Protein AF-A0ABD3NXQ8-F1 (afdb_monomer)

Nearest PDB structures (foldseek):
  5vzt-assembly2_D  TM=6.947E-01  e=1.970E-09  Homo sapiens
  8adg-assembly1_D  TM=2.222E-01  e=1.833E+00  Escherichia coli K-12
  8otz-assembly1_Bz  TM=1.903E-01  e=3.037E+00  Bos taurus

pLDDT: mean 71.95, std 24.68, range [28.05, 98.62]

Radius of gyration: 28.41 Å; Cα contacts (8 Å, |Δi|>4): 434; chains: 1; bounding box: 78×60×85 Å

Organism: NCBI:txid382360

Sequence (429 aa):
MAPNIFLLLLLSSLLLSPSSSFVPTTPTKLVKPLSATSSEENNSRLNQEEIVHPINHADYIKEPSNNDLPPPLVDNTVISPNQQSSSLINEYDDARSIEFNIDPLQAHQPSKRHMARLQLEARLKAIYTPVNSNEYWDLRDEILQLEEDLQVAKSHLGSTRYGNSNGKSSAGVKAIETMLRRCQAKDAEHVYRVTSRAAEVAERMGRWEEADRFAEESARARRMLPQFNLEGLWVGKYGKHGFEMINVTYSGDQLIAYKVTGDQNIPRGHISFVVDLSPPGSYSDMMEDEQDGSFGSYCVDLPRYPGRGQAAEPNYENPQYLEGQLVVIGPGDYFSFAWIPLEHQIFFGRPSPELTLKMLREGGSPSLTAGMGGPVPLLEDGNVRAMTDYLFRCMEITLDRIEDERCEGKAEGCGIWYGGDDEGICHFQ

Secondary structure (DSSP, 8-state):
-----TTSSS-------PPPPP-PPPP-----------------------------GGGT--PPPTTSSPPP---------------SS-SSSHHHHGGG-PPPP--PPPPHHHHHHHHHHHHHHHHSPPTTSHHHHHHHHHHHHHHHHHHHHHHHHHHTTTS---THHHHHHHHHHHHHHHHHTT-HHHHHHHHHHHHHHHHHTT-HHHHHHHHHHHHHHHTTSGGGS--EEEEEE-GGG-EEEEEEEEETTEEEEEESS--SSS-TTSEEEEEE-SPP-S-TTS--------S-TTS----EEEEEEEEEETTTEEEEEEEEEEEEETTTTEEEEEEGGGTEEEEEEPPPHHHHHHHHHHT--S----TTSSPP--GGG--HHHHHHHHHHHHHHHHHHHHHHHHTT-TT--S-----S-TT-----

Solvent-accessible surface area (backbone atoms only — not comparable to full-atom values): 26724 Å² total; per-residue (Å²): 142,77,84,85,80,87,80,78,87,85,87,88,87,86,80,90,77,86,88,81,83,87,76,90,82,82,89,82,89,80,92,85,90,84,83,89,81,90,78,91,77,89,82,86,79,72,79,79,72,79,78,75,71,80,71,76,58,78,79,74,64,68,72,78,55,92,83,74,62,79,75,82,82,77,82,78,82,77,84,76,92,81,88,85,89,84,88,89,84,79,84,79,61,65,81,71,50,69,89,64,77,65,74,79,72,78,80,70,79,73,51,76,62,57,50,50,50,55,54,49,52,54,52,48,61,72,58,26,52,56,62,89,37,72,68,31,52,55,48,51,52,51,42,53,51,38,51,51,53,44,50,55,52,51,51,58,59,64,72,45,77,86,55,97,69,72,75,63,71,58,55,57,49,53,51,43,54,52,51,38,51,57,51,43,67,23,33,32,67,56,42,20,51,54,23,45,54,47,12,57,54,26,45,77,69,70,36,52,78,55,13,53,53,23,44,52,51,17,54,58,23,42,74,60,38,43,87,70,57,56,66,42,67,32,34,28,54,58,71,94,78,36,76,38,33,30,37,30,44,69,60,90,50,31,41,41,28,29,18,68,33,50,49,60,31,56,43,55,77,37,66,45,33,40,30,50,62,57,67,81,62,93,64,89,77,78,72,87,68,78,83,80,82,79,81,65,103,72,69,74,84,58,55,70,32,56,26,36,28,52,47,38,43,76,77,48,37,82,68,42,74,42,56,23,36,39,37,50,41,74,82,40,67,31,36,33,44,30,34,58,93,71,77,43,72,35,54,30,36,66,61,52,72,69,56,47,52,49,50,59,61,68,56,71,50,97,70,70,65,42,46,89,37,76,79,61,82,63,71,87,74,70,52,63,64,61,55,51,56,49,47,55,48,15,53,53,44,36,59,55,49,55,57,49,42,57,73,70,64,59,79,81,60,90,57,88,78,83,70,69,91,73,84,82,71,48,33,81,107

InterPro domains:
  IPR045048 F-box only protein 31/39 [PTHR10706] (151-358)

Foldseek 3Di:
DDDDPPPDPPPDPDDDDDDDDDDDDDDDDDDDDDDDDDDDDDDPPPDPPPPPPPDPCPVVDPPPPPVPDDPPPPDPPDDDDDDDDDPDPDPPPVVVCPVPPDPPPPPDDDDPLVVVVVVLVVVLCVFAPQPPDPVLVVLVVLLVVLVVVLVVLVVVVVVCVPDPDDPPSVVVNVVSVVVNVSSLRRHLLSLLQVLCVQLVVCVVVVVNVSNVVSVVSNVSSLVSDLVSVQAAKKWKQPPPQGIWIWGWDDDPQKIWIFTCFDDQWGHHRDTQKIWRRRNPDVCPPDPPPDCPDDDDPPPDPFDKTKMWGWTGDGNNHPIDTATKIKTADPSNQKIWIARVVVRDIMIIGDDDLVVVVVCNVVSPDPDPPQAPAPGQPDCPVVCPVVNSVVVVQQRVLQVSVVVVCVVVPVRPPPDDDRDDDPHDHGYGD

Mean predicted aligned error: 13.98 Å

Structure (mmCIF, N/CA/C/O backbone):
data_AF-A0ABD3NXQ8-F1
#
_entry.id   AF-A0ABD3NXQ8-F1
#
loop_
_atom_site.group_PDB
_atom_site.id
_atom_site.type_symbol
_atom_site.label_atom_id
_atom_site.label_alt_id
_atom_site.label_comp_id
_atom_site.label_asym_id
_atom_site.label_entity_id
_atom_site.label_seq_id
_atom_site.pdbx_PDB_ins_code
_atom_site.Cartn_x
_atom_site.Cartn_y
_atom_site.Cartn_z
_atom_site.occupancy
_atom_site.B_iso_or_equiv
_atom_site.auth_seq_id
_atom_site.auth_comp_id
_atom_site.auth_asym_id
_atom_site.auth_atom_id
_atom_site.pdbx_PDB_model_num
ATOM 1 N N . MET A 1 1 ? 15.083 23.982 22.614 1.00 35.00 1 MET A N 1
ATOM 2 C CA . MET A 1 1 ? 14.439 24.746 21.524 1.00 35.00 1 MET A CA 1
ATOM 3 C C . MET A 1 1 ? 14.554 23.918 20.254 1.00 35.00 1 MET A C 1
ATOM 5 O O . MET A 1 1 ? 15.544 24.030 19.549 1.00 35.00 1 MET A O 1
ATOM 9 N N . ALA A 1 2 ? 13.597 23.021 20.031 1.00 30.25 2 ALA A N 1
ATOM 10 C CA . ALA A 1 2 ? 13.413 22.305 18.770 1.00 30.25 2 ALA A CA 1
ATOM 11 C C . ALA A 1 2 ? 12.153 22.893 18.107 1.00 30.25 2 ALA A C 1
ATOM 13 O O . ALA A 1 2 ? 11.223 23.246 18.841 1.00 30.25 2 ALA A O 1
ATOM 14 N N . PRO A 1 3 ? 12.121 23.097 16.782 1.00 44.78 3 PRO A N 1
ATOM 15 C CA . PRO A 1 3 ? 11.024 23.813 16.155 1.00 44.78 3 PRO A CA 1
ATOM 16 C C . PRO A 1 3 ? 9.786 22.916 16.045 1.00 44.78 3 PRO A C 1
ATOM 18 O O . PRO A 1 3 ? 9.860 21.756 15.648 1.00 44.78 3 PRO A O 1
ATOM 21 N N . ASN A 1 4 ? 8.640 23.492 16.404 1.00 35.56 4 ASN A N 1
ATOM 22 C CA . ASN A 1 4 ? 7.308 22.950 16.167 1.00 35.56 4 ASN A CA 1
ATOM 23 C C . ASN A 1 4 ? 7.088 22.721 14.663 1.00 35.56 4 ASN A C 1
ATOM 25 O O . ASN A 1 4 ? 6.867 23.678 13.926 1.00 35.56 4 ASN A O 1
ATOM 29 N N . ILE A 1 5 ? 7.091 21.460 14.226 1.00 38.84 5 ILE A N 1
ATOM 30 C CA . ILE A 1 5 ? 6.686 21.047 12.866 1.00 38.84 5 ILE A CA 1
ATOM 31 C C . ILE A 1 5 ? 5.168 20.757 12.786 1.00 38.84 5 ILE A C 1
ATOM 33 O O . ILE A 1 5 ? 4.617 20.523 11.719 1.00 38.84 5 ILE A O 1
ATOM 37 N N . PHE A 1 6 ? 4.428 20.873 13.892 1.00 39.25 6 PHE A N 1
ATOM 38 C CA . PHE A 1 6 ? 3.016 20.470 13.960 1.00 39.25 6 PHE A CA 1
ATOM 39 C C . PHE A 1 6 ? 1.972 21.513 13.502 1.00 39.25 6 PHE A C 1
ATOM 41 O O . PHE A 1 6 ? 0.780 21.281 13.682 1.00 39.25 6 PHE A O 1
ATOM 48 N N . LEU A 1 7 ? 2.364 22.653 12.912 1.00 35.03 7 LEU A N 1
ATOM 49 C CA . LEU A 1 7 ? 1.436 23.778 12.670 1.00 35.03 7 LEU A CA 1
ATOM 50 C C . LEU A 1 7 ? 1.344 24.287 11.217 1.00 35.03 7 LEU A C 1
ATOM 52 O O . LEU A 1 7 ? 1.059 25.464 11.011 1.00 35.03 7 LEU A O 1
ATOM 56 N N . LEU A 1 8 ? 1.565 23.440 10.206 1.00 35.47 8 LEU A N 1
ATOM 57 C CA . LEU A 1 8 ? 1.529 23.868 8.792 1.00 35.47 8 LEU A CA 1
ATOM 58 C C . LEU A 1 8 ? 0.503 23.157 7.889 1.00 35.47 8 LEU A C 1
ATOM 60 O O . LEU A 1 8 ? 0.489 23.415 6.694 1.00 35.47 8 LEU A O 1
ATOM 64 N N . LEU A 1 9 ? -0.410 22.343 8.435 1.00 38.03 9 LEU A N 1
ATOM 65 C CA . LEU A 1 9 ? -1.415 21.606 7.640 1.00 38.03 9 LEU A CA 1
ATOM 66 C C . LEU A 1 9 ? -2.874 22.092 7.791 1.00 38.03 9 LEU A C 1
ATOM 68 O O . LEU A 1 9 ? -3.792 21.374 7.419 1.00 38.03 9 LEU A O 1
ATOM 72 N N . LEU A 1 10 ? -3.125 23.302 8.312 1.00 37.00 10 LEU A N 1
ATOM 73 C CA . LEU A 1 10 ? -4.495 23.780 8.603 1.00 37.00 10 LEU A CA 1
ATOM 74 C C . LEU A 1 10 ? -4.910 25.110 7.935 1.00 37.00 10 LEU A C 1
ATOM 76 O O . LEU A 1 10 ? -5.847 25.752 8.399 1.00 37.00 10 LEU A O 1
ATOM 80 N N . LEU A 1 11 ? -4.263 25.548 6.847 1.00 33.25 11 LEU A N 1
ATOM 81 C CA . LEU A 1 11 ? -4.571 26.847 6.210 1.00 33.25 11 LEU A CA 1
ATOM 82 C C . LEU A 1 11 ? -4.750 26.801 4.680 1.00 33.25 11 LEU A C 1
ATOM 84 O O . LEU A 1 11 ? -4.204 27.638 3.968 1.00 33.25 11 LEU A O 1
ATOM 88 N N . SER A 1 12 ? -5.564 25.880 4.157 1.00 35.81 12 SER A N 1
ATOM 89 C CA . SER A 1 12 ? -5.925 25.880 2.725 1.00 35.81 12 SER A CA 1
ATOM 90 C C . SER A 1 12 ? -7.382 25.495 2.439 1.00 35.81 12 SER A C 1
ATOM 92 O O . SER A 1 12 ? -7.655 24.683 1.559 1.00 35.81 12 SER A O 1
ATOM 94 N N . SER A 1 13 ? -8.336 26.093 3.155 1.00 36.62 13 SER A N 1
ATOM 95 C CA . SER A 1 13 ? -9.767 25.972 2.829 1.00 36.62 13 SER A CA 1
ATOM 96 C C . SER A 1 13 ? -10.478 27.295 3.094 1.00 36.62 13 SER A C 1
ATOM 98 O O . SER A 1 13 ? -11.128 27.459 4.119 1.00 36.62 13 SER A O 1
ATOM 100 N N . LEU A 1 14 ? -10.287 28.282 2.212 1.00 39.16 14 LEU A N 1
ATOM 101 C CA . LEU A 1 14 ? -11.071 29.524 2.198 1.00 39.16 14 LEU A CA 1
ATOM 102 C C . LEU A 1 14 ? -10.906 30.252 0.854 1.00 39.16 14 LEU A C 1
ATOM 104 O O . LEU A 1 14 ? -10.189 31.241 0.755 1.00 39.16 14 LEU A O 1
ATOM 108 N N . LEU A 1 15 ? -11.617 29.791 -0.176 1.00 35.53 15 LEU A N 1
ATOM 109 C CA . LEU A 1 15 ? -12.082 30.655 -1.264 1.00 35.53 15 LEU A CA 1
ATOM 110 C C . LEU A 1 15 ? -13.525 30.270 -1.606 1.00 35.53 15 LEU A C 1
ATOM 112 O O . LEU A 1 15 ? -13.799 29.25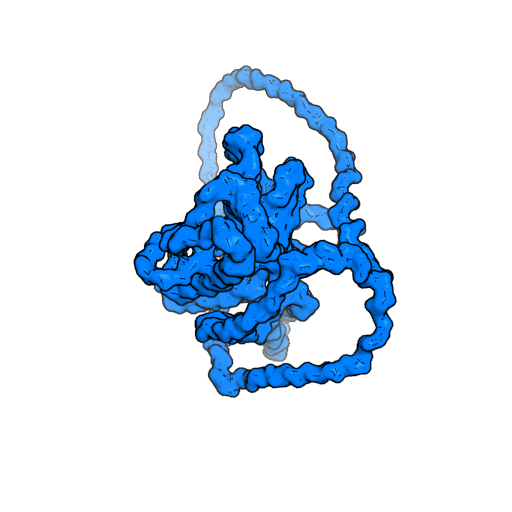2 -2.234 1.00 35.53 15 LEU A O 1
ATOM 116 N N . LEU A 1 16 ? -14.453 31.100 -1.125 1.00 35.44 16 LEU A N 1
ATOM 117 C CA . LEU A 1 16 ? -15.864 31.057 -1.482 1.00 35.44 16 LEU A CA 1
ATOM 118 C C . LEU A 1 16 ? -16.035 31.376 -2.972 1.00 35.44 16 LEU A C 1
ATOM 120 O O . LEU A 1 16 ? -15.606 32.437 -3.422 1.00 35.44 16 LEU A O 1
ATOM 124 N N . SER A 1 17 ? -16.768 30.526 -3.690 1.00 33.66 17 SER A N 1
ATOM 125 C CA . SER A 1 17 ? -17.453 30.908 -4.928 1.00 33.66 17 SER A CA 1
ATOM 126 C C . SER A 1 17 ? -18.955 31.046 -4.656 1.00 33.66 17 SER A C 1
ATOM 128 O O . SER A 1 17 ? -19.522 30.211 -3.945 1.00 33.66 17 SER A O 1
ATOM 130 N N . PRO A 1 18 ? -19.624 32.097 -5.163 1.00 37.66 18 PRO A N 1
ATOM 131 C CA . PRO A 1 18 ? -21.034 32.328 -4.895 1.00 37.66 18 PRO A CA 1
ATOM 132 C C . PRO A 1 18 ? -21.933 31.371 -5.687 1.00 37.66 18 PRO A C 1
ATOM 134 O O . PRO A 1 18 ? -21.723 31.083 -6.863 1.00 37.66 18 PRO A O 1
ATOM 137 N N . SER A 1 19 ? -22.977 30.923 -5.002 1.00 31.69 19 SER A N 1
ATOM 138 C CA . SER A 1 19 ? -24.058 30.064 -5.465 1.00 31.69 19 SER A CA 1
ATOM 139 C C . SER A 1 19 ? -24.801 30.640 -6.676 1.00 31.69 19 SER A C 1
ATOM 141 O O . SER A 1 19 ? -25.452 31.683 -6.592 1.00 31.69 19 SER A O 1
ATOM 143 N N . SER A 1 20 ? -24.777 29.914 -7.799 1.00 32.38 20 SER A N 1
ATOM 144 C CA . SER A 1 20 ? -25.728 30.129 -8.895 1.00 32.38 20 SER A CA 1
ATOM 145 C C . SER A 1 20 ? -27.004 29.332 -8.614 1.00 32.38 20 SER A C 1
ATOM 147 O O . SER A 1 20 ? -26.970 28.134 -8.328 1.00 32.38 20 SER A O 1
ATOM 149 N N . SER A 1 21 ? -28.130 30.034 -8.625 1.00 36.06 21 SER A N 1
ATOM 150 C CA . SER A 1 21 ? -29.457 29.522 -8.313 1.00 36.06 21 SER A CA 1
ATOM 151 C C . SER A 1 21 ? -30.029 28.743 -9.497 1.00 36.06 21 SER A C 1
ATOM 153 O O . SER A 1 21 ? -30.202 29.268 -10.594 1.00 36.06 21 SER A O 1
ATOM 155 N N . PHE A 1 22 ? -30.359 27.479 -9.246 1.00 33.81 22 PHE A N 1
ATOM 156 C CA . PHE A 1 22 ? -31.127 26.622 -10.142 1.00 33.81 22 PHE A CA 1
ATOM 157 C C . PHE A 1 22 ? -32.591 27.093 -10.193 1.00 33.81 22 PHE A C 1
ATOM 159 O O . PHE A 1 22 ? -33.254 27.188 -9.159 1.00 33.81 22 PHE A O 1
ATOM 166 N N . VAL A 1 23 ? -33.116 27.347 -11.395 1.00 46.66 23 VAL A N 1
ATOM 167 C CA . VAL A 1 23 ? -34.552 27.551 -11.656 1.00 46.66 23 VAL A CA 1
ATOM 168 C C . VAL A 1 23 ? -35.074 26.336 -12.430 1.00 46.66 23 VAL A C 1
ATOM 170 O O . VAL A 1 23 ? -34.533 26.035 -13.495 1.00 46.66 23 VAL A O 1
ATOM 173 N N . PRO A 1 24 ? -36.125 25.636 -11.965 1.00 40.12 24 PRO A N 1
ATOM 174 C CA . PRO A 1 24 ? -36.698 24.521 -12.704 1.00 40.12 24 PRO A CA 1
ATOM 175 C C . PRO A 1 24 ? -37.717 25.038 -13.728 1.00 40.12 24 PRO A C 1
ATOM 177 O O . PRO A 1 24 ? -38.696 25.696 -13.371 1.00 40.12 24 PRO A O 1
ATOM 180 N N . THR A 1 25 ? -37.520 24.716 -15.007 1.00 39.97 25 THR A N 1
ATOM 181 C CA . THR A 1 25 ? -38.552 24.882 -16.041 1.00 39.97 25 THR A CA 1
ATOM 182 C C . THR A 1 25 ? -39.294 23.567 -16.266 1.00 39.97 25 THR A C 1
ATOM 184 O O . THR A 1 25 ? -38.717 22.484 -16.332 1.00 39.97 25 THR A O 1
ATOM 187 N N . THR A 1 26 ? -40.617 23.681 -16.306 1.00 45.75 26 THR A N 1
ATOM 188 C CA . THR A 1 26 ? -41.605 22.608 -16.453 1.00 45.75 26 THR A CA 1
ATOM 189 C C . THR A 1 26 ? -41.734 22.133 -17.909 1.00 45.75 26 THR A C 1
ATOM 191 O O . THR A 1 26 ? -41.386 22.868 -18.833 1.00 45.75 26 THR A O 1
ATOM 194 N N . PRO A 1 27 ? -42.266 20.917 -18.148 1.00 49.25 27 PRO A N 1
ATOM 195 C CA . PRO A 1 27 ? -42.254 20.286 -19.462 1.00 49.25 27 PRO A CA 1
ATOM 196 C C . PRO A 1 27 ? -43.493 20.655 -20.287 1.00 49.25 27 PRO A C 1
ATOM 198 O O . PRO A 1 27 ? -44.614 20.682 -19.776 1.00 49.25 27 PRO A O 1
ATOM 201 N N . THR A 1 28 ? -43.319 20.854 -21.595 1.00 41.34 28 THR A N 1
ATOM 202 C CA . THR A 1 28 ? -44.434 20.937 -22.552 1.00 41.34 28 THR A CA 1
ATOM 203 C C . THR A 1 28 ? -44.404 19.747 -23.513 1.00 41.34 28 THR A C 1
ATOM 205 O O . THR A 1 28 ? -43.408 19.481 -24.177 1.00 41.34 28 THR A O 1
ATOM 208 N N . LYS A 1 29 ? -45.525 19.018 -23.562 1.00 44.47 29 LYS A N 1
ATOM 209 C CA . LYS A 1 29 ? -45.866 17.985 -24.555 1.00 44.47 29 LYS A CA 1
ATOM 210 C C . LYS A 1 29 ? -46.228 18.636 -25.899 1.00 44.47 29 LYS A C 1
ATOM 212 O O . LYS A 1 29 ? -46.941 19.631 -25.848 1.00 44.47 29 LYS A O 1
ATOM 217 N N . LEU A 1 30 ? -45.902 18.006 -27.042 1.00 36.72 30 LEU A N 1
ATOM 218 C CA . LEU A 1 30 ? -46.849 17.504 -28.078 1.00 36.72 30 LEU A CA 1
ATOM 219 C C . LEU A 1 30 ? -46.134 17.070 -29.395 1.00 36.72 30 LEU A C 1
ATOM 221 O O . LEU A 1 30 ? -45.458 17.895 -29.987 1.00 36.72 30 LEU A O 1
ATOM 225 N N . VAL A 1 31 ? -46.406 15.827 -29.863 1.00 34.75 31 VAL A N 1
ATOM 226 C CA . VAL A 1 31 ? -46.885 15.416 -31.231 1.00 34.75 31 VAL A CA 1
ATOM 227 C C . VAL A 1 31 ? -46.022 15.811 -32.464 1.00 34.75 31 VAL A C 1
ATOM 229 O O . VAL A 1 31 ? -45.709 16.974 -32.622 1.00 34.75 31 VAL A O 1
ATOM 232 N N . LYS A 1 32 ? -45.673 14.993 -33.482 1.00 39.06 32 LYS A N 1
ATOM 233 C CA . LYS A 1 32 ? -46.053 13.662 -34.040 1.00 39.06 32 LYS A CA 1
ATOM 234 C C . LYS A 1 32 ? -44.998 13.249 -35.132 1.00 39.06 32 LYS A C 1
ATOM 236 O O . LYS A 1 32 ? -44.099 14.041 -35.391 1.00 39.06 32 LYS A O 1
ATOM 241 N N . PRO A 1 33 ? -45.100 12.060 -35.779 1.00 57.00 33 PRO A N 1
ATOM 242 C CA . PRO A 1 33 ? -44.016 11.367 -36.497 1.00 57.00 33 PRO A CA 1
ATOM 243 C C . PRO A 1 33 ? -43.969 11.607 -38.017 1.00 57.00 33 PRO A C 1
ATOM 245 O O . PRO A 1 33 ? -44.991 11.942 -38.607 1.00 57.00 33 PRO A O 1
ATOM 248 N N . LEU A 1 34 ? -42.818 11.306 -38.635 1.00 32.53 34 LEU A N 1
ATOM 249 C CA . LEU A 1 34 ? -42.601 10.917 -40.047 1.00 32.53 34 LEU A CA 1
ATOM 250 C C . LEU A 1 34 ? -41.138 10.427 -40.151 1.00 32.53 34 LEU A C 1
ATOM 252 O O . LEU A 1 34 ? -40.231 11.115 -39.708 1.00 32.53 34 LEU A O 1
ATOM 256 N N . SER A 1 35 ? -40.907 9.135 -40.384 1.00 32.53 35 SER A N 1
ATOM 257 C CA . SER A 1 35 ? -40.709 8.458 -41.681 1.00 32.53 35 SER A CA 1
ATOM 258 C C . SER A 1 35 ? -39.236 8.182 -41.983 1.00 32.53 35 SER A C 1
ATOM 260 O O . SER A 1 35 ? -38.399 9.075 -41.970 1.00 32.53 35 SER A O 1
ATOM 262 N N . ALA A 1 36 ? -38.991 6.905 -42.264 1.00 40.16 36 ALA A N 1
ATOM 263 C CA . ALA A 1 36 ? -37.761 6.266 -42.696 1.00 40.16 36 ALA A CA 1
ATOM 264 C C . ALA A 1 36 ? -36.953 7.027 -43.755 1.00 40.16 36 ALA A C 1
ATOM 266 O O . ALA A 1 36 ? -37.519 7.438 -44.762 1.00 40.16 36 ALA A O 1
ATOM 267 N N . THR A 1 37 ? -35.627 7.009 -43.599 1.00 34.09 37 THR A N 1
ATOM 268 C CA . THR A 1 37 ? -34.687 6.748 -44.698 1.00 34.09 37 THR A CA 1
ATOM 269 C C . THR A 1 37 ? -33.404 6.119 -44.158 1.00 34.09 37 THR A C 1
ATOM 271 O O . THR A 1 37 ? -32.843 6.549 -43.156 1.00 34.09 37 THR A O 1
ATOM 274 N N . SER A 1 38 ? -32.999 5.073 -44.864 1.00 39.88 38 SER A N 1
ATOM 275 C CA . SER A 1 38 ? -31.741 4.335 -44.841 1.00 39.88 38 SER A CA 1
ATOM 276 C C . SER A 1 38 ? -30.489 5.204 -44.968 1.00 39.88 38 SER A C 1
ATOM 278 O O . SER A 1 38 ? -30.436 6.049 -45.859 1.00 39.88 38 SER A O 1
ATOM 280 N N . SER A 1 39 ? -29.450 4.867 -44.207 1.00 37.28 39 SER A N 1
ATOM 281 C CA . SER A 1 39 ? -28.061 4.840 -44.687 1.00 37.28 39 SER A CA 1
ATOM 282 C C . SER A 1 39 ? -27.192 4.156 -43.632 1.00 37.28 39 SER A C 1
ATOM 284 O O . SER A 1 39 ? -26.829 4.752 -42.619 1.00 37.28 39 SER A O 1
ATOM 286 N N . GLU A 1 40 ? -26.913 2.877 -43.870 1.00 47.16 40 GLU A N 1
ATOM 287 C CA . GLU A 1 40 ? -25.689 2.229 -43.411 1.00 47.16 40 GLU A CA 1
ATOM 288 C C . GLU A 1 40 ? -24.505 3.005 -43.995 1.00 47.16 40 GLU A C 1
ATOM 290 O O . GLU A 1 40 ? -24.523 3.284 -45.188 1.00 47.16 40 GLU A O 1
ATOM 295 N N . GLU A 1 41 ? -23.511 3.358 -43.178 1.00 37.44 41 GLU A N 1
ATOM 296 C CA . GLU A 1 41 ? -22.090 3.284 -43.544 1.00 37.44 41 GLU A CA 1
ATOM 297 C C . GLU A 1 41 ? -21.193 3.734 -42.376 1.00 37.44 41 GLU A C 1
ATOM 299 O O . GLU A 1 41 ? -21.242 4.866 -41.905 1.00 37.44 41 GLU A O 1
ATOM 304 N N . ASN A 1 42 ? -20.358 2.787 -41.943 1.00 40.19 42 ASN A N 1
ATOM 305 C CA . ASN A 1 42 ? -18.952 2.943 -41.573 1.00 40.19 42 ASN A CA 1
ATOM 306 C C . ASN A 1 42 ? -18.540 4.069 -40.611 1.00 40.19 42 ASN A C 1
ATOM 308 O O . ASN A 1 42 ? -18.270 5.190 -41.029 1.00 40.19 42 ASN A O 1
ATOM 312 N N . ASN A 1 43 ? -18.268 3.692 -39.354 1.00 34.53 43 ASN A N 1
ATOM 313 C CA . ASN A 1 43 ? -17.031 4.091 -38.665 1.00 34.53 43 ASN A CA 1
ATOM 314 C C . ASN A 1 43 ? -16.801 3.263 -37.388 1.00 34.53 43 ASN A C 1
ATOM 316 O O . ASN A 1 43 ? -16.966 3.736 -36.266 1.00 34.53 43 ASN A O 1
ATOM 320 N N . SER A 1 44 ? -16.366 2.013 -37.552 1.00 33.72 44 SER A N 1
ATOM 321 C CA . SER A 1 44 ? -15.678 1.275 -36.490 1.00 33.72 44 SER A CA 1
ATOM 322 C C . SER A 1 44 ? -14.204 1.695 -36.479 1.00 33.72 44 SER A C 1
ATOM 324 O O . SER A 1 44 ? -13.354 1.057 -37.103 1.00 33.72 44 SER A O 1
ATOM 326 N N . ARG A 1 45 ? -13.893 2.796 -35.787 1.00 33.88 45 ARG A N 1
ATOM 327 C CA . ARG A 1 45 ? -12.528 3.057 -35.316 1.00 33.88 45 ARG A CA 1
ATOM 328 C C . ARG A 1 45 ? -12.258 2.091 -34.165 1.00 33.88 45 ARG A C 1
ATOM 330 O O . ARG A 1 45 ? -12.621 2.349 -33.026 1.00 33.88 45 ARG A O 1
ATOM 337 N N . LEU A 1 46 ? -11.680 0.945 -34.511 1.00 36.06 46 LEU A N 1
ATOM 338 C CA . LEU A 1 46 ? -11.008 0.063 -33.566 1.00 36.06 46 LEU A CA 1
ATOM 339 C C . LEU A 1 46 ? -9.910 0.867 -32.866 1.00 36.06 46 LEU A C 1
ATOM 341 O O . LEU A 1 46 ? -8.989 1.359 -33.521 1.00 36.06 46 LEU A O 1
ATOM 345 N N . ASN A 1 47 ? -10.035 0.991 -31.546 1.00 33.34 47 ASN A N 1
ATOM 346 C CA . ASN A 1 47 ? -8.929 1.332 -30.667 1.00 33.34 47 ASN A CA 1
ATOM 347 C C . ASN A 1 47 ? -7.795 0.347 -30.965 1.00 33.34 47 ASN A C 1
ATOM 349 O O . ASN A 1 47 ? -7.955 -0.861 -30.794 1.00 33.34 47 ASN A O 1
ATOM 353 N N . GLN A 1 48 ? -6.677 0.859 -31.476 1.00 35.50 48 GLN A N 1
ATOM 354 C CA . GLN A 1 48 ? -5.432 0.110 -31.496 1.00 35.50 48 GLN A CA 1
ATOM 355 C C . GLN A 1 48 ? -5.024 -0.067 -30.038 1.00 35.50 48 GLN A C 1
ATOM 357 O O . GLN A 1 48 ? -4.472 0.845 -29.430 1.00 35.50 48 GLN A O 1
ATOM 362 N N . GLU A 1 49 ? -5.356 -1.226 -29.471 1.00 36.25 49 GLU A N 1
ATOM 363 C CA . GLU A 1 49 ? -4.661 -1.730 -28.298 1.00 36.25 49 GLU A CA 1
ATOM 364 C C . GLU A 1 49 ? -3.171 -1.697 -28.629 1.00 36.25 49 GLU A C 1
ATOM 366 O O . GLU A 1 49 ? -2.710 -2.295 -29.607 1.00 36.25 49 GLU A O 1
ATOM 371 N N . GLU A 1 50 ? -2.438 -0.915 -27.850 1.00 36.22 50 GLU A N 1
ATOM 372 C CA . GLU A 1 50 ? -0.992 -0.886 -27.863 1.00 36.22 50 GLU A CA 1
ATOM 373 C C . GLU A 1 50 ? -0.511 -2.327 -27.662 1.00 36.22 50 GLU A C 1
ATOM 375 O O . GLU A 1 50 ? -0.642 -2.907 -26.582 1.00 36.22 50 GLU A O 1
ATOM 380 N N . ILE A 1 51 ? -0.027 -2.949 -28.743 1.00 35.75 51 ILE A N 1
ATOM 381 C CA . ILE A 1 51 ? 0.613 -4.259 -28.690 1.00 35.75 51 ILE A CA 1
ATOM 382 C C . ILE A 1 51 ? 1.896 -4.042 -27.897 1.00 35.75 51 ILE A C 1
ATOM 384 O O . ILE A 1 51 ? 2.946 -3.715 -28.452 1.00 35.75 51 ILE A O 1
ATOM 388 N N . VAL A 1 52 ? 1.799 -4.206 -26.580 1.00 39.56 52 VAL A N 1
ATOM 389 C CA . VAL A 1 52 ? 2.949 -4.398 -25.710 1.00 39.56 52 VAL A CA 1
ATOM 390 C C . VAL A 1 52 ? 3.617 -5.661 -26.232 1.00 39.56 52 VAL A C 1
ATOM 392 O O . VAL A 1 52 ? 3.145 -6.776 -26.004 1.00 39.56 52 VAL A O 1
ATOM 395 N N . HIS A 1 53 ? 4.670 -5.488 -27.034 1.00 34.53 53 HIS A N 1
ATOM 396 C CA . HIS A 1 53 ? 5.493 -6.606 -27.460 1.00 34.53 53 HIS A CA 1
ATOM 397 C C . HIS A 1 53 ? 5.900 -7.367 -26.198 1.00 34.53 53 HIS A C 1
ATOM 399 O O . HIS A 1 53 ? 6.407 -6.724 -25.275 1.00 34.53 53 HIS A O 1
ATOM 405 N N . PRO A 1 54 ? 5.669 -8.692 -26.125 1.00 36.44 54 PRO A N 1
ATOM 406 C CA . PRO A 1 54 ? 6.072 -9.472 -24.971 1.00 36.44 54 PRO A CA 1
ATOM 407 C C . PRO A 1 54 ? 7.572 -9.267 -24.792 1.00 36.44 54 PRO A C 1
ATOM 409 O O . PRO A 1 54 ? 8.384 -9.713 -25.608 1.00 36.44 54 PRO A O 1
ATOM 412 N N . ILE A 1 55 ? 7.928 -8.509 -23.757 1.00 46.12 55 ILE A N 1
ATOM 413 C CA . ILE A 1 55 ? 9.308 -8.360 -23.333 1.00 46.12 55 ILE A CA 1
ATOM 414 C C . ILE A 1 55 ? 9.763 -9.781 -23.021 1.00 46.12 55 ILE A C 1
ATOM 416 O O . ILE A 1 55 ? 9.084 -10.517 -22.304 1.00 46.12 55 ILE A O 1
ATOM 420 N N . ASN A 1 56 ? 10.869 -10.202 -23.627 1.00 41.84 56 ASN A N 1
ATOM 421 C CA . ASN A 1 56 ? 11.421 -11.528 -23.407 1.00 41.84 56 ASN A CA 1
ATOM 422 C C . ASN A 1 56 ? 11.970 -11.574 -21.968 1.00 41.84 56 ASN A C 1
ATOM 424 O O . ASN A 1 56 ? 13.138 -11.285 -21.725 1.00 41.84 56 ASN A O 1
ATOM 428 N N . HIS A 1 57 ? 11.094 -11.862 -21.000 1.00 47.19 57 HIS A N 1
ATOM 429 C CA . HIS A 1 57 ? 11.379 -11.853 -19.561 1.00 47.19 57 HIS A CA 1
ATOM 430 C C . HIS A 1 57 ? 12.361 -12.957 -19.130 1.00 47.19 57 HIS A C 1
ATOM 432 O O . HIS A 1 57 ? 12.741 -13.016 -17.964 1.00 47.19 57 HIS A O 1
ATOM 438 N N . ALA A 1 58 ? 12.838 -13.798 -20.054 1.00 43.38 58 ALA A N 1
ATOM 439 C CA . ALA A 1 58 ? 13.899 -14.766 -19.787 1.00 43.38 58 ALA A CA 1
ATOM 440 C C . ALA A 1 58 ? 15.218 -14.107 -19.324 1.00 43.38 58 ALA A C 1
ATOM 442 O O . ALA A 1 58 ? 15.968 -14.727 -18.575 1.00 43.38 58 ALA A O 1
ATOM 443 N N . ASP A 1 59 ? 15.474 -12.845 -19.691 1.00 46.97 59 ASP A N 1
ATOM 444 C CA . ASP A 1 59 ? 16.633 -12.084 -19.192 1.00 46.97 59 ASP A CA 1
ATOM 445 C C . ASP A 1 59 ? 16.398 -11.460 -17.797 1.00 46.97 59 ASP A C 1
ATOM 447 O O . ASP A 1 59 ? 17.337 -10.960 -17.181 1.00 46.97 59 ASP A O 1
ATOM 451 N N . TYR A 1 60 ? 15.158 -11.490 -17.291 1.00 47.53 60 TYR A N 1
ATOM 452 C CA . TYR A 1 60 ? 14.739 -10.877 -16.022 1.00 47.53 60 TYR A CA 1
ATOM 453 C C . TYR A 1 60 ? 15.036 -11.768 -14.804 1.00 47.53 60 TYR A C 1
ATOM 455 O O . TYR A 1 60 ? 15.148 -11.273 -13.689 1.00 47.53 60 TYR A O 1
ATOM 463 N N . ILE A 1 61 ? 15.187 -13.082 -15.011 1.00 43.50 61 ILE A N 1
ATOM 464 C CA . ILE A 1 61 ? 15.330 -14.072 -13.935 1.00 43.50 61 ILE A CA 1
ATOM 465 C C . ILE A 1 61 ? 16.562 -14.943 -14.195 1.00 43.50 61 ILE A C 1
ATOM 467 O O . ILE A 1 61 ? 16.486 -16.155 -14.386 1.00 43.50 61 ILE A O 1
ATOM 471 N N . LYS A 1 62 ? 17.745 -14.331 -14.194 1.00 40.94 62 LYS A N 1
ATOM 472 C CA . LYS A 1 62 ? 18.872 -15.035 -13.584 1.00 40.94 62 LYS A CA 1
ATOM 473 C C . LYS A 1 62 ? 18.803 -14.699 -12.112 1.00 40.94 62 LYS A C 1
ATOM 475 O O . LYS A 1 62 ? 19.197 -13.601 -11.730 1.00 40.94 62 LYS A O 1
ATOM 480 N N . GLU A 1 63 ? 18.279 -15.627 -11.311 1.00 38.62 63 GLU A N 1
ATOM 481 C CA . GLU A 1 63 ? 18.501 -15.548 -9.873 1.00 38.62 63 GLU A CA 1
ATOM 482 C C . GLU A 1 63 ? 20.003 -15.327 -9.653 1.00 38.62 63 GLU A C 1
ATOM 484 O O . GLU A 1 63 ? 20.810 -16.047 -10.265 1.00 38.62 63 GLU A O 1
ATOM 489 N N . PRO A 1 64 ? 20.410 -14.316 -8.864 1.00 37.78 64 PRO A N 1
ATOM 490 C CA . PRO A 1 64 ? 21.798 -14.230 -8.449 1.00 37.78 64 PRO A CA 1
ATOM 491 C C . PRO A 1 64 ? 22.148 -15.584 -7.841 1.00 37.78 64 PRO A C 1
ATOM 493 O O . PRO A 1 64 ? 21.401 -16.111 -7.012 1.00 37.78 64 PRO A O 1
ATOM 496 N N . SER A 1 65 ? 23.234 -16.201 -8.311 1.00 37.03 65 SER A N 1
ATOM 497 C CA . SER A 1 65 ? 23.629 -17.489 -7.759 1.00 37.03 65 SER A CA 1
ATOM 498 C C . SER A 1 65 ? 23.800 -17.311 -6.249 1.00 37.03 65 SER A C 1
ATOM 500 O O . SER A 1 65 ? 24.271 -16.262 -5.807 1.00 37.03 65 SER A O 1
ATOM 502 N N . ASN A 1 66 ? 23.450 -18.317 -5.442 1.00 41.34 66 ASN A N 1
ATOM 503 C CA . ASN A 1 66 ? 23.611 -18.266 -3.977 1.00 41.34 66 ASN A CA 1
ATOM 504 C C . ASN A 1 66 ? 25.043 -17.890 -3.514 1.00 41.34 66 ASN A C 1
ATOM 506 O O . ASN A 1 66 ? 25.252 -17.641 -2.330 1.00 41.34 66 ASN A O 1
ATOM 510 N N . ASN A 1 67 ? 26.021 -17.839 -4.427 1.00 38.34 67 ASN A N 1
ATOM 511 C CA . ASN A 1 67 ? 27.410 -17.471 -4.177 1.00 38.34 67 ASN A CA 1
ATOM 512 C C . ASN A 1 67 ? 27.738 -15.983 -4.422 1.00 38.34 67 ASN A C 1
ATOM 514 O O . ASN A 1 67 ? 28.837 -15.567 -4.070 1.00 38.34 67 ASN A O 1
ATOM 518 N N . ASP A 1 68 ? 26.828 -15.185 -4.992 1.00 35.12 68 ASP A N 1
ATOM 519 C CA . ASP A 1 68 ? 27.057 -13.759 -5.303 1.00 35.12 68 ASP A CA 1
ATOM 520 C C . ASP A 1 68 ? 26.513 -12.806 -4.223 1.00 35.12 68 ASP A C 1
ATOM 522 O O . ASP A 1 68 ? 26.502 -11.585 -4.391 1.00 35.12 68 ASP A O 1
ATOM 526 N N . LEU A 1 69 ? 26.056 -13.353 -3.093 1.00 38.56 69 LEU A N 1
ATOM 527 C CA . LEU A 1 69 ? 25.565 -12.557 -1.976 1.00 38.56 69 LEU A CA 1
ATOM 528 C C . LEU A 1 69 ? 26.741 -11.943 -1.197 1.00 38.56 69 LEU A C 1
ATOM 530 O O . LEU A 1 69 ? 27.666 -12.667 -0.812 1.00 38.56 69 LEU A O 1
ATOM 534 N N . PRO A 1 70 ? 26.714 -10.629 -0.907 1.00 34.09 70 PRO A N 1
ATOM 535 C CA . PRO A 1 70 ? 27.662 -10.044 0.026 1.00 34.09 70 PRO A CA 1
ATOM 536 C C . PRO A 1 70 ? 27.501 -10.714 1.405 1.00 34.09 70 PRO A C 1
ATOM 538 O O . PRO A 1 70 ? 26.375 -11.021 1.812 1.00 34.09 70 PRO A O 1
ATOM 541 N N . PRO A 1 71 ? 28.603 -10.965 2.139 1.00 36.25 71 PRO A N 1
ATOM 542 C CA . PRO A 1 71 ? 28.521 -11.497 3.493 1.00 36.25 71 PRO A CA 1
ATOM 543 C C . PRO A 1 71 ? 27.689 -10.557 4.382 1.00 36.25 71 PRO A C 1
ATOM 545 O O . PRO A 1 71 ? 27.658 -9.350 4.123 1.00 36.25 71 PRO A O 1
ATOM 548 N N . PRO A 1 72 ? 27.024 -11.079 5.430 1.00 34.72 72 PRO A N 1
ATOM 549 C CA . PRO A 1 72 ? 26.236 -10.257 6.340 1.00 34.72 72 PRO A CA 1
ATOM 550 C C . PRO A 1 72 ? 27.095 -9.107 6.873 1.00 34.72 72 PRO A C 1
ATOM 552 O O . PRO A 1 72 ? 28.190 -9.332 7.396 1.00 34.72 72 PRO A O 1
ATOM 555 N N . LEU A 1 73 ? 26.600 -7.878 6.705 1.00 30.23 73 LEU A N 1
ATOM 556 C CA . LEU A 1 73 ? 27.221 -6.685 7.265 1.00 30.23 73 LEU A CA 1
ATOM 557 C C . LEU A 1 73 ? 27.251 -6.845 8.788 1.00 30.23 73 LEU A C 1
ATOM 559 O O . LEU A 1 73 ? 26.214 -6.850 9.447 1.00 30.23 73 LEU A O 1
ATOM 563 N N . VAL A 1 74 ? 28.451 -7.029 9.337 1.00 33.84 74 VAL A N 1
ATOM 564 C CA . VAL A 1 74 ? 28.687 -6.959 10.778 1.00 33.84 74 VAL A CA 1
ATOM 565 C C . VAL A 1 74 ? 28.631 -5.483 11.146 1.00 33.84 74 VAL A C 1
ATOM 567 O O . VAL A 1 74 ? 29.523 -4.716 10.783 1.00 33.84 74 VAL A O 1
ATOM 570 N N . ASP A 1 75 ? 27.548 -5.086 11.807 1.00 28.05 75 ASP A N 1
ATOM 571 C CA . ASP A 1 75 ? 27.315 -3.712 12.237 1.00 28.05 75 ASP A CA 1
ATOM 572 C C . ASP A 1 75 ? 28.299 -3.347 13.363 1.00 28.05 75 ASP A C 1
ATOM 574 O O . ASP A 1 75 ? 28.106 -3.674 14.534 1.00 28.05 75 ASP A O 1
ATOM 578 N N . ASN A 1 76 ? 29.420 -2.724 12.994 1.00 31.34 76 ASN A N 1
ATOM 579 C CA . ASN A 1 76 ? 30.371 -2.156 13.942 1.00 31.34 76 ASN A CA 1
ATOM 580 C C . ASN A 1 76 ? 29.887 -0.760 14.333 1.00 31.34 76 ASN A C 1
ATOM 582 O O . ASN A 1 76 ? 30.344 0.252 13.795 1.00 31.34 76 ASN A O 1
ATOM 586 N N . THR A 1 77 ? 28.969 -0.706 15.294 1.00 34.34 77 THR A N 1
ATOM 587 C CA . THR A 1 77 ? 28.525 0.548 15.898 1.00 34.34 77 THR A CA 1
ATOM 588 C C . THR A 1 77 ? 29.687 1.170 16.678 1.00 34.34 77 THR A C 1
ATOM 590 O O . THR A 1 77 ? 30.039 0.758 17.784 1.00 34.34 77 THR A O 1
ATOM 593 N N . VAL A 1 78 ? 30.320 2.178 16.077 1.00 32.69 78 VAL A N 1
ATOM 594 C CA . VAL A 1 78 ? 31.287 3.054 16.742 1.00 32.69 78 VAL A CA 1
ATOM 595 C C . VAL A 1 78 ? 30.517 3.942 17.716 1.00 32.69 78 VAL A C 1
ATOM 597 O O . VAL A 1 78 ? 29.800 4.858 17.316 1.00 32.69 78 VAL A O 1
ATOM 600 N N . ILE A 1 79 ? 30.663 3.665 19.011 1.00 34.00 79 ILE A N 1
ATOM 601 C CA . ILE A 1 79 ? 30.166 4.519 20.092 1.00 34.00 79 ILE A CA 1
ATOM 602 C C . ILE A 1 79 ? 30.954 5.836 20.054 1.00 34.00 79 ILE A C 1
ATOM 604 O O . ILE A 1 79 ? 32.125 5.887 20.431 1.00 34.00 79 ILE A O 1
ATOM 608 N N . SER A 1 80 ? 30.305 6.906 19.592 1.00 31.27 80 SER A N 1
ATOM 609 C CA . SER A 1 80 ? 30.810 8.276 19.712 1.00 31.27 80 SER A CA 1
ATOM 610 C C . SER A 1 80 ? 30.573 8.801 21.135 1.00 31.27 80 SER A C 1
ATOM 612 O O . SER A 1 80 ? 29.424 8.827 21.584 1.00 31.27 80 SER A O 1
ATOM 614 N N . PRO A 1 81 ? 31.610 9.265 21.857 1.00 35.03 81 PRO A N 1
ATOM 615 C CA . PRO A 1 81 ? 31.455 9.835 23.184 1.00 35.03 81 PRO A CA 1
ATOM 616 C C . PRO A 1 81 ? 31.244 11.346 23.066 1.00 35.03 81 PRO A C 1
ATOM 618 O O . PRO A 1 81 ? 32.210 12.101 22.990 1.00 35.03 81 PRO A O 1
ATOM 621 N N . ASN A 1 82 ? 29.993 11.812 23.041 1.00 38.06 82 ASN A N 1
ATOM 622 C CA . ASN A 1 82 ? 29.713 13.206 23.399 1.00 38.06 82 ASN A CA 1
ATOM 623 C C . ASN A 1 82 ? 28.235 13.443 23.737 1.00 38.06 82 ASN A C 1
ATOM 625 O O . ASN A 1 82 ? 27.434 13.800 22.878 1.00 38.06 82 ASN A O 1
ATOM 629 N N . GLN A 1 83 ? 27.881 13.280 25.013 1.00 35.44 83 GLN A N 1
ATOM 630 C CA . GLN A 1 83 ? 26.668 13.863 25.583 1.00 35.44 83 GLN A CA 1
ATOM 631 C C . GLN A 1 83 ? 26.974 14.404 26.982 1.00 35.44 83 GLN A C 1
ATOM 633 O O . GLN A 1 83 ? 27.013 13.678 27.971 1.00 35.44 83 GLN A O 1
ATOM 638 N N . GLN A 1 84 ? 27.196 15.713 27.055 1.00 40.22 84 GLN A N 1
ATOM 639 C CA . GLN A 1 84 ? 26.972 16.505 28.258 1.00 40.22 84 GLN A CA 1
ATOM 640 C C . GLN A 1 84 ? 26.047 17.662 27.874 1.00 40.22 84 GLN A C 1
ATOM 642 O O . GLN A 1 84 ? 26.228 18.272 26.823 1.00 40.22 84 GLN A O 1
ATOM 647 N N . SER A 1 85 ? 25.100 17.966 28.764 1.00 45.69 85 SER A N 1
ATOM 648 C CA . SER A 1 85 ? 24.112 19.060 28.740 1.00 45.69 85 SER A CA 1
ATOM 649 C C . SER A 1 85 ? 22.725 18.758 28.141 1.00 45.69 85 SER A C 1
ATOM 651 O O . SER A 1 85 ? 22.428 19.040 26.988 1.00 45.69 85 SER A O 1
ATOM 653 N N . SER A 1 86 ? 21.825 18.241 28.985 1.00 38.59 86 SER A N 1
ATOM 654 C CA . SER A 1 86 ? 20.386 18.570 28.951 1.00 38.59 86 SER A CA 1
ATOM 655 C C . SER A 1 86 ? 19.682 18.096 30.231 1.00 38.59 86 SER A C 1
ATOM 657 O O . SER A 1 86 ? 18.800 17.248 30.219 1.00 38.59 86 SER A O 1
ATOM 659 N N . SER A 1 87 ? 20.066 18.651 31.379 1.00 45.22 87 SER A N 1
ATOM 660 C CA . SER A 1 87 ? 19.187 18.681 32.551 1.00 45.22 87 SER A CA 1
ATOM 661 C C . SER A 1 87 ? 18.405 19.993 32.495 1.00 45.22 87 SER A C 1
ATOM 663 O O . SER A 1 87 ? 19.035 21.025 32.290 1.00 45.22 87 SER A O 1
ATOM 665 N N . LEU A 1 88 ? 17.068 19.942 32.600 1.00 44.72 88 LEU A N 1
ATOM 666 C CA . LEU A 1 88 ? 16.118 21.018 32.991 1.00 44.72 88 LEU A CA 1
ATOM 667 C C . LEU A 1 88 ? 14.732 20.944 32.304 1.00 44.72 88 LEU A C 1
ATOM 669 O O . LEU A 1 88 ? 13.957 21.893 32.384 1.00 44.72 88 LEU A O 1
ATOM 673 N N . ILE A 1 89 ? 14.356 19.823 31.683 1.00 45.34 89 ILE A N 1
ATOM 674 C CA . ILE A 1 89 ? 12.960 19.569 31.285 1.00 45.34 89 ILE A CA 1
ATOM 675 C C . ILE A 1 89 ? 12.660 18.109 31.624 1.00 45.34 89 ILE A C 1
ATOM 677 O O . ILE A 1 89 ? 13.011 17.265 30.820 1.00 45.34 89 ILE A O 1
ATOM 681 N N . ASN A 1 90 ? 12.161 17.807 32.831 1.00 41.81 90 ASN A N 1
ATOM 682 C CA . ASN A 1 90 ? 11.526 16.522 33.205 1.00 41.81 90 ASN A CA 1
ATOM 683 C C . ASN A 1 90 ? 11.102 16.540 34.687 1.00 41.81 90 ASN A C 1
ATOM 685 O O . ASN A 1 90 ? 11.615 15.780 35.495 1.00 41.81 90 ASN A O 1
ATOM 689 N N . GLU A 1 91 ? 10.194 17.437 35.079 1.00 46.19 91 GLU A N 1
ATOM 690 C CA . GLU A 1 91 ? 9.611 17.390 36.439 1.00 46.19 91 GLU A CA 1
ATOM 691 C C . GLU A 1 91 ? 8.091 17.138 36.426 1.00 46.19 91 GLU A C 1
ATOM 693 O O . GLU A 1 91 ? 7.485 16.952 37.473 1.00 46.19 91 GLU A O 1
ATOM 698 N N . TYR A 1 92 ? 7.468 17.054 35.239 1.00 44.94 92 TYR A N 1
ATOM 699 C CA . TYR A 1 92 ? 6.030 16.773 35.091 1.00 44.94 92 TYR A CA 1
ATOM 700 C C . TYR A 1 92 ? 5.693 15.403 34.475 1.00 44.94 92 TYR A C 1
ATOM 702 O O . TYR A 1 92 ? 4.528 15.014 34.524 1.00 44.94 92 TYR A O 1
ATOM 710 N N . ASP A 1 93 ? 6.676 14.650 33.966 1.00 46.56 93 ASP A N 1
ATOM 711 C CA . ASP A 1 93 ? 6.452 13.296 33.420 1.00 46.56 93 ASP A CA 1
ATOM 712 C C . ASP A 1 93 ? 6.631 12.167 34.454 1.00 46.56 93 ASP A C 1
ATOM 714 O O . ASP A 1 93 ? 6.142 11.056 34.250 1.00 46.56 93 ASP A O 1
ATOM 718 N N . ASP A 1 94 ? 7.242 12.441 35.610 1.00 50.34 94 ASP A N 1
ATOM 719 C CA . ASP A 1 94 ? 7.572 11.392 36.590 1.00 50.34 94 ASP A CA 1
ATOM 720 C C . ASP A 1 94 ? 6.376 10.918 37.434 1.00 50.34 94 ASP A C 1
ATOM 722 O O . ASP A 1 94 ? 6.403 9.838 38.014 1.00 50.34 94 ASP A O 1
ATOM 726 N N . ALA A 1 95 ? 5.277 11.676 37.488 1.00 48.34 95 ALA A N 1
ATOM 727 C CA . ALA A 1 95 ? 4.108 11.278 38.279 1.00 48.34 95 ALA A CA 1
ATOM 728 C C . ALA A 1 95 ? 3.169 10.293 37.550 1.00 48.34 95 ALA A C 1
ATOM 730 O O . ALA A 1 95 ? 2.330 9.672 38.199 1.00 48.34 95 ALA A O 1
ATOM 731 N N . ARG A 1 96 ? 3.292 10.131 36.221 1.00 49.00 96 ARG A N 1
ATOM 732 C CA . ARG A 1 96 ? 2.526 9.131 35.443 1.00 49.00 96 ARG A CA 1
ATOM 733 C C . ARG A 1 96 ? 3.301 7.841 35.166 1.00 49.00 96 ARG A C 1
ATOM 735 O O . ARG A 1 96 ? 2.674 6.843 34.825 1.00 49.00 96 ARG A O 1
ATOM 742 N N . SER A 1 97 ? 4.624 7.841 35.318 1.00 48.81 97 SER A N 1
ATOM 743 C CA . SER A 1 97 ? 5.479 6.682 35.024 1.00 48.81 97 SER A CA 1
ATOM 744 C C . SER A 1 97 ? 5.538 5.655 36.165 1.00 48.81 97 SER A C 1
ATOM 746 O O . SER A 1 97 ? 5.817 4.483 35.921 1.00 48.81 97 SER A O 1
ATOM 748 N N . ILE A 1 98 ? 5.229 6.051 37.407 1.00 53.25 98 ILE A N 1
ATOM 749 C CA . ILE A 1 98 ? 5.412 5.189 38.591 1.00 53.25 98 ILE A CA 1
ATOM 750 C C . ILE A 1 98 ? 4.419 4.011 38.633 1.00 53.25 98 ILE A C 1
ATOM 752 O O . ILE A 1 98 ? 4.766 2.950 39.151 1.00 53.25 98 ILE A O 1
ATOM 756 N N . GLU A 1 99 ? 3.220 4.134 38.052 1.00 50.28 99 GLU A N 1
ATOM 757 C CA . GLU A 1 99 ? 2.240 3.029 38.020 1.00 50.28 99 GLU A CA 1
ATOM 758 C C . GLU A 1 99 ? 2.586 1.913 37.018 1.00 50.28 99 GLU A C 1
ATOM 760 O O . GLU A 1 99 ? 1.997 0.835 37.086 1.00 50.28 99 GLU A O 1
ATOM 765 N N . PHE A 1 100 ? 3.565 2.120 36.131 1.00 50.19 100 PHE A N 1
ATOM 766 C CA . PHE A 1 100 ? 3.911 1.170 35.067 1.00 50.19 100 PHE A CA 1
ATOM 767 C C . PHE A 1 100 ? 5.411 0.887 34.994 1.00 50.19 100 PHE A C 1
ATOM 769 O O . PHE A 1 100 ? 5.969 0.736 33.908 1.00 50.19 100 PHE A O 1
ATOM 776 N N . ASN A 1 101 ? 6.078 0.777 36.146 1.00 48.97 101 ASN A N 1
ATOM 777 C CA . ASN A 1 101 ? 7.455 0.291 36.199 1.00 48.97 101 ASN A CA 1
ATOM 778 C C . ASN A 1 101 ? 7.476 -1.232 35.950 1.00 48.97 101 ASN A C 1
ATOM 780 O O . ASN A 1 101 ? 7.618 -2.043 36.864 1.00 48.97 101 ASN A O 1
ATOM 784 N N . ILE A 1 102 ? 7.204 -1.615 34.703 1.00 53.66 102 ILE A N 1
ATOM 785 C CA . ILE A 1 102 ? 7.241 -2.990 34.219 1.00 53.66 102 ILE A CA 1
ATOM 786 C C . ILE A 1 102 ? 8.709 -3.285 33.929 1.00 53.66 102 ILE A C 1
ATOM 788 O O . ILE A 1 102 ? 9.307 -2.629 33.075 1.00 53.66 102 ILE A O 1
ATOM 792 N N . ASP A 1 103 ? 9.305 -4.249 34.641 1.00 61.94 103 ASP A N 1
ATOM 793 C CA . ASP A 1 103 ? 10.657 -4.697 34.292 1.00 61.94 103 ASP A CA 1
ATOM 794 C C . ASP A 1 103 ? 10.668 -5.063 32.803 1.00 61.94 103 ASP A C 1
ATOM 796 O O . ASP A 1 103 ? 9.744 -5.773 32.379 1.00 61.94 103 ASP A O 1
ATOM 800 N N . PRO A 1 104 ? 11.668 -4.611 32.021 1.00 59.66 104 PRO A N 1
ATOM 801 C CA . PRO A 1 104 ? 11.748 -4.924 30.603 1.00 59.66 104 PRO A CA 1
ATOM 802 C C . PRO A 1 104 ? 11.562 -6.428 30.433 1.00 59.66 104 PRO A C 1
ATOM 804 O O . PRO A 1 104 ? 12.287 -7.218 31.049 1.00 59.66 104 PRO A O 1
ATOM 807 N N . LEU A 1 105 ? 10.528 -6.805 29.672 1.00 56.16 105 LEU A N 1
ATOM 808 C CA . LEU A 1 105 ? 10.186 -8.201 29.438 1.00 56.16 105 LEU A CA 1
ATOM 809 C C . LEU A 1 105 ? 11.458 -8.935 29.032 1.00 56.16 105 LEU A C 1
ATOM 811 O O . LEU A 1 105 ? 12.212 -8.451 28.183 1.00 56.16 105 LEU A O 1
ATOM 815 N N . GLN A 1 106 ? 11.728 -10.071 29.684 1.00 64.81 106 GLN A N 1
ATOM 816 C CA . GLN A 1 106 ? 12.856 -10.914 29.304 1.00 64.81 106 GLN A CA 1
ATOM 817 C C . GLN A 1 106 ? 12.728 -11.166 27.808 1.00 64.81 106 GLN A C 1
ATOM 819 O O . GLN A 1 106 ? 11.730 -11.747 27.390 1.00 64.81 106 GLN A O 1
ATOM 824 N N . ALA A 1 107 ? 13.692 -10.667 27.028 1.00 66.25 107 ALA A N 1
ATOM 825 C CA . ALA A 1 107 ? 13.640 -10.710 25.577 1.00 66.25 107 ALA A CA 1
ATOM 826 C C . ALA A 1 107 ? 13.407 -12.158 25.139 1.00 66.25 107 ALA A C 1
ATOM 828 O O . ALA A 1 107 ? 14.310 -12.998 25.210 1.00 66.25 107 ALA A O 1
ATOM 829 N N . HIS A 1 108 ? 12.167 -12.471 24.763 1.00 71.38 108 HIS A N 1
ATOM 830 C CA . HIS A 1 108 ? 11.832 -13.787 24.264 1.00 71.38 108 HIS A CA 1
ATOM 831 C C . HIS A 1 108 ? 12.616 -13.977 22.972 1.00 71.38 108 HIS A C 1
ATOM 833 O O . HIS A 1 108 ? 12.648 -13.091 22.118 1.00 71.38 108 HIS A O 1
ATOM 839 N N . GLN A 1 109 ? 13.307 -15.113 22.847 1.00 78.00 109 GLN A N 1
ATOM 840 C CA . GLN A 1 109 ? 13.961 -15.411 21.584 1.00 78.00 109 GLN A CA 1
ATOM 841 C C . GLN A 1 109 ? 12.882 -15.490 20.501 1.00 78.00 109 GLN A C 1
ATOM 843 O O . GLN A 1 109 ? 11.913 -16.235 20.686 1.00 78.00 109 GLN A O 1
ATOM 848 N N . PRO A 1 110 ? 13.029 -14.740 19.398 1.00 79.38 110 PRO A N 1
ATOM 849 C CA . PRO A 1 110 ? 12.064 -14.775 18.315 1.00 79.38 110 PRO A CA 1
ATOM 850 C C . PRO A 1 110 ? 11.916 -16.204 17.799 1.00 79.38 110 PRO A C 1
ATOM 852 O O . PRO A 1 110 ? 12.879 -16.980 17.752 1.00 79.38 110 PRO A O 1
ATOM 855 N N . SER A 1 111 ? 10.697 -16.563 17.401 1.00 81.31 111 SER A N 1
ATOM 856 C CA . SER A 1 111 ? 10.435 -17.873 16.812 1.00 81.31 111 SER A CA 1
ATOM 857 C C . SER A 1 111 ? 11.303 -18.077 15.557 1.00 81.31 111 SER A C 1
ATOM 859 O O . SER A 1 111 ? 11.692 -17.123 14.876 1.00 81.31 111 SER A O 1
ATOM 861 N N . LYS A 1 112 ? 11.610 -19.333 15.195 1.00 83.62 112 LYS A N 1
ATOM 862 C CA . LYS A 1 112 ? 12.354 -19.630 13.950 1.00 83.62 112 LYS A CA 1
ATOM 863 C C . LYS A 1 112 ? 11.686 -19.014 12.716 1.00 83.62 112 LYS A C 1
ATOM 865 O O . LYS A 1 112 ? 12.370 -18.644 11.768 1.00 83.62 112 LYS A O 1
ATOM 870 N N . ARG A 1 113 ? 10.357 -18.920 12.746 1.00 74.62 113 ARG A N 1
ATOM 871 C CA . ARG A 1 113 ? 9.531 -18.381 11.670 1.00 74.62 113 ARG A CA 1
ATOM 872 C C . ARG A 1 113 ? 9.628 -16.863 11.587 1.00 74.62 113 ARG A C 1
ATOM 874 O O . ARG A 1 113 ? 9.933 -16.344 10.520 1.00 74.62 113 ARG A O 1
ATOM 881 N N . HIS A 1 114 ? 9.537 -16.187 12.729 1.00 77.94 114 HIS A N 1
ATOM 882 C CA . HIS A 1 114 ? 9.801 -14.756 12.843 1.00 77.94 114 HIS A CA 1
ATOM 883 C C . HIS A 1 114 ? 11.203 -14.396 12.327 1.00 77.94 114 HIS A C 1
ATOM 885 O O . HIS A 1 114 ? 11.372 -13.474 11.534 1.00 77.94 114 HIS A O 1
ATOM 891 N N . MET A 1 115 ? 12.219 -15.184 12.693 1.00 86.38 115 MET A N 1
ATOM 892 C CA . MET A 1 115 ? 13.578 -15.002 12.172 1.00 86.38 115 MET A CA 1
ATOM 893 C C . MET A 1 115 ? 13.657 -15.176 10.649 1.00 86.38 115 MET A C 1
ATOM 895 O O . MET A 1 115 ? 14.344 -14.401 9.985 1.00 86.38 115 MET A O 1
ATOM 899 N N . ALA A 1 116 ? 12.961 -16.166 10.082 1.00 86.19 116 ALA A N 1
ATOM 900 C CA . ALA A 1 116 ? 12.909 -16.369 8.635 1.00 86.19 116 ALA A CA 1
ATOM 901 C C . ALA A 1 116 ? 12.223 -15.196 7.912 1.00 86.19 116 ALA A C 1
ATOM 903 O O . ALA A 1 116 ? 12.712 -14.758 6.870 1.00 86.19 116 ALA A O 1
ATOM 904 N N . ARG A 1 117 ? 11.152 -14.640 8.493 1.00 84.44 117 ARG A N 1
ATOM 905 C CA . ARG A 1 117 ? 10.478 -13.432 8.000 1.00 84.44 117 ARG A CA 1
ATOM 906 C C . ARG A 1 117 ? 11.418 -12.230 7.986 1.00 84.44 117 ARG A C 1
ATOM 908 O O . ARG A 1 117 ? 11.612 -11.632 6.932 1.00 84.44 117 ARG A O 1
ATOM 915 N N . LEU A 1 118 ? 12.075 -11.930 9.109 1.00 86.94 118 LEU A N 1
ATOM 916 C CA . LEU A 1 118 ? 13.034 -10.821 9.194 1.00 86.94 118 LEU A CA 1
ATOM 917 C C . LEU A 1 118 ? 14.181 -10.967 8.182 1.00 86.94 118 LEU A C 1
ATOM 919 O O . LEU A 1 118 ? 14.613 -9.987 7.578 1.00 86.94 118 LEU A O 1
ATOM 923 N N . GLN A 1 119 ? 14.665 -12.193 7.960 1.00 92.62 119 GLN A N 1
ATOM 924 C CA . GLN A 1 119 ? 15.679 -12.466 6.938 1.00 92.62 119 GLN A CA 1
ATOM 925 C C . GLN A 1 119 ? 15.155 -12.229 5.520 1.00 92.62 119 GLN A C 1
ATOM 927 O O . GLN A 1 119 ? 15.880 -11.681 4.690 1.00 92.62 119 GLN A O 1
ATOM 932 N N . LEU A 1 120 ? 13.918 -12.635 5.228 1.00 90.31 120 LEU A N 1
ATOM 933 C CA . LEU A 1 120 ? 13.282 -12.373 3.941 1.00 90.31 120 LEU A CA 1
ATOM 934 C C . LEU A 1 120 ? 13.103 -10.868 3.717 1.00 90.31 120 LEU A C 1
ATOM 936 O O . LEU A 1 120 ? 13.507 -10.367 2.673 1.00 90.31 120 LEU A O 1
ATOM 940 N N . GLU A 1 121 ? 12.584 -10.134 4.699 1.00 89.56 121 GLU A N 1
ATOM 941 C CA . GLU A 1 121 ? 12.444 -8.677 4.627 1.00 89.56 121 GLU A CA 1
ATOM 942 C C . GLU A 1 121 ? 13.786 -7.979 4.414 1.00 89.56 121 GLU A C 1
ATOM 944 O O . GLU A 1 121 ? 13.888 -7.087 3.576 1.00 89.56 121 GLU A O 1
ATOM 949 N N . ALA A 1 122 ? 14.836 -8.401 5.122 1.00 93.12 122 ALA A N 1
ATOM 950 C CA . ALA A 1 122 ? 16.179 -7.864 4.929 1.00 93.12 122 ALA A CA 1
ATOM 951 C C . ALA A 1 122 ? 16.694 -8.109 3.500 1.00 93.12 122 ALA A C 1
ATOM 953 O O . ALA A 1 122 ? 17.319 -7.227 2.913 1.00 93.12 122 ALA A O 1
ATOM 954 N N . ARG A 1 123 ? 16.398 -9.276 2.909 1.00 95.19 123 ARG A N 1
ATOM 955 C CA . ARG A 1 123 ? 16.731 -9.566 1.504 1.00 95.19 123 ARG A CA 1
ATOM 956 C C . ARG A 1 123 ? 15.939 -8.691 0.541 1.00 95.19 123 ARG A C 1
ATOM 958 O O . ARG A 1 123 ? 16.527 -8.143 -0.383 1.00 95.19 123 ARG A O 1
ATOM 965 N N . LEU A 1 124 ? 14.636 -8.526 0.759 1.00 94.94 124 LEU A N 1
ATOM 966 C CA . LEU A 1 124 ? 13.803 -7.676 -0.092 1.00 94.94 124 LEU A CA 1
ATOM 967 C C . LEU A 1 124 ? 14.240 -6.206 -0.007 1.00 94.94 124 LEU A C 1
ATOM 969 O O . LEU A 1 124 ? 14.362 -5.561 -1.042 1.00 94.94 124 LEU A O 1
ATOM 973 N N . LYS A 1 125 ? 14.597 -5.709 1.185 1.00 93.94 125 LYS A N 1
ATOM 974 C CA . LYS A 1 125 ? 15.191 -4.371 1.391 1.00 93.94 125 LYS A CA 1
ATOM 975 C C . LYS A 1 125 ? 16.544 -4.179 0.698 1.00 93.94 125 LYS A C 1
ATOM 977 O O . LYS A 1 125 ? 16.945 -3.046 0.470 1.00 93.94 125 LYS A O 1
ATOM 982 N N . ALA A 1 126 ? 17.262 -5.259 0.385 1.00 95.56 126 ALA A N 1
ATOM 983 C CA . ALA A 1 126 ? 18.504 -5.193 -0.384 1.00 95.56 126 ALA A CA 1
ATOM 984 C C . ALA A 1 126 ? 18.265 -5.172 -1.906 1.00 95.56 126 ALA A C 1
ATOM 986 O O . ALA A 1 126 ? 19.135 -4.728 -2.655 1.00 95.56 126 ALA A O 1
ATOM 987 N N . ILE A 1 127 ? 17.110 -5.668 -2.360 1.00 96.75 127 ILE A N 1
ATOM 988 C CA . ILE A 1 127 ? 16.708 -5.689 -3.774 1.00 96.75 127 ILE A CA 1
ATOM 989 C C . ILE A 1 127 ? 16.012 -4.375 -4.143 1.00 96.75 127 ILE A C 1
ATOM 991 O O . ILE A 1 127 ? 16.362 -3.749 -5.144 1.00 96.75 127 ILE A O 1
ATOM 995 N N . TYR A 1 128 ? 15.046 -3.965 -3.322 1.00 97.62 128 TYR A N 1
ATOM 996 C CA . TYR A 1 128 ? 14.174 -2.827 -3.573 1.00 97.62 128 TYR A CA 1
ATOM 997 C C . TYR A 1 128 ? 14.608 -1.595 -2.793 1.00 97.62 128 TYR A C 1
ATOM 999 O O . TYR A 1 128 ? 14.961 -1.683 -1.615 1.00 97.62 128 TYR A O 1
ATOM 1007 N N . THR A 1 129 ? 14.505 -0.432 -3.427 1.00 96.38 129 THR A N 1
ATOM 1008 C CA . THR A 1 129 ? 14.716 0.839 -2.738 1.00 96.38 129 THR A CA 1
ATOM 1009 C C . THR A 1 129 ? 13.507 1.146 -1.840 1.00 96.38 129 THR A C 1
ATOM 1011 O O . THR A 1 129 ? 12.376 1.109 -2.331 1.00 96.38 129 THR A O 1
ATOM 1014 N N . PRO A 1 130 ? 13.696 1.434 -0.536 1.00 93.38 130 PRO A N 1
ATOM 1015 C CA . PRO A 1 130 ? 12.590 1.699 0.384 1.00 93.38 130 PRO A CA 1
ATOM 1016 C C . PRO A 1 130 ? 11.742 2.902 -0.042 1.00 93.38 130 PRO A C 1
ATOM 1018 O O . PRO A 1 130 ? 12.249 4.013 -0.158 1.00 93.38 130 PRO A O 1
ATOM 1021 N N . VAL A 1 131 ? 10.438 2.700 -0.229 1.00 90.69 131 VAL A N 1
ATOM 1022 C CA . VAL A 1 131 ? 9.505 3.777 -0.597 1.00 90.69 131 VAL A CA 1
ATOM 1023 C C . VAL A 1 131 ? 9.514 4.885 0.463 1.00 90.69 131 VAL A C 1
ATOM 1025 O O . VAL A 1 131 ? 9.629 4.609 1.658 1.00 90.69 131 VAL A O 1
ATOM 1028 N N . ASN A 1 132 ? 9.361 6.138 0.025 1.00 85.50 132 ASN A N 1
ATOM 1029 C CA . ASN A 1 132 ? 9.417 7.350 0.854 1.00 85.50 132 ASN A CA 1
ATOM 1030 C C . ASN A 1 132 ? 10.799 7.664 1.464 1.00 85.50 132 ASN A C 1
ATOM 1032 O O . ASN A 1 132 ? 10.888 8.535 2.331 1.00 85.50 132 ASN A O 1
ATOM 1036 N N . SER A 1 133 ? 11.875 7.000 1.025 1.00 90.56 133 SER A N 1
ATOM 1037 C CA . SER A 1 133 ? 13.249 7.404 1.344 1.00 90.56 133 SER A CA 1
ATOM 1038 C C . SER A 1 133 ? 13.796 8.402 0.315 1.00 90.56 133 SER A C 1
ATOM 1040 O O . SER A 1 133 ? 13.269 8.515 -0.791 1.00 90.56 133 SER A O 1
ATOM 1042 N N . ASN A 1 134 ? 14.868 9.124 0.653 1.00 90.50 134 ASN A N 1
ATOM 1043 C CA . ASN A 1 134 ? 15.532 10.014 -0.310 1.00 90.50 134 ASN A CA 1
ATOM 1044 C C . ASN A 1 134 ? 16.063 9.221 -1.512 1.00 90.50 134 ASN A C 1
ATOM 1046 O O . ASN A 1 134 ? 15.896 9.642 -2.649 1.00 90.50 134 ASN A O 1
ATOM 1050 N N . GLU A 1 135 ? 16.608 8.027 -1.265 1.00 94.25 135 GLU A N 1
ATOM 1051 C CA . GLU A 1 135 ? 17.114 7.140 -2.313 1.00 94.25 135 GLU A CA 1
ATOM 1052 C C . GLU A 1 135 ? 16.012 6.693 -3.283 1.00 94.25 135 GLU A C 1
ATOM 1054 O O . GLU A 1 135 ? 16.289 6.436 -4.453 1.00 94.25 135 GLU A O 1
ATOM 1059 N N . TYR A 1 136 ? 14.767 6.573 -2.813 1.00 93.00 136 TYR A N 1
ATOM 1060 C CA . TYR A 1 136 ? 13.632 6.251 -3.675 1.00 93.00 136 TYR A CA 1
ATOM 1061 C C . TYR A 1 136 ? 13.295 7.400 -4.623 1.00 93.00 136 TYR A C 1
ATOM 1063 O O . TYR A 1 136 ? 13.057 7.158 -5.804 1.00 93.00 136 TYR A O 1
ATOM 1071 N N . TRP A 1 137 ? 13.322 8.640 -4.137 1.00 90.06 137 TRP A N 1
ATOM 1072 C CA . TRP A 1 137 ? 13.111 9.813 -4.985 1.00 90.06 137 TRP A CA 1
ATOM 1073 C C . TRP A 1 137 ? 14.248 9.990 -5.994 1.00 90.06 137 TRP A C 1
ATOM 1075 O O . TRP A 1 137 ? 13.972 10.147 -7.178 1.00 90.06 137 TRP A O 1
ATOM 1085 N N . ASP A 1 138 ? 15.502 9.811 -5.568 1.00 94.19 138 ASP A N 1
ATOM 1086 C CA . ASP A 1 138 ? 16.657 9.813 -6.475 1.00 94.19 138 ASP A CA 1
ATOM 1087 C C . ASP A 1 138 ? 16.519 8.734 -7.567 1.00 94.19 138 ASP A C 1
ATOM 1089 O O . ASP A 1 138 ? 16.817 8.973 -8.738 1.00 94.19 138 ASP A O 1
ATOM 1093 N N . LEU A 1 139 ? 16.031 7.539 -7.203 1.00 95.62 139 LEU A N 1
ATOM 1094 C CA . LEU A 1 139 ? 15.758 6.462 -8.157 1.00 95.62 139 LEU A CA 1
ATOM 1095 C C . LEU A 1 139 ? 14.660 6.854 -9.158 1.00 95.62 139 LEU A C 1
ATOM 1097 O O . LEU A 1 139 ? 14.780 6.543 -10.343 1.00 95.62 139 LEU A O 1
ATOM 1101 N N . ARG A 1 140 ? 13.585 7.504 -8.698 1.00 93.75 140 ARG A N 1
ATOM 1102 C CA . ARG A 1 140 ? 12.488 7.968 -9.561 1.00 93.75 140 ARG A CA 1
ATOM 1103 C C . ARG A 1 140 ? 12.962 9.041 -10.537 1.00 93.75 140 ARG A C 1
ATOM 1105 O O . ARG A 1 140 ? 12.660 8.928 -11.723 1.00 93.75 140 ARG A O 1
ATOM 1112 N N . ASP A 1 141 ? 13.753 10.000 -10.072 1.00 92.81 141 ASP A N 1
ATOM 1113 C CA . ASP A 1 141 ? 14.358 11.031 -10.918 1.00 92.81 141 ASP A CA 1
ATOM 1114 C C . ASP A 1 141 ? 15.306 10.412 -11.958 1.00 92.81 141 ASP A C 1
ATOM 1116 O O . ASP A 1 141 ? 15.257 10.770 -13.136 1.00 92.81 141 ASP A O 1
ATOM 1120 N N . GLU A 1 142 ? 16.117 9.418 -11.566 1.00 96.81 142 GLU A N 1
ATOM 1121 C CA . GLU A 1 142 ? 16.978 8.675 -12.499 1.00 96.81 142 GLU A CA 1
ATOM 1122 C C . GLU A 1 142 ? 16.153 7.933 -13.565 1.00 96.81 142 GLU A C 1
ATOM 1124 O O . GLU A 1 142 ? 16.508 7.956 -14.744 1.00 96.81 142 GLU A O 1
ATOM 1129 N N . ILE A 1 143 ? 15.040 7.295 -13.181 1.00 95.69 143 ILE A N 1
ATOM 1130 C CA . ILE A 1 143 ? 14.130 6.623 -14.122 1.00 95.69 143 ILE A CA 1
ATOM 1131 C C . ILE A 1 143 ? 13.552 7.630 -15.125 1.00 95.69 143 ILE A C 1
ATOM 1133 O O . ILE A 1 143 ? 13.622 7.373 -16.327 1.00 95.69 143 ILE A O 1
ATOM 1137 N N . LEU A 1 144 ? 13.043 8.774 -14.657 1.00 92.88 144 LEU A N 1
ATOM 1138 C CA . LEU A 1 144 ? 12.468 9.814 -15.518 1.00 92.88 144 LEU A CA 1
ATOM 1139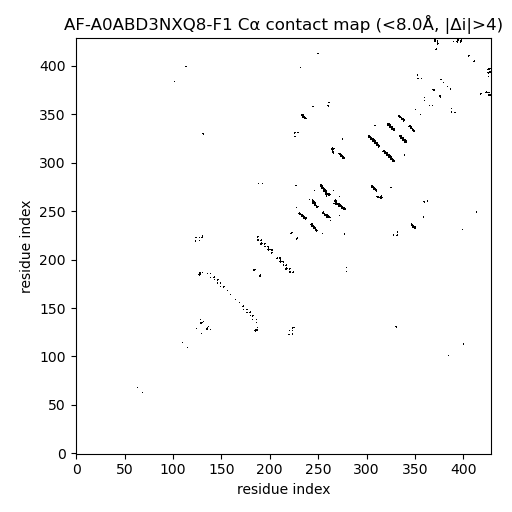 C C . LEU A 1 144 ? 13.501 10.373 -16.505 1.00 92.88 144 LEU A C 1
ATOM 1141 O O . LEU A 1 144 ? 13.222 10.470 -17.701 1.00 92.88 144 LEU A O 1
ATOM 1145 N N . GLN A 1 145 ? 14.718 10.666 -16.036 1.00 95.75 145 GLN A N 1
ATOM 1146 C CA . GLN A 1 145 ? 15.794 11.146 -16.906 1.00 95.75 145 GLN A CA 1
ATOM 1147 C C . GLN A 1 145 ? 16.169 10.107 -17.972 1.00 95.75 145 GLN A C 1
ATOM 1149 O O . GLN A 1 145 ? 16.352 10.447 -19.141 1.00 95.75 145 GLN A O 1
ATOM 1154 N N . LEU A 1 146 ? 16.265 8.826 -17.598 1.00 96.31 146 LEU A N 1
ATOM 1155 C CA . LEU A 1 146 ? 16.575 7.745 -18.538 1.00 96.31 146 LEU A CA 1
ATOM 1156 C C . LEU A 1 146 ? 15.463 7.534 -19.576 1.00 96.31 146 LEU A C 1
ATOM 1158 O O . LEU A 1 146 ? 15.757 7.170 -20.717 1.00 96.31 146 LEU A O 1
ATOM 1162 N N . GLU A 1 147 ? 14.199 7.749 -19.207 1.00 94.94 147 GLU A N 1
ATOM 1163 C CA . GLU A 1 147 ? 13.062 7.711 -20.132 1.00 94.94 147 GLU A CA 1
ATOM 1164 C C . GLU A 1 147 ? 13.119 8.861 -21.149 1.00 94.94 147 GLU A C 1
ATOM 1166 O O . GLU A 1 147 ? 12.971 8.616 -22.353 1.00 94.94 147 GLU A O 1
ATOM 1171 N N . GLU A 1 148 ? 13.425 10.082 -20.699 1.00 95.56 148 GLU A N 1
ATOM 1172 C CA . GLU A 1 148 ? 13.629 11.243 -21.575 1.00 95.56 148 GLU A CA 1
ATOM 1173 C C . GLU A 1 148 ? 14.806 11.015 -22.540 1.00 95.56 148 GLU A C 1
ATOM 1175 O O . GLU A 1 148 ? 14.658 11.139 -23.762 1.00 95.56 148 GLU A O 1
ATOM 1180 N N . ASP A 1 149 ? 15.957 10.584 -22.019 1.00 96.19 149 ASP A N 1
ATOM 1181 C CA . ASP A 1 149 ? 17.151 10.286 -22.812 1.00 96.19 149 ASP A CA 1
ATOM 1182 C C . ASP A 1 149 ? 16.870 9.205 -23.865 1.00 96.19 149 ASP A C 1
ATOM 1184 O O . ASP A 1 149 ? 17.308 9.296 -25.021 1.00 96.19 149 ASP A O 1
ATOM 1188 N N . LEU A 1 150 ? 16.101 8.176 -23.491 1.00 95.69 150 LEU A N 1
ATOM 1189 C CA . LEU A 1 150 ? 15.690 7.112 -24.398 1.00 95.69 150 LEU A CA 1
ATOM 1190 C C . LEU A 1 150 ? 14.799 7.648 -25.524 1.00 95.69 150 LEU A C 1
ATOM 1192 O O . LEU A 1 150 ? 14.977 7.259 -26.685 1.00 95.69 150 LEU A O 1
ATOM 1196 N N . GLN A 1 151 ? 13.857 8.536 -25.205 1.00 94.69 151 GLN A N 1
ATOM 1197 C CA . GLN A 1 151 ? 12.977 9.170 -26.184 1.00 94.69 151 GLN A CA 1
ATOM 1198 C C . GLN A 1 151 ? 13.772 10.048 -27.162 1.00 94.69 151 GLN A C 1
ATOM 1200 O O . GLN A 1 151 ? 13.612 9.914 -28.383 1.00 94.69 151 GLN A O 1
ATOM 1205 N N . VAL A 1 152 ? 14.686 10.880 -26.655 1.00 95.00 152 VAL A N 1
ATOM 1206 C CA . VAL A 1 152 ? 15.577 11.720 -27.469 1.00 95.00 152 VAL A CA 1
ATOM 1207 C C . VAL A 1 152 ? 16.434 10.851 -28.391 1.00 95.00 152 VAL A C 1
ATOM 1209 O O . VAL A 1 152 ? 16.452 11.063 -29.609 1.00 95.00 152 VAL A O 1
ATOM 1212 N N . ALA A 1 153 ? 17.074 9.805 -27.866 1.00 92.94 153 ALA A N 1
ATOM 1213 C CA . ALA A 1 153 ? 17.917 8.911 -28.655 1.00 92.94 153 ALA A CA 1
ATOM 1214 C C . ALA A 1 153 ? 17.129 8.153 -29.746 1.00 92.94 153 ALA A C 1
ATOM 1216 O O . ALA A 1 153 ? 17.608 8.009 -30.879 1.00 92.94 153 ALA A O 1
ATOM 1217 N N . LYS A 1 154 ? 15.892 7.721 -29.452 1.00 92.81 154 LYS A N 1
ATOM 1218 C CA . LYS A 1 154 ? 14.984 7.101 -30.437 1.00 92.81 154 LYS A CA 1
ATOM 1219 C C . LYS A 1 154 ? 14.564 8.083 -31.535 1.00 92.81 154 LYS A C 1
ATOM 1221 O O . LYS A 1 154 ? 14.525 7.696 -32.706 1.00 92.81 154 LYS A O 1
ATOM 1226 N N . SER A 1 155 ? 14.316 9.350 -31.198 1.00 92.00 155 SER A N 1
ATOM 1227 C CA . SER A 1 155 ? 13.944 10.384 -32.175 1.00 92.00 155 SER A CA 1
ATOM 1228 C C . SER A 1 155 ? 15.058 10.645 -33.206 1.00 92.00 155 SER A C 1
ATOM 1230 O O . SER A 1 155 ? 14.802 10.703 -34.414 1.00 92.00 155 SER A O 1
ATOM 1232 N N . HIS A 1 156 ? 16.320 10.674 -32.763 1.00 91.12 156 HIS A N 1
ATOM 1233 C CA . HIS A 1 156 ? 17.482 10.832 -33.641 1.00 91.12 156 HIS A CA 1
ATOM 1234 C C . HIS A 1 156 ? 17.675 9.640 -34.592 1.00 91.12 156 HIS A C 1
ATOM 1236 O O . HIS A 1 156 ? 18.015 9.825 -35.767 1.00 91.12 156 HIS A O 1
ATOM 1242 N N . LEU A 1 157 ? 17.407 8.415 -34.124 1.00 89.50 157 LEU A N 1
ATOM 1243 C CA . LEU A 1 157 ? 17.422 7.223 -34.978 1.00 89.50 157 LEU A CA 1
ATOM 1244 C C . LEU A 1 157 ? 16.333 7.281 -36.058 1.00 89.50 157 LEU A C 1
ATOM 1246 O O . LEU A 1 157 ? 16.606 6.959 -37.215 1.00 89.50 157 LEU A O 1
ATOM 1250 N N . GLY A 1 158 ? 15.125 7.730 -35.703 1.00 85.81 158 GLY A N 1
ATOM 1251 C CA . GLY A 1 158 ? 13.997 7.849 -36.632 1.00 85.81 158 GLY A CA 1
ATOM 1252 C C . GLY A 1 158 ? 14.249 8.827 -37.785 1.00 85.81 158 GLY A C 1
ATOM 1253 O O . GLY A 1 158 ? 13.856 8.555 -38.921 1.00 85.81 158 GLY A O 1
ATOM 1254 N N . SER A 1 159 ? 14.968 9.922 -37.517 1.00 84.31 159 SER A N 1
ATOM 1255 C CA . SER A 1 159 ? 15.284 10.961 -38.510 1.00 84.31 159 SER A CA 1
ATOM 1256 C C . SER A 1 159 ? 16.348 10.529 -39.537 1.00 84.31 159 SER A C 1
ATOM 1258 O O . SER A 1 159 ? 16.364 10.995 -40.675 1.00 84.31 159 SER A O 1
ATOM 1260 N N . THR A 1 160 ? 17.201 9.552 -39.205 1.00 78.94 160 THR A N 1
ATOM 1261 C CA . THR A 1 160 ? 18.341 9.141 -40.055 1.00 78.94 160 THR A CA 1
ATOM 1262 C C . THR A 1 160 ? 17.958 8.126 -41.154 1.00 78.94 160 THR A C 1
ATOM 1264 O O . THR A 1 160 ? 18.827 7.546 -41.803 1.00 78.94 160 THR A O 1
ATOM 1267 N N . ARG A 1 161 ? 16.660 7.915 -41.427 1.00 69.75 161 ARG A N 1
ATOM 1268 C CA . ARG A 1 161 ? 16.129 6.875 -42.342 1.00 69.75 161 ARG A CA 1
ATOM 1269 C C . ARG A 1 161 ? 16.638 6.901 -43.797 1.00 69.75 161 ARG A C 1
ATOM 1271 O O . ARG A 1 161 ? 16.374 5.943 -44.515 1.00 69.75 161 ARG A O 1
ATOM 1278 N N . TYR A 1 162 ? 17.367 7.931 -44.234 1.00 76.81 162 TYR A N 1
ATOM 1279 C CA . TYR A 1 162 ? 17.879 8.055 -45.611 1.00 76.81 162 TYR A CA 1
ATOM 1280 C C . TYR A 1 162 ? 19.410 8.087 -45.755 1.00 76.81 162 TYR A C 1
ATOM 1282 O O . TYR A 1 162 ? 19.914 8.182 -46.873 1.00 76.81 162 TYR A O 1
ATOM 1290 N N . GLY A 1 163 ? 20.172 7.978 -44.664 1.00 63.78 163 GLY A N 1
ATOM 1291 C CA . GLY A 1 163 ? 21.635 8.015 -44.706 1.00 63.78 163 GLY A CA 1
ATOM 1292 C C . GLY A 1 163 ? 22.234 6.757 -44.102 1.00 63.78 163 GLY A C 1
ATOM 1293 O O . GLY A 1 163 ? 21.867 6.382 -42.996 1.00 63.78 163 GLY A O 1
ATOM 1294 N N . ASN A 1 164 ? 23.166 6.131 -44.820 1.00 67.94 164 ASN A N 1
ATOM 1295 C CA . ASN A 1 164 ? 23.928 4.932 -44.462 1.00 67.94 164 ASN A CA 1
ATOM 1296 C C . ASN A 1 164 ? 24.747 5.126 -43.159 1.00 67.94 164 ASN A C 1
ATOM 1298 O O . ASN A 1 164 ? 25.971 5.267 -43.191 1.00 67.94 164 ASN A O 1
ATOM 1302 N N . SER A 1 165 ? 24.076 5.223 -42.008 1.00 58.06 165 SER A N 1
ATOM 1303 C CA . SER A 1 165 ? 24.703 5.437 -40.708 1.00 58.06 165 SER A CA 1
ATOM 1304 C C . SER A 1 165 ? 25.120 4.093 -40.116 1.00 58.06 165 SER A C 1
ATOM 1306 O O . SER A 1 165 ? 24.317 3.254 -39.713 1.00 58.06 165 SER A O 1
ATOM 1308 N N . ASN A 1 166 ? 26.435 3.883 -40.107 1.00 61.25 166 ASN A N 1
ATOM 1309 C CA . ASN A 1 166 ? 27.106 2.769 -39.448 1.00 61.25 166 ASN A CA 1
ATOM 1310 C C . ASN A 1 166 ? 26.556 2.577 -38.020 1.00 61.25 166 ASN A C 1
ATOM 1312 O O . ASN A 1 166 ? 26.494 3.546 -37.267 1.00 61.25 166 ASN A O 1
ATOM 1316 N N . GLY A 1 167 ? 26.208 1.337 -37.647 1.00 70.81 167 GLY A N 1
ATOM 1317 C CA . GLY A 1 167 ? 25.425 0.914 -36.466 1.00 70.81 167 GLY A CA 1
ATOM 1318 C C . GLY A 1 167 ? 25.893 1.296 -35.048 1.00 70.81 167 GLY A C 1
ATOM 1319 O O . GLY A 1 167 ? 25.512 0.631 -34.088 1.00 70.81 167 GLY A O 1
ATOM 1320 N N . LYS A 1 168 ? 26.677 2.363 -34.870 1.00 72.06 168 LYS A N 1
ATOM 1321 C CA . LYS A 1 168 ? 27.085 2.906 -33.567 1.00 72.06 168 LYS A CA 1
ATOM 1322 C C . LYS A 1 168 ? 25.909 3.491 -32.771 1.00 72.06 168 LYS A C 1
ATOM 1324 O O . LYS A 1 168 ? 25.882 3.326 -31.556 1.00 72.06 168 LYS A O 1
ATOM 1329 N N . SER A 1 169 ? 24.906 4.085 -33.424 1.00 77.19 169 SER A N 1
ATOM 1330 C CA . SER A 1 169 ? 23.759 4.701 -32.725 1.00 77.19 169 SER A CA 1
ATOM 1331 C C . SER A 1 169 ? 22.832 3.687 -32.037 1.00 77.19 169 SER A C 1
ATOM 1333 O O . SER A 1 169 ? 22.145 4.032 -31.083 1.00 77.19 169 SER A O 1
ATOM 1335 N N . SER A 1 170 ? 22.843 2.416 -32.456 1.00 88.38 170 SER A N 1
ATOM 1336 C CA . SER A 1 170 ? 22.043 1.364 -31.808 1.00 88.38 170 SER A CA 1
ATOM 1337 C C . SER A 1 170 ? 22.617 0.930 -30.453 1.00 88.38 170 SER A C 1
ATOM 1339 O O . SER A 1 170 ? 21.859 0.550 -29.563 1.00 88.38 170 SER A O 1
ATOM 1341 N N . A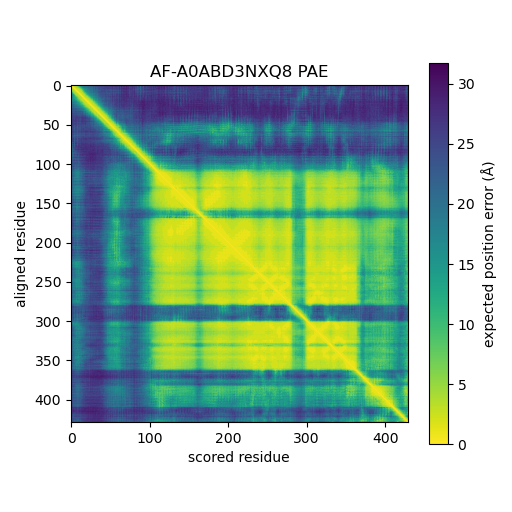LA A 1 171 ? 23.941 1.003 -30.274 1.00 91.44 171 ALA A N 1
ATOM 1342 C CA . ALA A 1 171 ? 24.588 0.594 -29.028 1.00 91.44 171 ALA A CA 1
ATOM 1343 C C . ALA A 1 171 ? 24.243 1.536 -27.862 1.00 91.44 171 ALA A C 1
ATOM 1345 O O . ALA A 1 171 ? 23.992 1.060 -26.759 1.00 91.44 171 ALA A O 1
ATOM 1346 N N . GLY A 1 172 ? 24.169 2.848 -28.122 1.00 92.38 172 GLY A N 1
ATOM 1347 C CA . GLY A 1 172 ? 23.795 3.847 -27.114 1.00 92.38 172 GLY A CA 1
ATOM 1348 C C . GLY A 1 172 ? 22.370 3.655 -26.595 1.00 92.38 172 GLY A C 1
ATOM 1349 O O . GLY A 1 172 ? 22.166 3.581 -25.390 1.00 92.38 172 GLY A O 1
ATOM 1350 N N . VAL A 1 173 ? 21.399 3.458 -27.495 1.00 93.81 173 VAL A N 1
ATOM 1351 C CA . VAL A 1 173 ? 20.002 3.194 -27.103 1.00 93.81 173 VAL A CA 1
ATOM 1352 C C . VAL A 1 173 ? 19.886 1.936 -26.249 1.00 93.81 173 VAL A C 1
ATOM 1354 O O . VAL A 1 173 ? 19.254 1.970 -25.201 1.00 93.81 173 VAL A O 1
ATOM 1357 N N . LYS A 1 174 ? 20.555 0.844 -26.637 1.00 93.94 174 LYS A N 1
ATOM 1358 C CA . LYS A 1 174 ? 20.556 -0.394 -25.840 1.00 93.94 174 LYS A CA 1
ATOM 1359 C C . LYS A 1 174 ? 21.168 -0.204 -24.452 1.00 93.94 174 LYS A C 1
ATOM 1361 O O . LYS A 1 174 ? 20.715 -0.844 -23.505 1.00 93.94 174 LYS A O 1
ATOM 1366 N N . ALA A 1 175 ? 22.189 0.645 -24.323 1.00 95.56 175 ALA A N 1
ATOM 1367 C CA . ALA A 1 175 ? 22.788 0.957 -23.029 1.00 95.56 175 ALA A CA 1
ATOM 1368 C C . ALA A 1 175 ? 21.794 1.700 -22.123 1.00 95.56 175 ALA A C 1
ATOM 1370 O O . ALA A 1 175 ? 21.601 1.273 -20.987 1.00 95.56 175 ALA A O 1
ATOM 1371 N N . ILE A 1 176 ? 21.103 2.721 -22.649 1.00 96.81 176 ILE A N 1
ATOM 1372 C CA . ILE A 1 176 ? 20.062 3.461 -21.914 1.00 96.81 176 ILE A CA 1
ATOM 1373 C C . ILE A 1 176 ? 18.925 2.517 -21.507 1.00 96.81 176 ILE A C 1
ATOM 1375 O O . ILE A 1 176 ? 18.563 2.468 -20.338 1.00 96.81 176 ILE A O 1
ATOM 1379 N N . GLU A 1 177 ? 18.426 1.683 -22.427 1.00 96.38 177 GLU A N 1
ATOM 1380 C CA . GLU A 1 177 ? 17.386 0.689 -22.115 1.00 96.38 177 GLU A CA 1
ATOM 1381 C C . GLU A 1 177 ? 17.824 -0.290 -21.017 1.00 96.38 177 GLU A C 1
ATOM 1383 O O . GLU A 1 177 ? 17.022 -0.674 -20.169 1.00 96.38 177 GLU A O 1
ATOM 1388 N N . THR A 1 178 ? 19.095 -0.700 -21.013 1.00 96.62 178 THR A N 1
ATOM 1389 C CA . THR A 1 178 ? 19.636 -1.600 -19.984 1.00 96.62 178 THR A CA 1
ATOM 1390 C C . THR A 1 178 ? 19.711 -0.909 -18.622 1.00 96.62 178 THR A C 1
ATOM 1392 O O . THR A 1 178 ? 19.371 -1.520 -17.610 1.00 96.62 178 THR A O 1
ATOM 1395 N N . MET A 1 179 ? 20.130 0.359 -18.587 1.00 97.62 179 MET A N 1
ATOM 1396 C CA . MET A 1 179 ? 20.159 1.154 -17.357 1.00 97.62 179 MET A CA 1
ATOM 1397 C C . MET A 1 179 ? 18.750 1.382 -16.812 1.00 97.62 179 MET A C 1
ATOM 1399 O O . MET A 1 179 ? 18.514 1.095 -15.642 1.00 97.62 179 MET A O 1
ATOM 1403 N N . LEU A 1 180 ? 17.812 1.782 -17.675 1.00 96.81 180 LEU A N 1
ATOM 1404 C CA . LEU A 1 180 ? 16.414 2.001 -17.313 1.00 96.81 180 LEU A CA 1
ATOM 1405 C C . LEU A 1 180 ? 15.800 0.745 -16.691 1.00 96.81 180 LEU A C 1
ATOM 1407 O O . LEU A 1 180 ? 15.248 0.810 -15.598 1.00 96.81 180 LEU A O 1
ATOM 1411 N N . ARG A 1 181 ? 15.991 -0.423 -17.323 1.00 96.00 181 ARG A N 1
ATOM 1412 C CA . ARG A 1 181 ? 15.529 -1.709 -16.771 1.00 96.00 181 ARG A CA 1
ATOM 1413 C C . ARG A 1 181 ? 16.124 -2.006 -15.398 1.00 96.00 181 ARG A C 1
ATOM 1415 O O . ARG A 1 181 ? 15.419 -2.508 -14.532 1.00 96.00 181 ARG A O 1
ATOM 1422 N N . ARG A 1 182 ? 17.412 -1.713 -15.188 1.00 96.88 182 ARG A N 1
ATOM 1423 C CA . ARG A 1 182 ? 18.079 -1.935 -13.896 1.00 96.88 182 ARG A CA 1
ATOM 1424 C C . ARG A 1 182 ? 17.507 -1.033 -12.802 1.00 96.88 182 ARG A C 1
ATOM 1426 O O . ARG A 1 182 ? 17.369 -1.495 -11.676 1.00 96.88 182 ARG A O 1
ATOM 1433 N N . CYS A 1 183 ? 17.207 0.227 -13.114 1.00 97.31 183 CYS A N 1
ATOM 1434 C CA . CYS A 1 183 ? 16.601 1.153 -12.158 1.00 97.31 183 CYS A CA 1
ATOM 1435 C C . CYS A 1 183 ? 15.150 0.751 -11.859 1.00 97.31 183 CYS A C 1
ATOM 1437 O O . CYS A 1 183 ? 14.791 0.588 -10.698 1.00 97.31 183 CYS A O 1
ATOM 1439 N N . GLN A 1 184 ? 14.362 0.445 -12.891 1.00 96.50 184 GLN A N 1
ATOM 1440 C CA . GLN A 1 184 ? 12.990 -0.051 -12.754 1.00 96.50 184 GLN A CA 1
ATOM 1441 C C . GLN A 1 184 ? 12.894 -1.359 -11.949 1.00 96.50 184 GLN A C 1
ATOM 1443 O O . GLN A 1 184 ? 11.944 -1.535 -11.198 1.00 96.50 184 GLN A O 1
ATOM 1448 N N . ALA A 1 185 ? 13.885 -2.254 -12.039 1.00 96.88 185 ALA A N 1
ATOM 1449 C CA . ALA A 1 185 ? 13.922 -3.487 -11.246 1.00 96.88 185 ALA A CA 1
ATOM 1450 C C . ALA A 1 185 ? 14.141 -3.257 -9.735 1.00 96.88 185 ALA A C 1
ATOM 1452 O O . ALA A 1 185 ? 13.860 -4.147 -8.939 1.00 96.88 185 ALA A O 1
ATOM 1453 N N . LYS A 1 186 ? 14.646 -2.083 -9.329 1.00 97.81 186 LYS A N 1
ATOM 1454 C CA . LYS A 1 186 ? 14.786 -1.695 -7.912 1.00 97.81 186 LYS A CA 1
ATOM 1455 C C . LYS A 1 186 ? 13.554 -0.977 -7.366 1.00 97.81 186 LYS A C 1
ATOM 1457 O O . LYS A 1 186 ? 13.428 -0.813 -6.154 1.00 97.81 186 LYS A O 1
ATOM 1462 N N . ASP A 1 187 ? 12.666 -0.531 -8.245 1.00 97.00 187 ASP A N 1
ATOM 1463 C CA . ASP A 1 187 ? 11.432 0.152 -7.889 1.00 97.00 187 ASP A CA 1
ATOM 1464 C C . ASP A 1 187 ? 10.321 -0.882 -7.659 1.00 97.00 187 ASP A C 1
ATOM 1466 O O . ASP A 1 187 ? 9.750 -1.435 -8.602 1.00 97.00 187 ASP A O 1
ATOM 1470 N N . ALA A 1 188 ? 10.010 -1.140 -6.386 1.00 96.25 188 ALA A N 1
ATOM 1471 C CA . ALA A 1 188 ? 8.980 -2.099 -5.997 1.00 96.25 188 ALA A CA 1
ATOM 1472 C C . ALA A 1 188 ? 7.603 -1.769 -6.597 1.00 96.25 188 ALA A C 1
ATOM 1474 O O . ALA A 1 188 ? 6.842 -2.681 -6.909 1.00 96.25 188 ALA A O 1
ATOM 1475 N N . GLU A 1 189 ? 7.271 -0.493 -6.800 1.00 94.69 189 GLU A N 1
ATOM 1476 C CA . GLU A 1 189 ? 5.972 -0.102 -7.348 1.00 94.69 189 GLU A CA 1
ATOM 1477 C C . GLU A 1 189 ? 5.891 -0.427 -8.842 1.00 94.69 189 GLU A C 1
ATOM 1479 O O . GLU A 1 189 ? 4.899 -0.989 -9.317 1.00 94.69 189 GLU A O 1
ATOM 1484 N N . HIS A 1 190 ? 6.967 -0.137 -9.581 1.00 95.00 190 HIS A N 1
ATOM 1485 C CA . HIS A 1 190 ? 7.078 -0.517 -10.985 1.00 95.00 190 HIS A CA 1
ATOM 1486 C C . HIS A 1 190 ? 7.035 -2.039 -11.155 1.00 95.00 190 HIS A C 1
ATOM 1488 O O . HIS A 1 190 ? 6.251 -2.533 -11.971 1.00 95.00 190 HIS A O 1
ATOM 1494 N N . VAL A 1 191 ? 7.840 -2.781 -10.383 1.00 96.69 191 VAL A N 1
ATOM 1495 C CA . VAL A 1 191 ? 7.870 -4.250 -10.447 1.00 96.69 191 VAL A CA 1
ATOM 1496 C C . VAL A 1 191 ? 6.495 -4.819 -10.129 1.00 96.69 191 VAL A C 1
ATOM 1498 O O . VAL A 1 191 ? 5.991 -5.623 -10.913 1.00 96.69 191 VAL A O 1
ATOM 1501 N N . TYR A 1 192 ? 5.850 -4.355 -9.055 1.00 96.19 192 TYR A N 1
ATOM 1502 C CA . TYR A 1 192 ? 4.506 -4.786 -8.678 1.00 96.19 192 TYR A CA 1
ATOM 1503 C C . TYR A 1 192 ? 3.507 -4.605 -9.827 1.00 96.19 192 TYR A C 1
ATOM 1505 O O . TYR A 1 192 ? 2.879 -5.564 -10.270 1.00 96.19 192 TYR A O 1
ATOM 1513 N N . ARG A 1 193 ? 3.425 -3.394 -10.388 1.00 94.19 193 ARG A N 1
ATOM 1514 C CA . ARG A 1 193 ? 2.505 -3.067 -11.485 1.00 94.19 193 ARG A CA 1
ATOM 1515 C C . ARG A 1 193 ? 2.736 -3.926 -12.731 1.00 94.19 193 ARG A C 1
ATOM 1517 O O . ARG A 1 193 ? 1.778 -4.430 -13.318 1.00 94.19 193 ARG A O 1
ATOM 1524 N N . VAL A 1 194 ? 3.990 -4.076 -13.162 1.00 94.94 194 VAL A N 1
ATOM 1525 C CA . VAL A 1 194 ? 4.326 -4.832 -14.382 1.00 94.94 194 VAL A CA 1
ATOM 1526 C C . VAL A 1 194 ? 4.047 -6.319 -14.196 1.00 94.94 194 VAL A C 1
ATOM 1528 O O . VAL A 1 194 ? 3.459 -6.947 -15.077 1.00 94.94 194 VAL A O 1
ATOM 1531 N N . THR A 1 195 ? 4.443 -6.880 -13.056 1.00 96.12 195 THR A N 1
ATOM 1532 C CA . THR A 1 195 ? 4.339 -8.322 -12.801 1.00 96.12 195 THR A CA 1
ATOM 1533 C C . THR A 1 195 ? 2.910 -8.754 -12.491 1.00 96.12 195 THR A C 1
ATOM 1535 O O . THR A 1 195 ? 2.490 -9.771 -13.031 1.00 96.12 195 THR A O 1
ATOM 1538 N N . SER A 1 196 ? 2.106 -7.958 -11.777 1.00 95.00 196 SER A N 1
ATOM 1539 C CA . SER A 1 196 ? 0.669 -8.239 -11.610 1.00 95.00 196 SER A CA 1
ATOM 1540 C C . SER A 1 196 ? -0.056 -8.298 -12.959 1.00 95.00 196 SER A C 1
ATOM 1542 O O . SER A 1 196 ? -0.738 -9.277 -13.256 1.00 95.00 196 SER A O 1
ATOM 1544 N N . ARG A 1 197 ? 0.180 -7.322 -13.850 1.00 93.69 197 ARG A N 1
ATOM 1545 C CA . ARG A 1 197 ? -0.404 -7.338 -15.203 1.00 93.69 197 ARG A CA 1
ATOM 1546 C C . ARG A 1 197 ? 0.106 -8.514 -16.041 1.00 93.69 197 ARG A C 1
ATOM 1548 O O . ARG A 1 197 ? -0.654 -9.104 -16.809 1.00 93.69 197 ARG A O 1
ATOM 1555 N N . ALA A 1 198 ? 1.389 -8.853 -15.927 1.00 95.06 198 ALA A N 1
ATOM 1556 C CA . ALA A 1 198 ? 1.964 -9.997 -16.629 1.00 95.06 198 ALA A CA 1
ATOM 1557 C C . ALA A 1 198 ? 1.362 -11.327 -16.149 1.00 95.06 198 ALA A C 1
ATOM 1559 O O . ALA A 1 198 ? 1.089 -12.190 -16.986 1.00 95.06 198 ALA A O 1
ATOM 1560 N N . ALA A 1 199 ? 1.097 -11.466 -14.844 1.00 95.50 199 ALA A N 1
ATOM 1561 C CA . ALA A 1 199 ? 0.426 -12.625 -14.265 1.00 95.50 199 ALA A CA 1
ATOM 1562 C C . ALA A 1 199 ? -0.980 -12.799 -14.855 1.00 95.50 199 ALA A C 1
ATOM 1564 O O . ALA A 1 199 ? -1.268 -13.846 -15.429 1.00 95.50 199 ALA A O 1
ATOM 1565 N N . GLU A 1 200 ? -1.803 -11.744 -14.841 1.00 94.50 200 GLU A N 1
ATOM 1566 C CA . GLU A 1 200 ? -3.159 -11.760 -15.415 1.00 94.50 200 GLU A CA 1
ATOM 1567 C C . GLU A 1 200 ? -3.170 -12.124 -16.910 1.00 94.50 200 GLU A C 1
ATOM 1569 O O . GLU A 1 200 ? -4.027 -12.869 -17.396 1.00 94.50 200 GLU A O 1
ATOM 1574 N N . VAL A 1 201 ? -2.218 -11.586 -17.681 1.00 95.69 201 VAL A N 1
ATOM 1575 C CA . VAL A 1 201 ? -2.101 -11.873 -19.118 1.00 95.69 201 VAL A CA 1
ATOM 1576 C C . VAL A 1 201 ? -1.661 -13.318 -19.356 1.00 95.69 201 VAL A C 1
ATOM 1578 O O . VAL A 1 201 ? -2.201 -13.976 -20.248 1.00 95.69 201 VAL A O 1
ATOM 1581 N N . ALA A 1 202 ? -0.693 -13.825 -18.590 1.00 96.94 202 ALA A N 1
ATOM 1582 C CA . ALA A 1 202 ? -0.242 -15.211 -18.683 1.00 96.94 202 ALA A CA 1
ATOM 1583 C C . ALA A 1 202 ? -1.371 -16.189 -18.322 1.00 96.94 202 ALA A C 1
ATOM 1585 O O . ALA A 1 202 ? -1.598 -17.150 -19.061 1.00 96.94 202 ALA A O 1
ATOM 1586 N N . GLU A 1 203 ? -2.129 -15.887 -17.267 1.00 97.12 203 GLU A N 1
ATOM 1587 C CA . GLU A 1 203 ? -3.298 -16.646 -16.822 1.00 97.12 203 GLU A CA 1
ATOM 1588 C C . GLU A 1 203 ? -4.362 -16.733 -17.924 1.00 97.12 203 GLU A C 1
ATOM 1590 O O . GLU A 1 203 ? -4.765 -17.823 -18.337 1.00 97.12 203 GLU A O 1
ATOM 1595 N N . ARG A 1 204 ? -4.732 -15.588 -18.516 1.00 97.00 204 ARG A N 1
ATOM 1596 C CA . ARG A 1 204 ? -5.695 -15.514 -19.629 1.00 97.00 204 ARG A CA 1
ATOM 1597 C C . ARG A 1 204 ? -5.250 -16.301 -20.863 1.00 97.00 204 ARG A C 1
ATOM 1599 O O . ARG A 1 204 ? -6.084 -16.762 -21.640 1.00 97.00 204 ARG A O 1
ATOM 1606 N N . MET A 1 205 ? -3.941 -16.445 -21.059 1.00 97.75 205 MET A N 1
ATOM 1607 C CA . MET A 1 205 ? -3.349 -17.230 -22.144 1.00 97.75 205 MET A CA 1
ATOM 1608 C C . MET A 1 205 ? -3.148 -18.714 -21.789 1.00 97.75 205 MET A C 1
ATOM 1610 O O . MET A 1 205 ? -2.619 -19.458 -22.613 1.00 97.75 205 MET A O 1
ATOM 1614 N N . GLY A 1 206 ? -3.543 -19.157 -20.590 1.00 97.31 206 GLY A N 1
ATOM 1615 C CA . GLY A 1 206 ? -3.364 -20.533 -20.119 1.00 97.31 206 GLY A CA 1
ATOM 1616 C C . GLY A 1 206 ? -1.909 -20.905 -19.813 1.00 97.31 206 GLY A C 1
ATOM 1617 O O . GLY A 1 206 ? -1.568 -22.088 -19.794 1.00 97.31 206 GLY A O 1
ATOM 1618 N N . ARG A 1 207 ? -1.035 -19.912 -19.603 1.00 97.81 207 ARG A N 1
ATOM 1619 C CA . ARG A 1 207 ? 0.385 -20.085 -19.253 1.00 97.81 207 ARG A CA 1
ATOM 1620 C C . ARG A 1 207 ? 0.568 -20.051 -17.733 1.00 97.81 207 ARG A C 1
ATOM 1622 O O . ARG A 1 207 ? 1.213 -19.152 -17.202 1.00 97.81 207 ARG A O 1
ATOM 1629 N N . TRP A 1 208 ? -0.003 -21.032 -17.038 1.00 96.81 208 TRP A N 1
ATOM 1630 C CA . TRP A 1 208 ? -0.092 -21.061 -15.569 1.00 96.81 208 TRP A CA 1
ATOM 1631 C C . TRP A 1 208 ? 1.271 -20.975 -14.861 1.00 96.81 208 TRP A C 1
ATOM 1633 O O . TRP A 1 208 ? 1.430 -20.165 -13.962 1.00 96.81 208 TRP A O 1
ATOM 1643 N N . GLU A 1 209 ? 2.298 -21.689 -15.336 1.00 96.62 209 GLU A N 1
ATOM 1644 C CA . GLU A 1 209 ? 3.652 -21.621 -14.745 1.00 96.62 209 GLU A CA 1
ATOM 1645 C C . GLU A 1 209 ? 4.313 -20.234 -14.875 1.00 96.62 209 GLU A C 1
ATOM 1647 O O . GLU A 1 209 ? 5.179 -19.856 -14.087 1.00 96.62 209 GLU A O 1
ATOM 1652 N N . GLU A 1 210 ? 3.970 -19.466 -15.911 1.00 97.44 210 GLU A N 1
ATOM 1653 C CA . GLU A 1 210 ? 4.412 -18.073 -16.030 1.00 97.44 210 GLU A CA 1
ATOM 1654 C C . GLU A 1 210 ? 3.593 -17.161 -15.123 1.00 97.44 210 GLU A C 1
ATOM 1656 O O . GLU A 1 210 ? 4.173 -16.297 -14.469 1.00 97.44 210 GLU A O 1
ATOM 1661 N N . ALA A 1 211 ? 2.278 -17.382 -15.052 1.00 96.81 211 ALA A N 1
ATOM 1662 C CA . ALA A 1 211 ? 1.388 -16.635 -14.173 1.00 96.81 211 ALA A CA 1
ATOM 1663 C C . ALA A 1 211 ? 1.818 -16.761 -12.705 1.00 96.81 211 ALA A C 1
ATOM 1665 O O . ALA A 1 211 ? 1.989 -15.740 -12.046 1.00 96.81 211 ALA A O 1
ATOM 1666 N N . ASP A 1 212 ? 2.108 -17.978 -12.237 1.00 96.12 212 ASP A N 1
ATOM 1667 C CA . ASP A 1 212 ? 2.565 -18.242 -10.868 1.00 96.12 212 ASP A CA 1
ATOM 1668 C C . ASP A 1 212 ? 3.886 -17.524 -10.560 1.00 96.12 212 ASP A C 1
ATOM 1670 O O . ASP A 1 212 ? 4.023 -16.883 -9.519 1.00 96.12 212 ASP A O 1
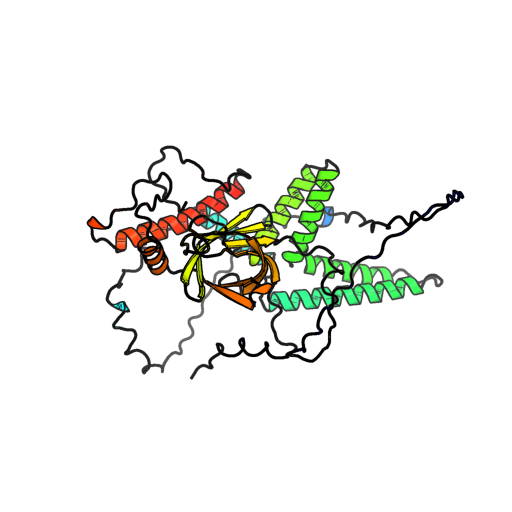ATOM 1674 N N . ARG A 1 213 ? 4.849 -17.554 -11.493 1.00 96.81 213 ARG A N 1
ATOM 1675 C CA . ARG A 1 213 ? 6.131 -16.845 -11.331 1.00 96.81 213 ARG A CA 1
ATOM 1676 C C . ARG A 1 213 ? 5.947 -15.333 -11.244 1.00 96.81 213 ARG A C 1
ATOM 1678 O O . ARG A 1 213 ? 6.597 -14.682 -10.428 1.00 96.81 213 ARG A O 1
ATOM 1685 N N . PHE A 1 214 ? 5.080 -14.767 -12.080 1.00 97.19 214 PHE A N 1
ATOM 1686 C CA . PHE A 1 214 ? 4.778 -13.339 -12.030 1.00 97.19 214 PHE A CA 1
ATOM 1687 C C . PHE A 1 214 ? 3.996 -12.958 -10.770 1.00 97.19 214 PHE A C 1
ATOM 1689 O O . PHE A 1 214 ? 4.270 -11.905 -10.202 1.00 97.19 214 PHE A O 1
ATOM 1696 N N . ALA A 1 215 ? 3.088 -13.814 -10.300 1.00 95.25 215 ALA A N 1
ATOM 1697 C CA . ALA A 1 215 ? 2.349 -13.613 -9.058 1.00 95.25 215 ALA A CA 1
ATOM 1698 C C . ALA A 1 215 ? 3.260 -13.680 -7.821 1.00 95.25 215 ALA A C 1
ATOM 1700 O O . ALA A 1 215 ? 3.097 -12.903 -6.882 1.00 95.25 215 ALA A O 1
ATOM 1701 N N . GLU A 1 216 ? 4.257 -14.566 -7.812 1.00 95.56 216 GLU A N 1
ATOM 1702 C CA . GLU A 1 216 ? 5.249 -14.619 -6.737 1.00 95.56 216 GLU A CA 1
ATOM 1703 C C . GLU A 1 216 ? 6.132 -13.361 -6.721 1.00 95.56 216 GLU A C 1
ATOM 1705 O O . GLU A 1 216 ? 6.382 -12.780 -5.661 1.00 95.56 216 GLU A O 1
ATOM 1710 N N . GLU A 1 217 ? 6.583 -12.897 -7.890 1.00 96.62 217 GLU A N 1
ATOM 1711 C CA . GLU A 1 217 ? 7.351 -11.653 -8.004 1.00 96.62 217 GLU A CA 1
ATOM 1712 C C . GLU A 1 217 ? 6.531 -10.430 -7.581 1.00 96.62 217 GLU A C 1
ATOM 1714 O O . GLU A 1 217 ? 7.008 -9.616 -6.784 1.00 96.62 217 GLU A O 1
ATOM 1719 N N . SER A 1 218 ? 5.277 -10.335 -8.030 1.00 96.00 218 SER A N 1
ATOM 1720 C CA . SER A 1 218 ? 4.389 -9.245 -7.637 1.00 96.00 218 SER A CA 1
ATOM 1721 C C . SER A 1 218 ? 4.127 -9.272 -6.133 1.00 96.00 218 SER A C 1
ATOM 1723 O O . SER A 1 218 ? 4.220 -8.237 -5.477 1.00 96.00 218 SER A O 1
ATOM 1725 N N . ALA A 1 219 ? 3.920 -10.449 -5.535 1.00 94.12 219 ALA A N 1
ATOM 1726 C CA . ALA A 1 219 ? 3.761 -10.592 -4.093 1.00 94.12 219 ALA A CA 1
ATOM 1727 C C . ALA A 1 219 ? 5.012 -10.158 -3.309 1.00 94.12 219 ALA A C 1
ATOM 1729 O O . ALA A 1 219 ? 4.874 -9.576 -2.231 1.00 94.12 219 ALA A O 1
ATOM 1730 N N . ARG A 1 220 ? 6.224 -10.408 -3.827 1.00 95.44 220 ARG A N 1
ATOM 1731 C CA . ARG A 1 220 ? 7.480 -9.936 -3.216 1.00 95.44 220 ARG A CA 1
ATOM 1732 C C . ARG A 1 220 ? 7.599 -8.417 -3.267 1.00 95.44 220 ARG A C 1
ATOM 1734 O O . ARG A 1 220 ? 7.873 -7.808 -2.236 1.00 95.44 220 ARG A O 1
ATOM 1741 N N . ALA A 1 221 ? 7.354 -7.817 -4.429 1.00 96.44 221 ALA A N 1
ATOM 1742 C CA . ALA A 1 221 ? 7.379 -6.367 -4.598 1.00 96.44 221 ALA A CA 1
ATOM 1743 C C . ALA A 1 221 ? 6.307 -5.679 -3.735 1.00 96.44 221 ALA A C 1
ATOM 1745 O O . ALA A 1 221 ? 6.593 -4.712 -3.032 1.00 96.44 221 ALA A O 1
ATOM 1746 N N . ARG A 1 222 ? 5.095 -6.249 -3.686 1.00 95.44 222 ARG A N 1
ATOM 1747 C CA . ARG A 1 222 ? 3.964 -5.753 -2.892 1.00 95.44 222 ARG A CA 1
ATOM 1748 C C . ARG A 1 222 ? 4.290 -5.596 -1.404 1.00 95.44 222 ARG A C 1
ATOM 1750 O O . ARG A 1 222 ? 3.865 -4.621 -0.799 1.00 95.44 222 ARG A O 1
ATOM 1757 N N . ARG A 1 223 ? 5.060 -6.517 -0.811 1.00 93.19 223 ARG A N 1
ATOM 1758 C CA . ARG A 1 223 ? 5.471 -6.451 0.612 1.00 93.19 223 ARG A CA 1
ATOM 1759 C C . ARG A 1 223 ? 6.362 -5.246 0.933 1.00 93.19 223 ARG A C 1
ATOM 1761 O O . ARG A 1 223 ? 6.479 -4.851 2.090 1.00 93.19 223 ARG A O 1
ATOM 1768 N N . MET A 1 224 ? 7.000 -4.660 -0.077 1.00 94.75 224 MET A N 1
ATOM 1769 C CA . MET A 1 224 ? 7.868 -3.493 0.092 1.00 94.75 224 MET A CA 1
ATOM 1770 C C . MET A 1 224 ? 7.127 -2.162 -0.010 1.00 94.75 224 MET A C 1
ATOM 1772 O O . MET A 1 224 ? 7.719 -1.112 0.234 1.00 94.75 224 MET A O 1
ATOM 1776 N N . LEU A 1 225 ? 5.841 -2.197 -0.354 1.00 94.69 225 LEU A N 1
ATOM 1777 C CA . LEU A 1 225 ? 5.022 -1.015 -0.557 1.00 94.69 225 LEU A CA 1
ATOM 1778 C C . LEU A 1 225 ? 4.284 -0.638 0.746 1.00 94.69 225 LEU A C 1
ATOM 1780 O O . LEU A 1 225 ? 3.505 -1.447 1.259 1.00 94.69 225 LEU A O 1
ATOM 1784 N N . PRO A 1 226 ? 4.474 0.583 1.286 1.00 94.62 226 PRO A N 1
ATOM 1785 C CA . PRO A 1 226 ? 3.923 0.985 2.582 1.00 94.62 226 PRO A CA 1
ATOM 1786 C C . PRO A 1 226 ? 2.402 0.842 2.704 1.00 94.62 226 PRO A C 1
ATOM 1788 O O . PRO A 1 226 ? 1.904 0.480 3.767 1.00 94.62 226 PRO A O 1
ATOM 1791 N N . GLN A 1 227 ? 1.655 1.074 1.621 1.00 95.25 227 GLN A N 1
ATOM 1792 C CA . GLN A 1 227 ? 0.194 0.958 1.606 1.00 95.25 227 GLN A CA 1
ATOM 1793 C C . GLN A 1 227 ? -0.317 -0.466 1.854 1.00 95.25 227 GLN A C 1
ATOM 1795 O O . GLN A 1 227 ? -1.467 -0.625 2.245 1.00 95.25 227 GLN A O 1
ATOM 1800 N N . PHE A 1 228 ? 0.524 -1.486 1.657 1.00 95.56 228 PHE A N 1
ATOM 1801 C CA . PHE A 1 228 ? 0.198 -2.882 1.948 1.00 95.56 228 PHE A CA 1
ATOM 1802 C C . PHE A 1 228 ? 0.713 -3.354 3.312 1.00 95.56 228 PHE A C 1
ATOM 1804 O O . PHE A 1 228 ? 0.440 -4.484 3.708 1.00 95.56 228 PHE A O 1
ATOM 1811 N N . ASN A 1 229 ? 1.385 -2.473 4.059 1.00 93.88 229 ASN A N 1
ATOM 1812 C CA . ASN A 1 229 ? 1.947 -2.749 5.383 1.00 93.88 229 ASN A CA 1
ATOM 1813 C C . ASN A 1 229 ? 1.130 -2.087 6.511 1.00 93.88 229 ASN A C 1
ATOM 1815 O O . ASN A 1 229 ? 1.594 -1.931 7.640 1.00 93.88 229 ASN A O 1
ATOM 1819 N N . LEU A 1 230 ? -0.119 -1.708 6.217 1.00 95.19 230 LEU A N 1
ATOM 1820 C CA . LEU A 1 230 ? -1.051 -1.104 7.174 1.00 95.19 230 LEU A CA 1
ATOM 1821 C C . LEU A 1 230 ? -1.911 -2.119 7.954 1.00 95.19 230 LEU A C 1
ATOM 1823 O O . LEU A 1 230 ? -2.830 -1.707 8.649 1.00 95.19 230 LEU A O 1
ATOM 1827 N N . GLU A 1 231 ? -1.661 -3.429 7.867 1.00 92.94 231 GLU A N 1
ATOM 1828 C CA . GLU A 1 231 ? -2.477 -4.452 8.554 1.00 92.94 231 GLU A CA 1
ATOM 1829 C C . GLU A 1 231 ? -2.469 -4.300 10.084 1.00 92.94 231 GLU A C 1
ATOM 1831 O O . GLU A 1 231 ? -1.450 -3.932 10.670 1.00 92.94 231 GLU A O 1
ATOM 1836 N N . GLY A 1 232 ? -3.582 -4.603 10.751 1.00 92.12 232 GLY A N 1
ATOM 1837 C CA . GLY A 1 232 ? -3.691 -4.682 12.209 1.00 92.12 232 GLY A CA 1
ATOM 1838 C C . GLY A 1 232 ? -4.424 -3.505 12.853 1.00 92.12 232 GLY A C 1
ATOM 1839 O O . GLY A 1 232 ? -5.228 -2.825 12.219 1.00 92.12 232 GLY A O 1
ATOM 1840 N N . LEU A 1 233 ? -4.165 -3.271 14.144 1.00 94.19 233 LEU A N 1
ATOM 1841 C CA . LEU A 1 233 ? -4.900 -2.289 14.946 1.00 94.19 233 LEU A CA 1
ATOM 1842 C C . LEU A 1 233 ? -4.372 -0.861 14.780 1.00 94.19 233 LEU A C 1
ATOM 1844 O O . LEU A 1 233 ? -3.160 -0.624 14.751 1.00 94.19 233 LEU A O 1
ATOM 1848 N N . TRP A 1 234 ? -5.309 0.086 14.743 1.00 96.88 234 TRP A N 1
ATOM 1849 C CA . TRP A 1 234 ? -5.063 1.519 14.590 1.00 96.88 234 TRP A CA 1
ATOM 1850 C C . TRP A 1 234 ? -6.050 2.337 15.408 1.00 96.88 234 TRP A C 1
ATOM 1852 O O . TRP A 1 234 ? -7.206 1.949 15.545 1.00 96.88 234 TRP A O 1
ATOM 1862 N N . VAL A 1 235 ? -5.623 3.497 15.904 1.00 97.12 235 VAL A N 1
ATOM 1863 C CA . VAL A 1 235 ? -6.485 4.433 16.636 1.00 97.12 235 VAL A CA 1
ATOM 1864 C C . VAL A 1 235 ? -6.506 5.786 15.943 1.00 97.12 235 VAL A C 1
ATOM 1866 O O . VAL A 1 235 ? -5.460 6.317 15.576 1.00 97.12 235 VAL A O 1
ATOM 1869 N N . GLY A 1 236 ? -7.706 6.347 15.789 1.00 97.44 236 GLY A N 1
ATOM 1870 C CA . GLY A 1 236 ? -7.933 7.671 15.214 1.00 97.44 236 GLY A CA 1
ATOM 1871 C C . GLY A 1 236 ? -9.036 8.434 15.943 1.00 97.44 236 GLY A C 1
ATOM 1872 O O . GLY A 1 236 ? -9.868 7.845 16.631 1.00 97.44 236 GLY A O 1
ATOM 1873 N N . LYS A 1 237 ? -9.042 9.765 15.824 1.00 96.75 237 LYS A N 1
ATOM 1874 C CA . LYS A 1 237 ? -10.018 10.637 16.500 1.00 96.75 237 LYS A CA 1
ATOM 1875 C C . LYS A 1 237 ? -11.219 10.949 15.597 1.00 96.75 237 LYS A C 1
ATOM 1877 O O . LYS A 1 237 ? -11.102 11.755 14.680 1.00 96.75 237 LYS A O 1
ATOM 1882 N N . TYR A 1 238 ? -12.387 10.392 15.910 1.00 96.31 238 TYR A N 1
ATOM 1883 C CA . TYR A 1 238 ? -13.651 10.554 15.177 1.00 96.31 238 TYR A CA 1
ATOM 1884 C C . TYR A 1 238 ? -14.454 11.764 15.688 1.00 96.31 238 TYR A C 1
ATOM 1886 O O . TYR A 1 238 ? -15.586 11.662 16.168 1.00 96.31 238 TYR A O 1
ATOM 1894 N N . GLY A 1 239 ? -13.842 12.949 15.629 1.00 94.44 239 GLY A N 1
ATOM 1895 C CA . GLY A 1 239 ? -14.490 14.208 16.002 1.00 94.44 239 GLY A CA 1
ATOM 1896 C C . GLY A 1 239 ? -15.037 14.212 17.437 1.00 94.44 239 GLY A C 1
ATOM 1897 O O . GLY A 1 239 ? -14.277 14.091 18.400 1.00 94.44 239 GLY A O 1
ATOM 1898 N N . LYS A 1 240 ? -16.361 14.378 17.576 1.00 93.31 240 LYS A N 1
ATOM 1899 C CA . LYS A 1 240 ? -17.070 14.428 18.871 1.00 93.31 240 LYS A CA 1
ATOM 1900 C C . LYS A 1 240 ? -17.184 13.071 19.574 1.00 93.31 240 LYS A C 1
ATOM 1902 O O . LYS A 1 240 ? -17.457 13.052 20.768 1.00 93.31 240 LYS A O 1
ATOM 1907 N N . HIS A 1 241 ? -16.992 11.971 18.846 1.00 91.88 241 HIS A N 1
ATOM 1908 C CA . HIS A 1 241 ? -17.070 10.614 19.395 1.00 91.88 241 HIS A CA 1
ATOM 1909 C C . HIS A 1 241 ? -15.799 10.227 20.162 1.00 91.88 241 HIS A C 1
ATOM 1911 O O . HIS A 1 241 ? -15.818 9.305 20.965 1.00 91.88 241 HIS A O 1
ATOM 1917 N N . GLY A 1 242 ? -14.719 11.000 20.011 1.00 94.56 242 GLY A N 1
ATOM 1918 C CA . GLY A 1 242 ? -13.458 10.746 20.696 1.00 94.56 242 GLY A CA 1
ATOM 1919 C C . GLY A 1 242 ? -12.544 9.846 19.874 1.00 94.56 242 GLY A C 1
ATOM 1920 O O . GLY A 1 242 ? -12.474 9.990 18.655 1.00 94.56 242 GLY A O 1
ATOM 1921 N N . PHE A 1 243 ? -11.779 8.990 20.547 1.00 95.88 243 PHE A N 1
ATOM 1922 C CA . PHE A 1 243 ? -10.874 8.050 19.893 1.00 95.88 243 PHE A CA 1
ATOM 1923 C C . PHE A 1 243 ? -11.596 6.742 19.613 1.00 95.88 243 PHE A C 1
ATOM 1925 O O . PHE A 1 243 ? -12.181 6.164 20.521 1.00 95.88 243 PHE A O 1
ATOM 1932 N N . GLU A 1 244 ? -11.481 6.259 18.382 1.00 96.06 244 GLU A N 1
ATOM 1933 C CA . GLU A 1 244 ? -11.967 4.943 17.990 1.00 96.06 244 GLU A CA 1
ATOM 1934 C C . GLU A 1 244 ? -10.818 4.104 17.439 1.00 96.06 244 GLU A C 1
ATOM 1936 O O . GLU A 1 244 ? -9.882 4.621 16.820 1.00 96.06 244 GLU A O 1
ATOM 1941 N N . MET A 1 245 ? -10.916 2.799 17.657 1.00 95.88 245 MET A N 1
ATOM 1942 C CA . MET A 1 245 ? -9.988 1.800 17.168 1.00 95.88 245 MET A CA 1
ATOM 1943 C C . MET A 1 245 ? -10.574 1.089 15.956 1.00 95.88 245 MET A C 1
ATOM 1945 O O . MET A 1 245 ? -11.752 0.726 15.940 1.00 95.88 245 MET A O 1
ATOM 1949 N N . ILE A 1 246 ? -9.734 0.851 14.958 1.00 96.06 246 ILE A N 1
ATOM 1950 C CA . ILE A 1 246 ? -10.055 0.059 13.776 1.00 96.06 246 ILE A CA 1
ATOM 1951 C C . ILE A 1 246 ? -9.057 -1.089 13.612 1.00 96.06 246 ILE A C 1
ATOM 1953 O O . ILE A 1 246 ? -7.913 -0.983 14.052 1.00 96.06 246 ILE A O 1
ATOM 1957 N N . ASN A 1 247 ? -9.494 -2.164 12.964 1.00 94.75 247 ASN A N 1
ATOM 1958 C CA . ASN A 1 247 ? -8.648 -3.247 12.484 1.00 94.75 247 ASN A CA 1
ATOM 1959 C C . ASN A 1 247 ? -8.593 -3.174 10.959 1.00 94.75 247 ASN A C 1
ATOM 1961 O O . ASN A 1 247 ? -9.633 -3.223 10.301 1.00 94.75 247 ASN A O 1
ATOM 1965 N N . VAL A 1 248 ? -7.398 -3.023 10.410 1.00 96.38 248 VAL A N 1
ATOM 1966 C CA . VAL A 1 248 ? -7.150 -2.964 8.973 1.00 96.38 248 VAL A CA 1
ATOM 1967 C C . VAL A 1 248 ? -6.747 -4.349 8.484 1.00 96.38 248 VAL A C 1
ATOM 1969 O O . VAL A 1 248 ? -5.869 -4.977 9.063 1.00 96.38 248 VAL A O 1
ATOM 1972 N N . THR A 1 249 ? -7.371 -4.801 7.402 1.00 94.19 249 THR A N 1
ATOM 1973 C CA . THR A 1 249 ? -7.113 -6.089 6.738 1.00 94.19 249 THR A CA 1
ATOM 1974 C C . THR A 1 249 ? -7.102 -5.894 5.221 1.00 94.19 249 THR A C 1
ATOM 1976 O O . THR A 1 249 ? -7.454 -4.813 4.738 1.00 94.19 249 THR A O 1
ATOM 1979 N N . TYR A 1 250 ? -6.728 -6.928 4.462 1.00 93.88 250 TYR A N 1
ATOM 1980 C CA . TYR A 1 250 ? -6.708 -6.876 2.999 1.00 93.88 250 TYR A CA 1
ATOM 1981 C C . TYR A 1 250 ? -7.534 -7.986 2.351 1.00 93.88 250 TYR A C 1
ATOM 1983 O O . TYR A 1 250 ? -7.540 -9.124 2.813 1.00 93.88 250 TYR A O 1
ATOM 1991 N N . SER A 1 251 ? -8.158 -7.661 1.219 1.00 92.81 251 SER A N 1
ATOM 1992 C CA . SER A 1 251 ? -8.724 -8.623 0.272 1.00 92.81 251 SER A CA 1
ATOM 1993 C C . SER A 1 251 ? -8.178 -8.305 -1.119 1.00 92.81 251 SER A C 1
ATOM 1995 O O . SER A 1 251 ? -8.577 -7.321 -1.741 1.00 92.81 251 SER A O 1
ATOM 1997 N N . GLY A 1 252 ? -7.186 -9.079 -1.571 1.00 92.88 252 GLY A N 1
ATOM 1998 C CA . GLY A 1 252 ? -6.401 -8.722 -2.757 1.00 92.88 252 GLY A CA 1
ATOM 1999 C C . GLY A 1 252 ? -5.748 -7.349 -2.579 1.00 92.88 252 GLY A C 1
ATOM 2000 O O . GLY A 1 252 ? -4.994 -7.154 -1.619 1.00 92.88 252 GLY A O 1
ATOM 2001 N N . ASP A 1 253 ? -6.097 -6.418 -3.467 1.00 95.62 253 ASP A N 1
ATOM 2002 C CA . ASP A 1 253 ? -5.642 -5.023 -3.464 1.00 95.62 253 ASP A CA 1
ATOM 2003 C C . ASP A 1 253 ? -6.617 -4.055 -2.790 1.00 95.62 253 ASP A C 1
ATOM 2005 O O . ASP A 1 253 ? -6.407 -2.848 -2.805 1.00 95.62 253 ASP A O 1
ATOM 2009 N N . GLN A 1 254 ? -7.662 -4.560 -2.134 1.00 96.75 254 GLN A N 1
ATOM 2010 C CA . GLN A 1 254 ? -8.505 -3.732 -1.282 1.00 96.75 254 GLN A CA 1
ATOM 2011 C C . GLN A 1 254 ? -8.023 -3.751 0.161 1.00 96.75 254 GLN A C 1
ATOM 2013 O O . GLN A 1 254 ? -7.836 -4.815 0.751 1.00 96.75 254 GLN A O 1
ATOM 2018 N N . LEU A 1 255 ? -7.891 -2.565 0.746 1.00 97.44 255 LEU A N 1
ATOM 2019 C CA . LEU A 1 255 ? -7.745 -2.372 2.185 1.00 97.44 255 LEU A CA 1
ATOM 2020 C C . LEU A 1 255 ? -9.133 -2.193 2.799 1.00 97.44 255 LEU A C 1
ATOM 2022 O O . LEU A 1 255 ? -9.922 -1.375 2.325 1.00 97.44 255 LEU A O 1
ATOM 2026 N N . ILE A 1 256 ? -9.425 -2.931 3.870 1.00 97.44 256 ILE A N 1
ATOM 2027 C CA . ILE A 1 256 ? -10.708 -2.890 4.577 1.00 97.44 256 ILE A CA 1
ATOM 2028 C C . ILE A 1 256 ? -10.454 -2.586 6.053 1.00 97.44 256 ILE A C 1
ATOM 2030 O O . ILE A 1 256 ? -9.768 -3.343 6.740 1.00 97.44 256 ILE A O 1
ATOM 2034 N N . ALA A 1 257 ? -11.026 -1.487 6.546 1.00 97.81 257 ALA A N 1
ATOM 2035 C CA . ALA A 1 257 ? -10.937 -1.079 7.943 1.00 97.81 257 ALA A CA 1
ATOM 2036 C C . ALA A 1 257 ? -12.247 -1.368 8.686 1.00 97.81 257 ALA A C 1
ATOM 2038 O O . ALA A 1 257 ? -13.273 -0.758 8.389 1.00 97.81 257 ALA A O 1
ATOM 2039 N N . TYR A 1 258 ? -12.209 -2.236 9.694 1.00 96.12 258 TYR A N 1
ATOM 2040 C CA . TYR A 1 258 ? -13.345 -2.569 10.559 1.00 96.12 258 TYR A CA 1
ATOM 2041 C C . TYR A 1 258 ? -13.288 -1.802 11.879 1.00 96.12 258 TYR A C 1
ATOM 2043 O O . TYR A 1 258 ? -12.228 -1.695 12.487 1.00 96.12 258 TYR A O 1
ATOM 2051 N N . LYS A 1 259 ? -14.426 -1.308 12.368 1.00 95.69 259 LYS A N 1
ATOM 2052 C CA . LYS A 1 259 ? -14.570 -0.683 13.690 1.00 95.69 259 LYS A CA 1
ATOM 2053 C C . LYS A 1 259 ? -14.383 -1.723 14.796 1.00 95.69 259 LYS A C 1
ATOM 2055 O O . LYS A 1 259 ? -15.231 -2.593 14.985 1.00 95.69 259 LYS A O 1
ATOM 2060 N N . VAL A 1 260 ? -13.289 -1.621 15.549 1.00 91.69 260 VAL A N 1
ATOM 2061 C CA . VAL A 1 260 ? -13.025 -2.451 16.740 1.00 91.69 260 VAL A CA 1
ATOM 2062 C C . VAL A 1 260 ? -13.719 -1.853 17.951 1.00 91.69 260 VAL A C 1
ATOM 2064 O O . VAL A 1 260 ? -14.399 -2.560 18.693 1.00 91.69 260 VAL A O 1
ATOM 2067 N N . THR A 1 261 ? -13.604 -0.538 18.112 1.00 91.25 261 THR A N 1
ATOM 2068 C CA . THR A 1 261 ? -14.564 0.244 18.887 1.00 91.25 261 THR A CA 1
ATOM 2069 C C . THR A 1 261 ? -15.491 0.943 17.903 1.00 91.25 261 THR A C 1
ATOM 2071 O O . THR A 1 261 ? -15.101 1.243 16.771 1.00 91.25 261 THR A O 1
ATOM 2074 N N . GLY A 1 262 ? -16.748 1.099 18.295 1.00 91.31 262 GLY A N 1
ATOM 2075 C CA . GLY A 1 262 ? -17.755 1.746 17.475 1.00 91.31 262 GLY A CA 1
ATOM 2076 C C . GLY A 1 262 ? -18.468 2.824 18.258 1.00 91.31 262 GLY A C 1
ATOM 2077 O O . GLY A 1 262 ? -18.467 2.833 19.487 1.00 91.31 262 GLY A O 1
ATOM 2078 N N . ASP A 1 263 ? -19.129 3.688 17.512 1.00 94.75 263 ASP A N 1
ATOM 2079 C CA . ASP A 1 263 ? -19.902 4.798 18.034 1.00 94.75 263 ASP A CA 1
ATOM 2080 C C . ASP A 1 263 ? -21.388 4.611 17.675 1.00 94.75 263 ASP A C 1
ATOM 2082 O O . ASP A 1 263 ? -21.792 3.614 17.072 1.00 94.75 263 ASP A O 1
ATOM 2086 N N . GLN A 1 264 ? -22.237 5.557 18.082 1.00 95.44 264 GLN A N 1
ATOM 2087 C CA . GLN A 1 264 ? -23.671 5.500 17.772 1.00 95.44 264 GLN A CA 1
ATOM 2088 C C . GLN A 1 264 ? -23.953 5.569 16.261 1.00 95.44 264 GLN A C 1
ATOM 2090 O O . GLN A 1 264 ? -25.044 5.204 15.834 1.00 95.44 264 GLN A O 1
ATOM 2095 N N . ASN A 1 265 ? -23.032 6.131 15.473 1.00 97.12 265 ASN A N 1
ATOM 2096 C CA . ASN A 1 265 ? -23.200 6.347 14.049 1.00 97.12 265 ASN A CA 1
ATOM 2097 C C . ASN A 1 265 ? -22.691 5.127 13.292 1.00 97.12 265 ASN A C 1
ATOM 2099 O O . ASN A 1 265 ? -23.454 4.610 12.504 1.00 97.12 265 ASN A O 1
ATOM 2103 N N . ILE A 1 266 ? -21.481 4.628 13.556 1.00 97.25 266 ILE A N 1
ATOM 2104 C CA . ILE A 1 266 ? -20.922 3.401 12.972 1.00 97.25 266 ILE A CA 1
ATOM 2105 C C . ILE A 1 266 ? -20.585 2.410 14.101 1.00 97.25 266 ILE A C 1
ATOM 2107 O O . ILE A 1 266 ? -19.557 2.569 14.774 1.00 97.25 266 ILE A O 1
ATOM 2111 N N . PRO A 1 267 ? -21.418 1.375 14.319 1.00 94.56 267 PRO A N 1
ATOM 2112 C CA . PRO A 1 267 ? -21.226 0.431 15.412 1.00 94.56 267 PRO A CA 1
ATOM 2113 C C . PRO A 1 267 ? -19.989 -0.452 15.235 1.00 94.56 267 PRO A C 1
ATOM 2115 O O . PRO A 1 267 ? -19.469 -0.652 14.135 1.00 94.56 267 PRO A O 1
ATOM 2118 N N . ARG A 1 268 ? -19.561 -1.073 16.338 1.00 92.56 268 ARG A N 1
ATOM 2119 C CA . ARG A 1 268 ? -18.495 -2.083 16.342 1.00 92.56 268 ARG A CA 1
ATOM 2120 C C . ARG A 1 268 ? -18.803 -3.206 15.341 1.00 92.56 268 ARG A C 1
ATOM 2122 O O . ARG A 1 268 ? -19.960 -3.576 15.147 1.00 92.56 268 ARG A O 1
ATOM 2129 N N . GLY A 1 269 ? -17.760 -3.740 14.712 1.00 88.56 269 GLY A N 1
ATOM 2130 C CA . GLY A 1 269 ? -17.826 -4.803 13.709 1.00 88.56 269 GLY A CA 1
ATOM 2131 C C . GLY A 1 269 ? -18.181 -4.326 12.299 1.00 88.56 269 GLY A C 1
ATOM 2132 O O . GLY A 1 269 ? -18.036 -5.094 11.354 1.00 88.56 269 GLY A O 1
ATOM 2133 N N . HIS A 1 270 ? -18.608 -3.071 12.127 1.00 94.31 270 HIS A N 1
ATOM 2134 C CA . HIS A 1 270 ? -18.923 -2.523 10.810 1.00 94.31 270 HIS A CA 1
ATOM 2135 C C . HIS A 1 270 ? -17.678 -1.963 10.120 1.00 94.31 270 HIS A C 1
ATOM 2137 O O . HIS A 1 270 ? -16.686 -1.611 10.759 1.00 94.31 270 HIS A O 1
ATOM 2143 N N . ILE A 1 271 ? -17.737 -1.874 8.796 1.00 97.12 271 ILE A N 1
ATOM 2144 C CA . ILE A 1 271 ? -16.672 -1.291 7.982 1.00 97.12 271 ILE A CA 1
ATOM 2145 C C . ILE A 1 271 ? -16.666 0.227 8.184 1.00 97.12 271 ILE A C 1
ATOM 2147 O O . ILE A 1 271 ? -17.655 0.898 7.917 1.00 97.12 271 ILE A O 1
ATOM 2151 N N . SER A 1 272 ? -15.534 0.777 8.617 1.00 98.00 272 SER A N 1
ATOM 2152 C CA . SER A 1 272 ? -15.304 2.222 8.665 1.00 98.00 272 SER A CA 1
ATOM 2153 C C . SER A 1 272 ? -15.024 2.773 7.268 1.00 98.00 272 SER A C 1
ATOM 2155 O O . SER A 1 272 ? -15.626 3.760 6.857 1.00 98.00 272 SER A O 1
ATOM 2157 N N . PHE A 1 273 ? -14.129 2.128 6.514 1.00 98.62 273 PHE A N 1
ATOM 2158 C CA . PHE A 1 273 ? -13.819 2.493 5.133 1.00 98.62 273 PHE A CA 1
ATOM 2159 C C . PHE A 1 273 ? -13.180 1.330 4.364 1.00 98.62 273 PHE A C 1
ATOM 2161 O O . PHE A 1 273 ? -12.616 0.407 4.956 1.00 98.62 273 PHE A O 1
ATOM 2168 N N . VAL A 1 274 ? -13.271 1.405 3.036 1.00 98.38 274 VAL A N 1
ATOM 2169 C CA . VAL A 1 274 ? -12.565 0.543 2.076 1.00 98.38 274 VAL A CA 1
ATOM 2170 C C . VAL A 1 274 ? -11.715 1.398 1.144 1.00 98.38 274 VAL A C 1
ATOM 2172 O O . VAL A 1 274 ? -12.098 2.526 0.833 1.00 98.38 274 VAL A O 1
ATOM 2175 N N . VAL A 1 275 ? -10.575 0.887 0.693 1.00 98.00 275 VAL A N 1
ATOM 2176 C CA . VAL A 1 275 ? -9.647 1.604 -0.196 1.00 98.00 275 VAL A CA 1
ATOM 2177 C C . VAL A 1 275 ? -9.203 0.675 -1.307 1.00 98.00 275 VAL A C 1
ATOM 2179 O O . VAL A 1 275 ? -8.873 -0.478 -1.037 1.00 98.00 275 VAL A O 1
ATOM 2182 N N . ASP A 1 276 ? -9.181 1.181 -2.533 1.00 96.50 276 ASP A N 1
ATOM 2183 C CA . ASP A 1 276 ? -8.589 0.491 -3.670 1.00 96.50 276 ASP A CA 1
ATOM 2184 C C . ASP A 1 276 ? -7.100 0.850 -3.760 1.00 96.50 276 ASP A C 1
ATOM 2186 O O . ASP A 1 276 ? -6.739 2.001 -4.007 1.00 96.50 276 ASP A O 1
ATOM 2190 N N . LEU A 1 277 ? -6.240 -0.132 -3.496 1.00 95.94 277 LEU A N 1
ATOM 2191 C CA . LEU A 1 277 ? -4.783 -0.013 -3.572 1.00 95.94 277 LEU A CA 1
ATOM 2192 C C . LEU A 1 277 ? -4.219 -0.594 -4.865 1.00 95.94 277 LEU A C 1
ATOM 2194 O O . LEU A 1 277 ? -2.995 -0.723 -4.979 1.00 95.94 277 LEU A O 1
ATOM 2198 N N . SER A 1 278 ? -5.086 -0.966 -5.812 1.00 92.44 278 SER A N 1
ATOM 2199 C CA . SER A 1 278 ? -4.645 -1.382 -7.136 1.00 92.44 278 SER A CA 1
ATOM 2200 C C . SER A 1 278 ? -3.688 -0.315 -7.662 1.00 92.44 278 SER A C 1
ATOM 2202 O O . SER A 1 278 ? -3.952 0.879 -7.456 1.00 92.44 278 SER A O 1
ATOM 2204 N N . PRO A 1 279 ? -2.575 -0.699 -8.318 1.00 87.12 279 PRO A N 1
ATOM 2205 C CA . PRO A 1 279 ? -1.714 0.275 -8.963 1.00 87.12 279 PRO A CA 1
ATOM 2206 C C . PRO A 1 279 ? -2.617 1.194 -9.771 1.00 87.12 279 PRO A C 1
ATOM 2208 O O . PRO A 1 279 ? -3.484 0.663 -10.480 1.00 87.12 279 PRO A O 1
ATOM 2211 N N . PRO A 1 280 ? -2.476 2.528 -9.653 1.00 79.06 280 PRO A N 1
ATOM 2212 C CA . PRO A 1 280 ? -3.232 3.410 -10.513 1.00 79.06 280 PRO A CA 1
ATOM 2213 C C . PRO A 1 280 ? -3.007 2.867 -11.918 1.00 79.06 280 PRO A C 1
ATOM 2215 O O . PRO A 1 280 ? -1.861 2.681 -12.352 1.00 79.06 280 PRO A O 1
ATOM 2218 N N . GLY A 1 281 ? -4.101 2.468 -12.575 1.00 67.94 281 GLY A N 1
ATOM 2219 C CA . GLY A 1 281 ? -4.044 2.046 -13.964 1.00 67.94 281 GLY A CA 1
ATOM 2220 C C . GLY A 1 281 ? -3.369 3.154 -14.767 1.00 67.94 281 GLY A C 1
ATOM 2221 O O . GLY A 1 281 ? -3.054 4.222 -14.247 1.00 67.94 281 GLY A O 1
ATOM 2222 N N . SER A 1 282 ? -3.170 2.968 -16.059 1.00 48.31 282 SER A N 1
ATOM 2223 C CA . SER A 1 282 ? -2.853 4.084 -16.954 1.00 48.31 282 SER A CA 1
ATOM 2224 C C . SER A 1 282 ? -4.029 5.084 -17.037 1.00 48.31 282 SER A C 1
ATOM 2226 O O . SER A 1 282 ? -4.530 5.366 -18.120 1.00 48.31 282 SER A O 1
ATOM 2228 N N . TYR A 1 283 ? -4.523 5.574 -15.897 1.00 44.41 283 TYR A N 1
ATOM 2229 C CA . TYR A 1 283 ? -5.420 6.690 -15.692 1.00 44.41 283 TYR A CA 1
ATOM 2230 C C . TYR A 1 283 ? -4.647 7.962 -16.021 1.00 44.41 283 TYR A C 1
ATOM 2232 O O . TYR A 1 283 ? -4.522 8.877 -15.218 1.00 44.41 283 TYR A O 1
ATOM 2240 N N . SER A 1 284 ? -4.187 8.042 -17.262 1.00 45.72 284 SER A N 1
ATOM 2241 C CA . SER A 1 284 ? -3.885 9.283 -17.961 1.00 45.72 284 SER A CA 1
ATOM 2242 C C . SER A 1 284 ? -5.139 10.163 -18.128 1.00 45.72 284 SER A C 1
ATOM 2244 O O . SER A 1 284 ? -5.116 11.071 -18.940 1.00 45.72 284 SER A O 1
ATOM 2246 N N . ASP A 1 285 ? -6.241 9.877 -17.422 1.00 43.00 285 ASP A N 1
ATOM 2247 C CA . ASP A 1 285 ? -7.592 10.303 -17.798 1.00 43.00 285 ASP A CA 1
ATOM 2248 C C . ASP A 1 285 ? -8.443 10.811 -16.619 1.00 43.00 285 ASP A C 1
ATOM 2250 O O . ASP A 1 285 ? -9.605 11.139 -16.814 1.00 43.00 285 ASP A O 1
ATOM 2254 N N . MET A 1 286 ? -7.924 10.865 -15.380 1.00 45.59 286 MET A N 1
ATOM 2255 C CA . MET A 1 286 ? -8.755 11.272 -14.225 1.00 45.59 286 MET A CA 1
ATOM 2256 C C . MET A 1 286 ? -8.221 12.417 -13.362 1.00 45.59 286 MET A C 1
ATOM 2258 O O . MET A 1 286 ? -8.926 12.836 -12.453 1.00 45.59 286 MET A O 1
ATOM 2262 N N . MET A 1 287 ? -7.036 12.961 -13.643 1.00 48.75 287 MET A N 1
ATOM 2263 C CA . MET A 1 287 ? -6.522 14.156 -12.953 1.00 48.75 287 MET A CA 1
ATOM 2264 C C . MET A 1 287 ? -5.717 15.032 -13.924 1.00 48.75 287 MET A C 1
ATOM 2266 O O . MET A 1 287 ? -4.614 15.471 -13.615 1.00 48.75 287 MET A O 1
ATOM 2270 N N . GLU A 1 288 ? -6.264 15.302 -15.113 1.00 49.97 288 GLU A N 1
ATOM 2271 C CA . GLU A 1 288 ? -5.870 16.487 -15.892 1.00 49.97 288 GLU A CA 1
ATOM 2272 C C . GLU A 1 288 ? -6.594 17.721 -15.307 1.00 49.97 288 GLU A C 1
ATOM 2274 O O . GLU A 1 288 ? -7.195 18.517 -16.020 1.00 49.97 288 GLU A O 1
ATOM 2279 N N . ASP A 1 289 ? -6.601 17.843 -13.974 1.00 45.22 289 ASP A N 1
ATOM 2280 C CA . ASP A 1 289 ? -7.087 19.031 -13.283 1.00 45.22 289 ASP A CA 1
ATOM 2281 C C . ASP A 1 289 ? -5.962 20.062 -13.329 1.00 45.22 289 ASP A C 1
ATOM 2283 O O . ASP A 1 289 ? -4.923 19.927 -12.681 1.00 45.22 289 ASP A O 1
ATOM 2287 N N . GLU A 1 290 ? -6.183 21.039 -14.208 1.00 48.88 290 GLU A N 1
ATOM 2288 C CA . GLU A 1 290 ? -5.581 22.366 -14.287 1.00 48.88 290 GLU A CA 1
ATOM 2289 C C . GLU A 1 290 ? -4.451 22.606 -13.275 1.00 48.88 290 GLU A C 1
ATOM 2291 O O . GLU A 1 290 ? -4.644 23.081 -12.154 1.00 48.88 290 GLU A O 1
ATOM 2296 N N . GLN A 1 291 ? -3.234 22.309 -13.734 1.00 47.72 291 GLN A N 1
ATOM 2297 C CA . GLN A 1 291 ? -1.970 22.804 -13.200 1.00 47.72 291 GLN A CA 1
ATOM 2298 C C . GLN A 1 291 ? -1.944 24.343 -13.270 1.00 47.72 291 GLN A C 1
ATOM 2300 O O . GLN A 1 291 ? -1.214 24.938 -14.062 1.00 47.72 291 GLN A O 1
ATOM 2305 N N . ASP A 1 292 ? -2.730 25.020 -12.433 1.00 47.16 292 ASP A N 1
ATOM 2306 C CA . ASP A 1 292 ? -2.547 26.444 -12.176 1.00 47.16 292 ASP A CA 1
ATOM 2307 C C . ASP A 1 292 ? -1.386 26.572 -11.178 1.00 47.16 292 ASP A C 1
ATOM 2309 O O . ASP A 1 292 ? -1.519 26.576 -9.950 1.00 47.16 292 ASP A O 1
ATOM 2313 N N . GLY A 1 293 ? -0.182 26.495 -11.744 1.00 49.88 293 GLY A N 1
ATOM 2314 C CA . GLY A 1 293 ? 1.070 26.409 -11.016 1.00 49.88 293 GLY A CA 1
ATOM 2315 C C . GLY A 1 293 ? 1.352 27.669 -10.212 1.00 49.88 293 GLY A C 1
ATOM 2316 O O . GLY A 1 293 ? 1.780 28.671 -10.772 1.00 49.88 293 GLY A O 1
ATOM 2317 N N . SER A 1 294 ? 1.199 27.623 -8.886 1.00 46.75 294 SER A N 1
ATOM 2318 C CA . SER A 1 294 ? 1.845 28.624 -8.020 1.00 46.75 294 SER A CA 1
ATOM 2319 C C . SER A 1 294 ? 1.985 28.260 -6.534 1.00 46.75 294 SER A C 1
ATOM 2321 O O . SER A 1 294 ? 2.355 29.138 -5.748 1.00 46.75 294 SER A O 1
ATOM 2323 N N . PHE A 1 295 ? 1.749 27.021 -6.089 1.00 40.84 295 PHE A N 1
ATOM 2324 C CA . PHE A 1 295 ? 1.869 26.705 -4.658 1.00 40.84 295 PHE A CA 1
ATOM 2325 C C . PHE A 1 295 ? 2.826 25.544 -4.361 1.00 40.84 295 PHE A C 1
ATOM 2327 O O . PHE A 1 295 ? 2.435 24.394 -4.248 1.00 40.84 295 PHE A O 1
ATOM 2334 N N . GLY A 1 296 ? 4.103 25.899 -4.181 1.00 43.59 296 GLY A N 1
ATOM 2335 C CA . GLY A 1 296 ? 5.024 25.209 -3.272 1.00 43.59 296 GLY A CA 1
ATOM 2336 C C . GLY A 1 296 ? 5.480 23.804 -3.667 1.00 43.59 296 GLY A C 1
ATOM 2337 O O . GLY A 1 296 ? 5.012 22.823 -3.103 1.00 43.59 296 GLY A O 1
ATOM 2338 N N . SER A 1 297 ? 6.515 23.758 -4.511 1.00 47.53 297 SER A N 1
ATOM 2339 C CA . SER A 1 297 ? 7.359 22.626 -4.957 1.00 47.53 297 SER A CA 1
ATOM 2340 C C . SER A 1 297 ? 8.017 21.757 -3.852 1.00 47.53 297 SER A C 1
ATOM 2342 O O . SER A 1 297 ? 9.039 21.120 -4.100 1.00 47.53 297 SER A O 1
ATOM 2344 N N . TYR A 1 298 ? 7.488 21.747 -2.625 1.00 47.12 298 TYR A N 1
ATOM 2345 C CA . TYR A 1 298 ? 8.046 21.025 -1.472 1.00 47.12 298 TYR A CA 1
ATOM 2346 C C . TYR A 1 298 ? 6.989 20.300 -0.627 1.00 47.12 298 TYR A C 1
ATOM 2348 O O . TYR A 1 298 ? 7.333 19.746 0.419 1.00 47.12 298 TYR A O 1
ATOM 2356 N N . CYS A 1 299 ? 5.708 20.312 -1.020 1.00 52.22 299 CYS A N 1
ATOM 2357 C CA . CYS A 1 299 ? 4.774 19.348 -0.445 1.00 52.22 299 CYS A CA 1
ATOM 2358 C C . CYS A 1 299 ? 5.163 17.978 -0.988 1.00 52.22 299 CYS A C 1
ATOM 2360 O O . CYS A 1 299 ? 4.964 17.707 -2.163 1.00 52.22 299 CYS A O 1
ATOM 2362 N N . VAL A 1 300 ? 5.774 17.159 -0.131 1.00 64.06 300 VAL A N 1
ATOM 2363 C CA . VAL A 1 300 ? 6.045 15.745 -0.399 1.00 64.06 300 VAL A CA 1
ATOM 2364 C C . VAL A 1 300 ? 4.759 15.133 -0.944 1.00 64.06 300 VAL A C 1
ATOM 2366 O O . VAL A 1 300 ? 3.741 15.156 -0.246 1.00 64.06 300 VAL A O 1
ATOM 2369 N N . ASP A 1 301 ? 4.797 14.637 -2.181 1.00 79.38 301 ASP A N 1
ATOM 2370 C CA . ASP A 1 301 ? 3.679 13.938 -2.808 1.00 79.38 301 ASP A CA 1
ATOM 2371 C C . ASP A 1 301 ? 3.426 12.646 -2.029 1.00 79.38 301 ASP A C 1
ATOM 2373 O O . ASP A 1 301 ? 3.998 11.588 -2.288 1.00 79.38 301 ASP A O 1
ATOM 2377 N N . LEU A 1 302 ? 2.611 12.759 -0.981 1.00 88.25 302 LEU A N 1
ATOM 2378 C CA . LEU A 1 302 ? 2.213 11.622 -0.172 1.00 88.25 302 LEU A CA 1
ATOM 2379 C C . LEU A 1 302 ? 1.354 10.692 -1.036 1.00 88.25 302 LEU A C 1
ATOM 2381 O O . LEU A 1 302 ? 0.401 11.176 -1.656 1.00 88.25 302 LEU A O 1
ATOM 2385 N N . PRO A 1 303 ? 1.623 9.373 -1.043 1.00 90.69 303 PRO A N 1
ATOM 2386 C CA . PRO A 1 303 ? 0.808 8.417 -1.777 1.00 90.69 303 PRO A CA 1
ATOM 2387 C C . PRO A 1 303 ? -0.664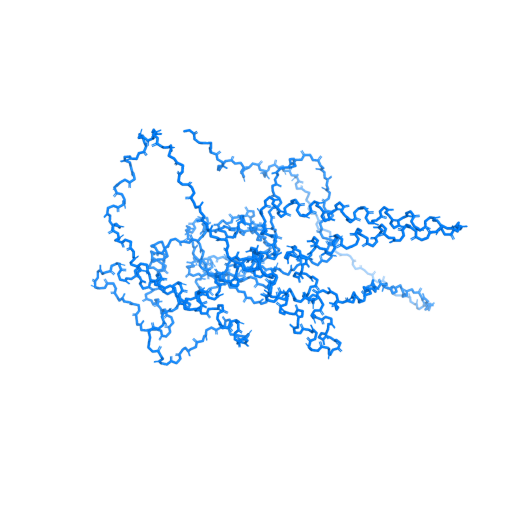 8.498 -1.364 1.00 90.69 303 PRO A C 1
ATOM 2389 O O . PRO A 1 303 ? -0.999 8.420 -0.174 1.00 90.69 303 PRO A O 1
ATOM 2392 N N . ARG A 1 304 ? -1.538 8.649 -2.363 1.00 93.25 304 ARG A N 1
ATOM 2393 C CA . ARG A 1 304 ? -2.988 8.793 -2.207 1.00 93.25 304 ARG A CA 1
ATOM 2394 C C . ARG A 1 304 ? -3.711 7.678 -2.940 1.00 93.25 304 ARG A C 1
ATOM 2396 O O . ARG A 1 304 ? -3.402 7.408 -4.095 1.00 93.25 304 ARG A O 1
ATOM 2403 N N . TYR A 1 305 ? -4.703 7.088 -2.284 1.00 94.88 305 TYR A N 1
ATOM 2404 C CA . TYR A 1 305 ? -5.487 5.992 -2.848 1.00 94.88 305 TYR A CA 1
ATOM 2405 C C . TYR A 1 305 ? -6.981 6.282 -2.720 1.00 94.88 305 TYR A C 1
ATOM 2407 O O . TYR A 1 305 ? -7.422 6.722 -1.649 1.00 94.88 305 TYR A O 1
ATOM 2415 N N . PRO A 1 306 ? -7.768 6.070 -3.788 1.00 96.31 306 PRO A N 1
ATOM 2416 C CA . PRO A 1 306 ? -9.202 6.284 -3.746 1.00 96.31 306 PRO A CA 1
ATOM 2417 C C . PRO A 1 306 ? -9.860 5.261 -2.820 1.00 96.31 306 PRO A C 1
ATOM 2419 O O . PRO A 1 306 ? -9.498 4.085 -2.771 1.00 96.31 306 PRO A O 1
ATOM 2422 N N . GLY A 1 307 ? -10.856 5.710 -2.073 1.00 97.25 307 GLY A N 1
ATOM 2423 C CA . GLY A 1 307 ? -11.587 4.861 -1.155 1.00 97.25 307 GLY A CA 1
ATOM 2424 C C . GLY A 1 307 ? -13.004 5.343 -0.920 1.00 97.25 307 GLY A C 1
ATOM 2425 O O . GLY A 1 307 ? -13.482 6.320 -1.493 1.00 97.25 307 GLY A O 1
ATOM 2426 N N . ARG A 1 308 ? -13.705 4.614 -0.062 1.00 98.31 308 ARG A N 1
ATOM 2427 C CA . ARG A 1 308 ? -15.071 4.912 0.342 1.00 98.31 308 ARG A CA 1
ATOM 2428 C C . ARG A 1 308 ? -15.212 4.731 1.842 1.00 98.31 308 ARG A C 1
ATOM 2430 O O . ARG A 1 308 ? -15.009 3.633 2.353 1.00 98.31 308 ARG A O 1
ATOM 2437 N N . GLY A 1 309 ? -15.586 5.798 2.534 1.00 98.38 309 GLY A N 1
ATOM 2438 C CA . GLY A 1 309 ? -15.839 5.786 3.969 1.00 98.38 309 GLY A CA 1
ATOM 2439 C C . GLY A 1 309 ? -17.319 5.617 4.278 1.00 98.38 309 GLY A C 1
ATOM 2440 O O . GLY A 1 309 ? -18.164 6.223 3.624 1.00 98.38 309 GLY A O 1
ATOM 2441 N N . GLN A 1 310 ? -17.652 4.801 5.270 1.00 98.31 310 GLN A N 1
ATOM 2442 C CA . GLN A 1 310 ? -19.023 4.639 5.728 1.00 98.31 310 GLN A CA 1
ATOM 2443 C C . GLN A 1 310 ? -19.432 5.835 6.597 1.00 98.31 310 GLN A C 1
ATOM 2445 O O . GLN A 1 310 ? -18.663 6.312 7.433 1.00 98.31 310 GLN A O 1
ATOM 2450 N N . ALA A 1 311 ? -20.649 6.324 6.386 1.00 97.94 311 ALA A N 1
ATOM 2451 C CA . ALA A 1 311 ? -21.297 7.344 7.195 1.00 97.94 311 ALA A CA 1
ATOM 2452 C C . ALA A 1 311 ? -22.762 6.949 7.409 1.00 97.94 311 ALA A C 1
ATOM 2454 O O . ALA A 1 311 ? -23.398 6.397 6.512 1.00 97.94 311 ALA A O 1
ATOM 2455 N N . ALA A 1 312 ? -23.296 7.230 8.591 1.00 98.19 312 ALA A N 1
ATOM 2456 C CA . ALA A 1 312 ? -24.684 6.953 8.937 1.00 98.19 312 ALA A CA 1
ATOM 2457 C C . ALA A 1 312 ? -25.174 7.978 9.965 1.00 98.19 312 ALA A C 1
ATOM 2459 O O . ALA A 1 312 ? -24.379 8.605 10.674 1.00 98.19 312 ALA A O 1
ATOM 2460 N N . GLU A 1 313 ? -26.484 8.144 10.056 1.00 97.81 313 GLU A N 1
ATOM 2461 C CA . GLU A 1 313 ? -27.142 8.916 11.107 1.00 97.81 313 GLU A CA 1
ATOM 2462 C C . GLU A 1 313 ? -27.053 8.176 12.460 1.00 97.81 313 GLU A C 1
ATOM 2464 O O . GLU A 1 313 ? -26.621 7.018 12.513 1.00 97.81 313 GLU A O 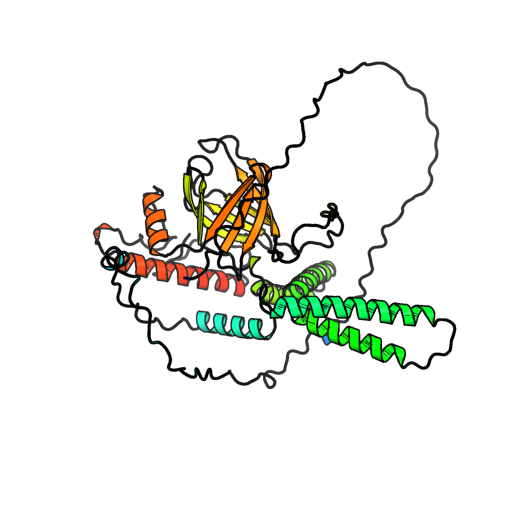1
ATOM 2469 N N . PRO A 1 314 ? -27.366 8.836 13.594 1.00 97.00 314 PRO A N 1
ATOM 2470 C CA . PRO A 1 314 ? -27.340 8.171 14.894 1.00 97.00 314 PRO A CA 1
ATOM 2471 C C . PRO A 1 314 ? -28.188 6.891 14.899 1.00 97.00 314 PRO A C 1
ATOM 2473 O O . PRO A 1 314 ? -29.261 6.858 14.310 1.00 97.00 314 PRO A O 1
ATOM 2476 N N . ASN A 1 315 ? -27.711 5.866 15.606 1.00 96.19 315 ASN A N 1
ATOM 2477 C CA . ASN A 1 315 ? -28.244 4.497 15.627 1.00 96.19 315 ASN A CA 1
ATOM 2478 C C . ASN A 1 315 ? -28.034 3.708 14.326 1.00 96.19 315 ASN A C 1
ATOM 2480 O O . ASN A 1 315 ? -28.784 2.773 14.051 1.00 96.19 315 ASN A O 1
ATOM 2484 N N . TYR A 1 316 ? -26.999 4.057 13.555 1.00 96.88 316 TYR A N 1
ATOM 2485 C CA . TYR A 1 316 ? -26.689 3.433 12.265 1.00 96.88 316 TYR A CA 1
ATOM 2486 C C . TYR A 1 316 ? -27.851 3.520 11.260 1.00 96.88 316 TYR A C 1
ATOM 2488 O O . TYR A 1 316 ? -28.078 2.618 10.453 1.00 96.88 316 TYR A O 1
ATOM 2496 N N . GLU A 1 317 ? -28.615 4.611 11.317 1.00 98.12 317 GLU A N 1
ATOM 2497 C CA . GLU A 1 317 ? -29.707 4.863 10.381 1.00 98.12 317 GLU A CA 1
ATOM 2498 C C . GLU A 1 317 ? -29.157 5.376 9.042 1.00 98.12 317 GLU A C 1
ATOM 2500 O O . GLU A 1 317 ? -28.192 6.140 8.995 1.00 98.12 317 GLU A O 1
ATOM 2505 N N . ASN A 1 318 ? -29.771 4.943 7.937 1.00 97.81 318 ASN A N 1
ATOM 2506 C CA . ASN A 1 318 ? -29.404 5.345 6.573 1.00 97.81 318 ASN A CA 1
ATOM 2507 C C . ASN A 1 318 ? -27.895 5.205 6.253 1.00 97.81 318 ASN A C 1
ATOM 2509 O O . ASN A 1 318 ? -27.272 6.171 5.800 1.00 97.81 318 ASN A O 1
ATOM 2513 N N . PRO A 1 319 ? -27.280 4.023 6.472 1.00 98.00 319 PRO A N 1
ATOM 2514 C CA . PRO A 1 319 ? -25.857 3.849 6.225 1.00 98.00 319 PRO A CA 1
ATOM 2515 C C . PRO A 1 319 ? -25.552 3.984 4.733 1.00 98.00 319 PRO A C 1
ATOM 2517 O O . PRO A 1 319 ? -26.134 3.301 3.888 1.00 98.00 319 PRO A O 1
ATOM 2520 N N . GLN A 1 320 ? -24.595 4.846 4.412 1.00 98.19 320 GLN A N 1
ATOM 2521 C CA . GLN A 1 320 ? -24.135 5.100 3.054 1.00 98.19 320 GLN A CA 1
ATOM 2522 C C . GLN A 1 320 ? -22.611 5.147 2.999 1.00 98.19 320 GLN A C 1
ATOM 2524 O O . GLN A 1 320 ? -21.933 5.371 4.001 1.00 98.19 320 GLN A O 1
ATOM 2529 N N . TYR A 1 321 ? -22.066 4.936 1.807 1.00 98.50 321 TYR A N 1
ATOM 2530 C CA . TYR A 1 321 ? -20.649 5.143 1.552 1.00 98.50 321 TYR A CA 1
ATOM 2531 C C . TYR A 1 321 ? -20.446 6.487 0.870 1.00 98.50 321 TYR A C 1
ATOM 2533 O O . TYR A 1 321 ? -21.081 6.770 -0.143 1.00 98.50 321 TYR A O 1
ATOM 2541 N N . LEU A 1 322 ? -19.530 7.274 1.413 1.00 98.00 322 LEU A N 1
ATOM 2542 C CA . LEU A 1 322 ? -19.078 8.538 0.859 1.00 98.00 322 LEU A CA 1
ATOM 2543 C C . LEU A 1 322 ? -17.712 8.346 0.213 1.00 98.00 322 LEU A C 1
ATOM 2545 O O . LEU A 1 322 ? -16.933 7.495 0.646 1.00 98.00 322 LEU A O 1
ATOM 2549 N N . GLU A 1 323 ? -17.424 9.143 -0.807 1.00 97.94 323 GLU A N 1
ATOM 2550 C CA . GLU A 1 323 ? -16.099 9.184 -1.411 1.00 97.94 323 GLU A CA 1
ATOM 2551 C C . GLU A 1 323 ? -15.050 9.591 -0.374 1.00 97.94 323 GLU A C 1
ATOM 2553 O O . GLU A 1 323 ? -15.272 10.469 0.469 1.00 97.94 323 GLU A O 1
ATOM 2558 N N . GLY A 1 324 ? -13.904 8.927 -0.425 1.00 97.50 324 GLY A N 1
ATOM 2559 C CA . GLY A 1 324 ? -12.793 9.253 0.436 1.00 97.50 324 GLY A CA 1
ATOM 2560 C C . GLY A 1 324 ? -11.447 8.932 -0.178 1.00 97.50 324 GLY A C 1
ATOM 2561 O O . GLY A 1 324 ? -11.341 8.386 -1.274 1.00 97.50 324 GLY A O 1
ATOM 2562 N N . GLN A 1 325 ? -10.402 9.295 0.550 1.00 97.50 325 GLN A N 1
ATOM 2563 C CA . GLN A 1 325 ? -9.031 9.127 0.106 1.00 97.50 325 GLN A CA 1
ATOM 2564 C C . GLN A 1 325 ? -8.156 8.695 1.275 1.00 97.50 325 GLN A C 1
ATOM 2566 O O . GLN A 1 325 ? -8.127 9.346 2.322 1.00 97.50 325 GLN A O 1
ATOM 2571 N N . LEU A 1 326 ? -7.430 7.600 1.083 1.00 97.62 326 LEU A N 1
ATOM 2572 C CA . LEU A 1 326 ? -6.350 7.193 1.969 1.00 97.62 326 LEU A CA 1
ATOM 2573 C C . LEU A 1 326 ? -5.100 7.999 1.622 1.00 97.62 326 LEU A C 1
ATOM 2575 O O . LEU A 1 326 ? -4.740 8.095 0.453 1.00 97.62 326 LEU A O 1
ATOM 2579 N N . VAL A 1 327 ? -4.420 8.527 2.635 1.00 95.75 327 VAL A N 1
ATOM 2580 C CA . VAL A 1 327 ? -3.112 9.178 2.508 1.00 95.75 327 VAL A CA 1
ATOM 2581 C C . VAL A 1 327 ? -2.126 8.443 3.404 1.00 95.75 327 VAL A C 1
ATOM 2583 O O . VAL A 1 327 ? -2.309 8.409 4.625 1.00 95.75 327 VAL A O 1
ATOM 2586 N N . VAL A 1 328 ? -1.089 7.857 2.813 1.00 94.44 328 VAL A N 1
ATOM 2587 C CA . VAL A 1 328 ? -0.061 7.111 3.552 1.00 94.44 328 VAL A CA 1
ATOM 2588 C C . VAL A 1 328 ? 1.048 8.069 3.976 1.00 94.44 328 VAL A C 1
ATOM 2590 O O . VAL A 1 328 ? 1.561 8.824 3.153 1.00 94.44 328 VAL A O 1
ATOM 2593 N N . ILE A 1 329 ? 1.407 8.066 5.264 1.00 92.56 329 ILE A N 1
ATOM 2594 C CA . ILE A 1 329 ? 2.349 9.029 5.843 1.00 92.56 329 ILE A CA 1
ATOM 2595 C C . ILE A 1 329 ? 3.580 8.284 6.373 1.00 92.56 329 ILE A C 1
ATOM 2597 O O . ILE A 1 329 ? 3.500 7.477 7.298 1.00 92.56 329 ILE A O 1
ATOM 2601 N N . GLY A 1 330 ? 4.748 8.594 5.807 1.00 87.56 330 GLY A N 1
ATOM 2602 C CA . GLY A 1 330 ? 6.015 7.983 6.213 1.00 87.56 330 GLY A CA 1
ATOM 2603 C C . GLY A 1 330 ? 6.133 6.504 5.805 1.00 87.56 330 GLY A C 1
ATOM 2604 O O . GLY A 1 330 ? 5.516 6.086 4.823 1.00 87.56 330 GLY A O 1
ATOM 2605 N N . PRO A 1 331 ? 6.929 5.694 6.526 1.00 84.81 331 PRO A N 1
ATOM 2606 C CA . PRO A 1 331 ? 7.185 4.290 6.186 1.00 84.81 331 PRO A CA 1
ATOM 2607 C C . PRO A 1 331 ? 6.055 3.329 6.611 1.00 84.81 331 PRO A C 1
ATOM 2609 O O . PRO A 1 331 ? 6.275 2.123 6.674 1.00 84.81 331 PRO A O 1
ATOM 2612 N N . GLY A 1 332 ? 4.851 3.843 6.896 1.00 83.62 332 GLY A N 1
ATOM 2613 C CA . GLY A 1 332 ? 3.705 3.045 7.349 1.00 83.62 332 GLY A CA 1
ATOM 2614 C C . GLY A 1 332 ? 3.419 3.117 8.852 1.00 83.62 332 GLY A C 1
ATOM 2615 O O . GLY A 1 332 ? 2.663 2.292 9.353 1.00 83.62 332 GLY A O 1
ATOM 2616 N N . ASP A 1 333 ? 3.980 4.093 9.572 1.00 87.94 333 ASP A N 1
ATOM 2617 C CA . ASP A 1 333 ? 3.688 4.307 11.003 1.00 87.94 333 ASP A CA 1
ATOM 2618 C C . ASP A 1 333 ? 2.386 5.088 11.234 1.00 87.94 333 ASP A C 1
ATOM 2620 O O . ASP A 1 333 ? 1.755 4.976 12.289 1.00 87.94 333 ASP A O 1
ATOM 2624 N N . TYR A 1 334 ? 1.989 5.886 10.241 1.00 95.31 334 TYR A N 1
ATOM 2625 C CA . TYR A 1 334 ? 0.789 6.708 10.260 1.00 95.31 334 TYR A CA 1
ATOM 2626 C C . TYR A 1 334 ? 0.115 6.674 8.895 1.00 95.31 334 TYR A C 1
ATOM 2628 O O . TYR A 1 334 ? 0.753 6.612 7.844 1.00 95.31 334 TYR A O 1
ATOM 2636 N N . PHE A 1 335 ? -1.200 6.796 8.900 1.00 97.56 335 PHE A N 1
ATOM 2637 C CA . PHE A 1 335 ? -1.942 7.121 7.693 1.00 97.56 335 PHE A CA 1
ATOM 2638 C C . PHE A 1 335 ? -3.125 8.003 8.061 1.00 97.56 335 PHE A C 1
ATOM 2640 O O . PHE A 1 335 ? -3.434 8.212 9.234 1.00 97.56 335 PHE A O 1
ATOM 2647 N N . SER A 1 336 ? -3.799 8.547 7.062 1.00 97.81 336 SER A N 1
ATOM 2648 C CA . SER A 1 336 ? -5.066 9.228 7.281 1.00 97.81 336 SER A CA 1
ATOM 2649 C C . SER A 1 336 ? -6.090 8.822 6.242 1.00 97.81 336 SER A C 1
ATOM 2651 O O . SER A 1 336 ? -5.731 8.422 5.138 1.00 97.81 336 SER A O 1
ATOM 2653 N N . PHE A 1 337 ? -7.362 8.922 6.605 1.00 98.50 337 PHE A N 1
ATOM 2654 C CA . PHE A 1 337 ? -8.466 8.769 5.670 1.00 98.50 337 PHE A CA 1
ATOM 2655 C C . PHE A 1 337 ? -9.299 10.050 5.678 1.00 98.50 337 PHE A C 1
ATOM 2657 O O . PHE A 1 337 ? -9.695 10.530 6.744 1.00 98.50 337 PHE A O 1
ATOM 2664 N N . ALA A 1 338 ? -9.521 10.620 4.497 1.00 97.88 338 ALA A N 1
ATOM 2665 C CA . ALA A 1 338 ? -10.324 11.816 4.296 1.00 97.88 338 ALA A CA 1
ATOM 2666 C C . ALA A 1 338 ? -11.680 11.440 3.691 1.00 97.88 338 ALA A C 1
ATOM 2668 O O . ALA A 1 338 ? -11.721 10.835 2.627 1.00 97.88 338 ALA A O 1
ATOM 2669 N N . TRP A 1 339 ? -12.780 11.815 4.343 1.00 98.25 339 TRP A N 1
ATOM 2670 C CA . TRP A 1 339 ? -14.131 11.787 3.780 1.00 98.25 339 TRP A CA 1
ATOM 2671 C C . TRP A 1 339 ? -14.338 13.085 3.000 1.00 98.25 339 TRP A C 1
ATOM 2673 O O . TRP A 1 339 ? -14.618 14.124 3.603 1.00 98.25 339 TRP A O 1
ATOM 2683 N N . ILE A 1 340 ? -14.189 13.031 1.675 1.00 96.62 340 ILE A N 1
ATOM 2684 C CA . ILE A 1 340 ? -14.125 14.224 0.816 1.00 96.62 340 ILE A CA 1
ATOM 2685 C C . ILE A 1 340 ? -15.397 15.080 0.943 1.00 96.62 340 ILE A C 1
ATOM 2687 O O . ILE A 1 340 ? -15.263 16.259 1.267 1.00 96.62 340 ILE A O 1
ATOM 2691 N N . PRO A 1 341 ? -16.628 14.531 0.827 1.00 97.12 341 PRO A N 1
ATOM 2692 C CA . PRO A 1 341 ? -17.845 15.343 0.928 1.00 97.12 341 PRO A CA 1
ATOM 2693 C C . PRO A 1 341 ? -18.079 15.970 2.307 1.00 97.12 341 PRO A C 1
ATOM 2695 O O . PRO A 1 341 ? -18.902 16.871 2.438 1.00 97.12 341 PRO A O 1
ATOM 2698 N N . LEU A 1 342 ? -17.416 15.455 3.348 1.00 95.94 342 LEU A N 1
ATOM 2699 C CA . LEU A 1 342 ? -17.538 15.954 4.718 1.00 95.94 342 LEU A CA 1
ATOM 2700 C C . LEU A 1 342 ? -16.395 16.894 5.108 1.00 95.94 342 LEU A C 1
ATOM 2702 O O . LEU A 1 342 ? -16.401 17.388 6.234 1.00 95.94 342 LEU A O 1
ATOM 2706 N N . GLU A 1 343 ? -15.401 17.077 4.230 1.00 96.38 343 GLU A N 1
ATOM 2707 C CA . GLU A 1 343 ? -14.161 17.809 4.519 1.00 96.38 343 GLU A CA 1
ATOM 2708 C C . GLU A 1 343 ? -13.519 17.355 5.845 1.00 96.38 343 GLU A C 1
ATOM 2710 O O . GLU A 1 343 ? -12.970 18.142 6.618 1.00 96.38 343 GLU A O 1
ATOM 2715 N N . HIS A 1 344 ? -13.628 16.056 6.143 1.00 96.12 344 HIS A N 1
ATOM 2716 C CA . HIS A 1 344 ? -13.208 15.493 7.420 1.00 96.12 344 HIS A CA 1
ATOM 2717 C C . HIS A 1 344 ? -12.087 14.483 7.224 1.00 96.12 344 HIS A C 1
ATOM 2719 O O . HIS A 1 344 ? -12.260 13.488 6.525 1.00 96.12 344 HIS A O 1
ATOM 2725 N N . GLN A 1 345 ? -10.950 14.712 7.877 1.00 97.69 345 GLN A N 1
ATOM 2726 C CA . GLN A 1 345 ? -9.780 13.845 7.803 1.00 97.69 345 GLN A CA 1
ATOM 2727 C C . GLN A 1 345 ? -9.433 13.298 9.183 1.00 97.69 345 GLN A C 1
ATOM 2729 O O . GLN A 1 345 ? -9.287 14.051 10.149 1.00 97.69 345 GLN A O 1
ATOM 2734 N N . ILE A 1 346 ? -9.270 11.980 9.261 1.00 98.00 346 ILE A N 1
ATOM 2735 C CA . ILE A 1 346 ? -8.881 11.285 10.486 1.00 98.00 346 ILE A CA 1
ATOM 2736 C C . ILE A 1 346 ? -7.483 10.721 10.299 1.00 98.00 346 ILE A C 1
ATOM 2738 O O . ILE A 1 346 ? -7.228 9.991 9.345 1.00 98.00 346 ILE A O 1
ATOM 2742 N N . PHE A 1 347 ? -6.593 11.049 11.233 1.00 97.69 347 PHE A N 1
ATOM 2743 C CA . PHE A 1 347 ? -5.253 10.481 11.321 1.00 97.69 347 PHE A CA 1
ATOM 2744 C C . PHE A 1 347 ? -5.273 9.249 12.217 1.00 97.69 347 PHE A C 1
ATOM 2746 O O . PHE A 1 347 ? -5.870 9.268 13.297 1.00 97.69 347 PHE A O 1
ATOM 2753 N N . PHE A 1 348 ? -4.600 8.205 11.757 1.00 97.94 348 PHE A N 1
ATOM 2754 C CA . PHE A 1 348 ? -4.483 6.919 12.411 1.00 97.94 348 PHE A CA 1
ATOM 2755 C C . PHE A 1 348 ? -3.025 6.663 12.778 1.00 97.94 348 PHE A C 1
ATOM 2757 O O . PHE A 1 348 ? -2.125 6.851 11.959 1.00 97.94 348 PHE A O 1
ATOM 2764 N N . GLY A 1 349 ? -2.811 6.229 14.018 1.00 96.19 349 GLY A N 1
ATOM 2765 C CA . GLY A 1 349 ? -1.522 5.755 14.515 1.00 96.19 349 GLY A CA 1
ATOM 2766 C C . GLY A 1 349 ? -1.669 4.401 15.200 1.00 96.19 349 GLY A C 1
ATOM 2767 O O . GLY A 1 349 ? -2.766 4.027 15.634 1.00 96.19 349 GLY A O 1
ATOM 2768 N N . ARG A 1 350 ? -0.565 3.659 15.294 1.00 94.75 350 ARG A N 1
ATOM 2769 C CA . ARG A 1 350 ? -0.520 2.401 16.047 1.00 94.75 350 ARG A CA 1
ATOM 2770 C C . ARG A 1 350 ? -0.778 2.680 17.536 1.00 94.75 350 ARG A C 1
ATOM 2772 O O . ARG A 1 350 ? -0.083 3.519 18.114 1.00 94.75 350 ARG A O 1
ATOM 2779 N N . PRO A 1 351 ? -1.770 2.036 18.175 1.00 93.12 351 PRO A N 1
ATOM 2780 C CA . PRO A 1 351 ? -1.989 2.216 19.603 1.00 93.12 351 PRO A CA 1
ATOM 2781 C C . PRO A 1 351 ? -0.891 1.532 20.415 1.00 93.12 351 PRO A C 1
ATOM 2783 O O . PRO A 1 351 ? -0.371 0.491 20.017 1.00 93.12 351 PRO A O 1
ATOM 2786 N N . SER A 1 352 ? -0.596 2.069 21.601 1.00 89.31 352 SER A N 1
ATOM 2787 C CA . SER A 1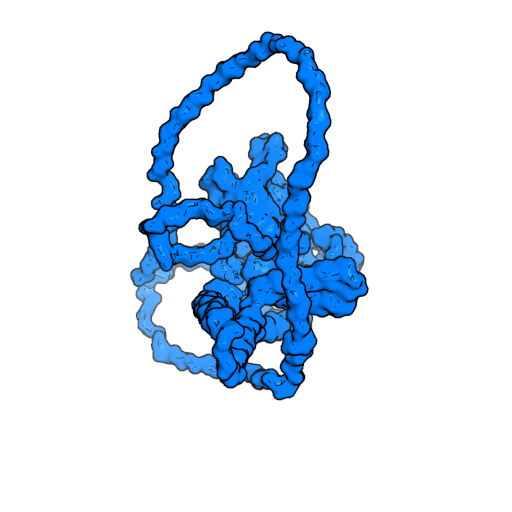 352 ? 0.164 1.296 22.583 1.00 89.31 352 SER A CA 1
ATOM 2788 C C . SER A 1 352 ? -0.685 0.119 23.094 1.00 89.31 352 SER A C 1
ATOM 2790 O O . SER A 1 352 ? -1.924 0.179 23.053 1.00 89.31 352 SER A O 1
ATOM 2792 N N . PRO A 1 353 ? -0.072 -0.953 23.607 1.00 84.06 353 PRO A N 1
ATOM 2793 C CA . PRO A 1 353 ? -0.815 -2.072 24.188 1.00 84.06 353 PRO A CA 1
ATOM 2794 C C . PRO A 1 353 ? -1.689 -1.666 25.381 1.00 84.06 353 PRO A C 1
ATOM 2796 O O . PRO A 1 353 ? -2.816 -2.143 25.505 1.00 84.06 353 PRO A O 1
ATOM 2799 N N . GLU A 1 354 ? -1.243 -0.710 26.200 1.00 85.38 354 GLU A N 1
ATOM 2800 C CA . GLU A 1 354 ? -2.020 -0.165 27.322 1.00 85.38 354 GLU A CA 1
ATOM 2801 C C . GLU A 1 354 ? -3.247 0.604 26.829 1.00 85.38 354 GLU A C 1
ATOM 2803 O O . GLU A 1 354 ? -4.348 0.440 27.362 1.00 85.38 354 GLU A O 1
ATOM 2808 N N . LEU A 1 355 ? -3.081 1.425 25.785 1.00 87.19 355 LEU A N 1
ATOM 2809 C CA . LEU A 1 355 ? -4.200 2.127 25.162 1.00 87.19 355 LEU A CA 1
ATOM 2810 C C . LEU A 1 355 ? -5.175 1.132 24.531 1.00 87.19 355 LEU A C 1
ATOM 2812 O O . LEU A 1 355 ? -6.385 1.288 24.681 1.00 87.19 355 LEU A O 1
ATOM 2816 N N . THR A 1 356 ? -4.659 0.088 23.884 1.00 87.62 356 THR A N 1
ATOM 2817 C CA . THR A 1 356 ? -5.480 -0.969 23.291 1.00 87.62 356 THR A CA 1
ATOM 2818 C C . THR A 1 356 ? -6.335 -1.650 24.355 1.00 87.62 356 THR A C 1
ATOM 2820 O O . THR A 1 356 ? -7.554 -1.712 24.221 1.00 87.62 356 THR A O 1
ATOM 2823 N N . LEU A 1 357 ? -5.720 -2.067 25.464 1.00 85.38 357 LEU A N 1
ATOM 2824 C CA . LEU A 1 357 ? -6.401 -2.626 26.633 1.00 85.38 357 LEU A CA 1
ATOM 2825 C C . LEU A 1 357 ? -7.501 -1.721 27.166 1.00 85.38 357 LEU A C 1
ATOM 2827 O O . LEU A 1 357 ? -8.618 -2.169 27.437 1.00 85.38 357 LEU A O 1
ATOM 2831 N N . LYS A 1 358 ? -7.166 -0.443 27.338 1.00 87.25 358 LYS A N 1
ATOM 2832 C CA . LYS A 1 358 ? -8.091 0.555 27.853 1.00 87.25 358 LYS A CA 1
ATOM 2833 C C . LYS A 1 358 ? -9.298 0.699 26.931 1.00 87.25 358 LYS A C 1
ATOM 2835 O O . LYS A 1 358 ? -10.426 0.611 27.402 1.00 87.25 358 LYS A O 1
ATOM 2840 N N . MET A 1 359 ? -9.072 0.855 25.631 1.00 87.56 359 MET A N 1
ATOM 2841 C CA . MET A 1 359 ? -10.142 1.029 24.649 1.00 87.56 359 MET A CA 1
ATOM 2842 C C . MET A 1 359 ? -11.008 -0.224 24.497 1.00 87.56 359 MET A C 1
ATOM 2844 O O . MET A 1 359 ? -12.227 -0.112 24.411 1.00 87.56 359 MET A O 1
ATOM 2848 N N . LEU A 1 360 ? -10.413 -1.420 24.530 1.00 85.31 360 LEU A N 1
ATOM 2849 C CA . LEU A 1 360 ? -11.167 -2.674 24.500 1.00 85.31 360 LEU A CA 1
ATOM 2850 C C . LEU A 1 360 ? -12.046 -2.846 25.751 1.00 85.31 360 LEU A C 1
ATOM 2852 O O . LEU A 1 360 ? -13.154 -3.369 25.649 1.00 85.31 360 LEU A O 1
ATOM 2856 N N . ARG A 1 361 ? -11.583 -2.369 26.915 1.00 82.62 361 ARG A N 1
ATOM 2857 C CA . ARG A 1 361 ? -12.345 -2.372 28.175 1.00 82.62 361 ARG A CA 1
ATOM 2858 C C . ARG A 1 361 ? -13.472 -1.338 28.181 1.00 82.62 361 ARG A C 1
ATOM 2860 O O . ARG A 1 361 ? -14.584 -1.646 28.597 1.00 82.62 361 ARG A O 1
ATOM 2867 N N . GLU A 1 362 ? -13.178 -0.109 27.763 1.00 83.75 362 GLU A N 1
ATOM 2868 C CA . GLU A 1 362 ? -14.123 1.016 27.783 1.00 83.75 362 GLU A CA 1
ATOM 2869 C C . GLU A 1 362 ? -15.169 0.927 26.665 1.00 83.75 362 GLU A C 1
ATOM 2871 O O . GLU A 1 362 ? -16.288 1.398 26.847 1.00 83.75 362 GLU A O 1
ATOM 2876 N N . GLY A 1 363 ? -14.854 0.252 25.554 1.00 77.00 363 GLY A N 1
ATOM 2877 C CA . GLY A 1 363 ? -15.746 0.035 24.408 1.00 77.00 363 GLY A CA 1
ATOM 2878 C C . GLY A 1 363 ? -16.994 -0.816 24.686 1.00 77.00 363 GLY A C 1
ATOM 2879 O O . GLY A 1 363 ? -17.694 -1.195 23.750 1.00 77.00 363 GLY A O 1
ATOM 2880 N N . GLY A 1 364 ? -17.284 -1.138 25.951 1.00 57.12 364 GLY A N 1
ATOM 2881 C CA . GLY A 1 364 ? -18.616 -1.546 26.399 1.00 57.12 364 GLY A CA 1
ATOM 2882 C C . GLY A 1 364 ? -19.072 -2.949 25.999 1.00 57.12 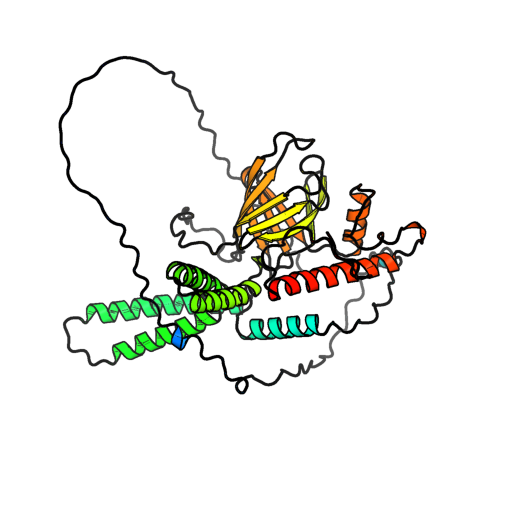364 GLY A C 1
ATOM 2883 O O . GLY A 1 364 ? -20.232 -3.277 26.236 1.00 57.12 364 GLY A O 1
ATOM 2884 N N . SER A 1 365 ? -18.202 -3.798 25.442 1.00 51.75 365 SER A N 1
ATOM 2885 C CA . SER A 1 365 ? -18.535 -5.214 25.257 1.00 51.75 365 SER A CA 1
ATOM 2886 C C . SER A 1 365 ? -18.050 -6.020 26.466 1.00 51.75 365 SER A C 1
ATOM 2888 O O . SER A 1 365 ? -16.843 -6.221 26.600 1.00 51.75 365 SER A O 1
ATOM 2890 N N . PRO A 1 366 ? -18.943 -6.537 27.333 1.00 50.94 366 PRO A N 1
ATOM 2891 C CA . PRO A 1 366 ? -18.565 -7.448 28.421 1.00 50.94 366 PRO A CA 1
ATOM 2892 C C . PRO A 1 366 ? -18.013 -8.794 27.912 1.00 50.94 366 PRO A C 1
ATOM 2894 O O . PRO A 1 366 ? -17.573 -9.625 28.699 1.00 50.94 366 PRO A O 1
ATOM 2897 N N . SER A 1 367 ? -18.026 -9.008 26.595 1.00 49.72 367 SER A N 1
ATOM 2898 C CA . SER A 1 367 ? -17.460 -10.156 25.906 1.00 49.72 367 SER A CA 1
ATOM 2899 C C . SER A 1 367 ? -16.403 -9.655 24.919 1.00 49.72 367 SER A C 1
ATOM 2901 O O . SER A 1 367 ? -16.697 -9.252 23.792 1.00 49.72 367 SER A O 1
ATOM 2903 N N . LEU A 1 368 ? -15.152 -9.618 25.373 1.00 51.38 368 LEU A N 1
ATOM 2904 C CA . LEU A 1 368 ? -14.002 -9.768 24.488 1.00 51.38 368 LEU A CA 1
ATOM 2905 C C . LEU A 1 368 ? -13.754 -11.271 24.379 1.00 51.38 368 LEU A C 1
ATOM 2907 O O . LEU A 1 368 ? -13.000 -11.837 25.164 1.00 51.38 368 LEU A O 1
ATOM 2911 N N . THR A 1 369 ? -14.432 -11.951 23.459 1.00 45.97 369 THR A N 1
ATOM 2912 C CA . THR A 1 369 ? -13.975 -13.277 23.033 1.00 45.97 369 THR A CA 1
ATOM 2913 C C . THR A 1 369 ? -12.763 -13.067 22.137 1.00 45.97 369 THR A C 1
ATOM 2915 O O . THR A 1 369 ? -12.908 -12.729 20.966 1.00 45.97 369 THR A O 1
ATOM 2918 N N . ALA A 1 370 ? -11.566 -13.191 22.710 1.00 41.25 370 ALA A N 1
ATOM 2919 C CA . ALA A 1 370 ? -10.326 -13.299 21.953 1.00 41.25 370 ALA A CA 1
ATOM 2920 C C . ALA A 1 370 ? -10.290 -14.673 21.263 1.00 41.25 370 ALA A C 1
ATOM 2922 O O . ALA A 1 370 ? -9.699 -15.618 21.780 1.00 41.25 370 ALA A O 1
ATOM 2923 N N . GLY A 1 371 ? -11.002 -14.824 20.142 1.00 44.59 371 GLY A N 1
ATOM 2924 C CA . GLY A 1 371 ? -11.080 -16.106 19.438 1.00 44.59 371 GLY A CA 1
ATOM 2925 C C . GLY A 1 371 ? -11.641 -17.254 20.289 1.00 44.59 371 GLY A C 1
ATOM 2926 O O . GLY A 1 371 ? -12.158 -17.054 21.388 1.00 44.59 371 GLY A O 1
ATOM 2927 N N . MET A 1 372 ? -11.497 -18.491 19.802 1.00 39.88 372 MET A N 1
ATOM 2928 C CA . MET A 1 372 ? -11.720 -19.717 20.594 1.00 39.88 372 MET A CA 1
ATOM 2929 C C . MET A 1 372 ? -10.551 -20.037 21.550 1.00 39.88 372 MET A C 1
ATOM 2931 O O . MET A 1 372 ? -10.365 -21.182 21.954 1.00 39.88 372 MET A O 1
ATOM 2935 N N . GLY A 1 373 ? -9.747 -19.036 21.920 1.00 43.16 373 GLY A N 1
ATOM 2936 C CA . GLY A 1 373 ? -8.812 -19.159 23.032 1.00 43.16 373 GLY A CA 1
ATOM 2937 C C . GLY A 1 373 ? -9.575 -19.126 24.356 1.00 43.16 373 GLY A C 1
ATOM 2938 O O . GLY A 1 373 ? -10.666 -18.564 24.434 1.00 43.16 373 GLY A O 1
ATOM 2939 N N . GLY A 1 374 ? -9.023 -19.740 25.407 1.00 44.62 374 GLY A N 1
ATOM 2940 C CA . GLY A 1 374 ? -9.600 -19.672 26.754 1.00 44.62 374 GLY A CA 1
ATOM 2941 C C . GLY A 1 374 ? -9.956 -18.233 27.174 1.00 44.62 374 GLY A C 1
ATOM 2942 O O . GLY A 1 374 ? -9.426 -17.280 26.598 1.00 44.62 374 GLY A O 1
ATOM 2943 N N . PRO A 1 375 ? -10.858 -18.056 28.159 1.00 49.41 375 PRO A N 1
ATOM 2944 C CA . PRO A 1 375 ? -11.326 -16.734 28.562 1.00 49.41 375 PRO A CA 1
ATOM 2945 C C . PRO A 1 375 ? -10.134 -15.809 28.806 1.00 49.41 375 PRO A C 1
ATOM 2947 O O . PRO A 1 375 ? -9.193 -16.195 29.504 1.00 49.41 375 PRO A O 1
ATOM 2950 N N . VAL A 1 376 ? -10.175 -14.605 28.218 1.00 55.44 376 VAL A N 1
ATOM 2951 C CA . VAL A 1 376 ? -9.208 -13.541 28.522 1.00 55.44 376 VAL A CA 1
ATOM 2952 C C . VAL A 1 376 ? -9.092 -13.485 30.045 1.00 55.44 376 VAL A C 1
ATOM 2954 O O . VAL A 1 376 ? -10.148 -13.407 30.686 1.00 55.44 376 VAL A O 1
ATOM 2957 N N . PRO A 1 377 ? -7.875 -13.587 30.624 1.00 58.84 377 PRO A N 1
ATOM 2958 C CA . PRO A 1 377 ? -7.696 -13.624 32.068 1.00 58.84 377 PRO A CA 1
ATOM 2959 C C . PRO A 1 377 ? -8.562 -12.551 32.721 1.00 58.84 377 PRO A C 1
ATOM 2961 O O . PRO A 1 377 ? -8.426 -11.363 32.416 1.00 58.84 377 PRO A O 1
ATOM 2964 N N . LEU A 1 378 ? -9.530 -12.989 33.528 1.00 57.81 378 LEU A N 1
ATOM 2965 C CA . LEU A 1 378 ? -10.487 -12.079 34.133 1.00 57.81 378 LEU A CA 1
ATOM 2966 C C . LEU A 1 378 ? -9.724 -11.140 35.067 1.00 57.81 378 LEU A C 1
ATOM 2968 O O . LEU A 1 378 ? -8.845 -11.549 35.822 1.00 57.81 378 LEU A O 1
ATOM 2972 N N . LEU A 1 379 ? -10.090 -9.862 35.027 1.00 53.47 379 LEU A N 1
ATOM 2973 C CA . LEU A 1 379 ? -9.461 -8.809 35.827 1.00 53.47 379 LEU A CA 1
ATOM 2974 C C . LEU A 1 379 ? -9.586 -9.011 37.343 1.00 53.47 379 LEU A C 1
ATOM 2976 O O . LEU A 1 379 ? -8.981 -8.249 38.096 1.00 53.47 379 LEU A O 1
ATOM 2980 N N . GLU A 1 380 ? -10.370 -9.991 37.793 1.00 60.62 380 GLU A N 1
ATOM 2981 C CA . GLU A 1 380 ? -10.550 -10.289 39.215 1.00 60.62 380 GLU A CA 1
ATOM 2982 C C . GLU A 1 380 ? -9.220 -10.618 39.909 1.00 60.62 380 GLU A C 1
ATOM 2984 O O . GLU A 1 380 ? -9.067 -10.327 41.093 1.00 60.62 380 GLU A O 1
ATOM 2989 N N . ASP A 1 381 ? -8.215 -11.082 39.159 1.00 60.44 381 ASP A N 1
ATOM 2990 C CA . ASP A 1 381 ? -6.883 -11.381 39.691 1.00 60.44 381 ASP A CA 1
ATOM 2991 C C . ASP A 1 381 ? -5.988 -10.136 39.877 1.00 60.44 381 ASP A C 1
ATOM 2993 O O . ASP A 1 381 ? -4.866 -10.246 40.373 1.00 60.44 381 ASP A O 1
ATOM 2997 N N . GLY A 1 382 ? -6.433 -8.940 39.464 1.00 63.56 382 GLY A N 1
ATOM 2998 C CA . GLY A 1 382 ? -5.706 -7.672 39.644 1.00 63.56 382 GLY A CA 1
ATOM 2999 C C . GLY A 1 382 ? -4.360 -7.571 38.908 1.00 63.56 382 GLY A C 1
ATOM 3000 O O . GLY A 1 382 ? -3.658 -6.566 39.025 1.00 63.56 382 GLY A O 1
ATOM 3001 N N . ASN A 1 383 ? -3.981 -8.587 38.131 1.00 76.12 383 ASN A N 1
ATOM 3002 C CA . ASN A 1 383 ? -2.671 -8.671 37.503 1.00 76.12 383 ASN A CA 1
ATOM 3003 C C . ASN A 1 383 ? -2.670 -8.003 36.120 1.00 76.12 383 ASN A C 1
ATOM 3005 O O . ASN A 1 383 ? -2.706 -8.662 35.080 1.00 76.12 383 ASN A O 1
ATOM 3009 N N . VAL A 1 384 ? -2.620 -6.667 36.115 1.00 70.56 384 VAL A N 1
ATOM 3010 C CA . VAL A 1 384 ? -2.526 -5.855 34.887 1.00 70.56 384 VAL A CA 1
ATOM 3011 C C . VAL A 1 384 ? -1.342 -6.288 34.019 1.00 70.56 384 VAL A C 1
ATOM 3013 O O . VAL A 1 384 ? -1.489 -6.372 32.804 1.00 70.56 384 VAL A O 1
ATOM 3016 N N . ARG A 1 385 ? -0.209 -6.653 34.636 1.00 73.44 385 ARG A N 1
ATOM 3017 C CA . ARG A 1 385 ? 0.992 -7.134 33.938 1.00 73.44 385 ARG A CA 1
ATOM 3018 C C . ARG A 1 385 ? 0.710 -8.404 33.135 1.00 73.44 385 ARG A C 1
ATOM 3020 O O . ARG A 1 385 ? 1.025 -8.443 31.956 1.00 73.44 385 ARG A O 1
ATOM 3027 N N . ALA A 1 386 ? 0.038 -9.395 33.723 1.00 70.50 386 ALA A N 1
ATOM 3028 C CA . ALA A 1 386 ? -0.295 -10.636 33.018 1.00 70.50 386 ALA A CA 1
ATOM 3029 C C . ALA A 1 386 ? -1.216 -10.412 31.805 1.00 70.50 386 ALA A C 1
ATOM 3031 O O . ALA A 1 386 ? -1.048 -11.078 30.787 1.00 70.50 386 ALA A O 1
ATOM 3032 N N . MET A 1 387 ? -2.162 -9.468 31.881 1.00 70.19 387 MET A N 1
ATOM 3033 C CA . MET A 1 387 ? -2.994 -9.114 30.723 1.00 70.19 387 MET A CA 1
ATOM 3034 C C . MET A 1 387 ? -2.202 -8.377 29.645 1.00 70.19 387 MET A C 1
ATOM 3036 O O . MET A 1 387 ? -2.380 -8.656 28.463 1.00 70.19 387 MET A O 1
ATOM 3040 N N . THR A 1 388 ? -1.343 -7.436 30.041 1.00 69.50 388 THR A N 1
ATOM 3041 C CA . THR A 1 388 ? -0.464 -6.726 29.111 1.00 69.50 388 THR A CA 1
ATOM 3042 C C . THR A 1 388 ? 0.440 -7.721 28.385 1.00 69.50 388 THR A C 1
ATOM 3044 O O . THR A 1 388 ? 0.437 -7.747 27.158 1.00 69.50 388 THR A O 1
ATOM 3047 N N . ASP A 1 389 ? 1.103 -8.620 29.115 1.00 69.00 389 ASP A N 1
ATOM 3048 C CA . ASP A 1 389 ? 1.972 -9.665 28.560 1.00 69.00 389 ASP A CA 1
ATOM 3049 C C . ASP A 1 389 ? 1.206 -10.622 27.640 1.00 69.00 389 ASP A C 1
ATOM 3051 O O . ASP A 1 389 ? 1.694 -10.995 26.570 1.00 69.00 389 ASP A O 1
ATOM 3055 N N . TYR A 1 390 ? -0.015 -11.003 28.034 1.00 70.38 390 TYR A N 1
ATOM 3056 C CA . TYR A 1 390 ? -0.903 -11.811 27.206 1.00 70.38 390 TYR A CA 1
ATOM 3057 C C . TYR A 1 390 ? -1.194 -11.108 25.883 1.00 70.38 390 TYR A C 1
ATOM 3059 O O . TYR A 1 390 ? -1.028 -11.722 24.838 1.00 70.38 390 TYR A O 1
ATOM 3067 N N . LEU A 1 391 ? -1.548 -9.822 25.891 1.00 68.25 391 LEU A N 1
ATOM 3068 C CA . LEU A 1 391 ? -1.896 -9.108 24.664 1.00 68.25 391 LEU A CA 1
ATOM 3069 C C . LEU A 1 391 ? -0.700 -8.754 23.799 1.00 68.25 391 LEU A C 1
ATOM 3071 O O . LEU A 1 391 ? -0.840 -8.834 22.586 1.00 68.25 391 LEU A O 1
ATOM 3075 N N . PHE A 1 392 ? 0.456 -8.423 24.377 1.00 68.31 392 PHE A N 1
ATOM 3076 C CA . PHE A 1 392 ? 1.702 -8.320 23.612 1.00 68.31 392 PHE A CA 1
ATOM 3077 C C . PHE A 1 392 ? 1.935 -9.611 22.833 1.00 68.31 392 PHE A C 1
ATOM 3079 O O . PHE A 1 392 ? 2.112 -9.584 21.618 1.00 68.31 392 PHE A O 1
ATOM 3086 N N . ARG A 1 393 ? 1.799 -10.752 23.515 1.00 67.50 393 ARG A N 1
ATOM 3087 C CA . ARG A 1 393 ? 1.910 -12.062 22.884 1.00 67.50 393 ARG A CA 1
ATOM 3088 C C . ARG A 1 393 ? 0.813 -12.299 21.847 1.00 67.50 393 ARG A C 1
ATOM 3090 O O . ARG A 1 393 ? 1.120 -12.794 20.774 1.00 67.50 393 ARG A O 1
ATOM 3097 N N . CYS A 1 394 ? -0.441 -11.938 22.119 1.00 66.00 394 CYS A N 1
ATOM 3098 C CA . CYS A 1 394 ? -1.526 -12.060 21.145 1.00 66.00 394 CYS A CA 1
ATOM 3099 C C . CYS A 1 394 ? -1.270 -11.189 19.909 1.00 66.00 394 CYS A C 1
ATOM 3101 O O . CYS A 1 394 ? -1.523 -11.646 18.803 1.00 66.00 394 CYS A O 1
ATOM 3103 N N . MET A 1 395 ? -0.775 -9.956 20.066 1.00 69.44 395 MET A N 1
ATOM 3104 C CA . MET A 1 395 ? -0.459 -9.053 18.954 1.00 69.44 395 MET A CA 1
ATOM 3105 C C . MET A 1 395 ? 0.690 -9.612 18.117 1.00 69.44 395 MET A C 1
ATOM 3107 O O . MET A 1 395 ? 0.552 -9.708 16.902 1.00 69.44 395 MET A O 1
ATOM 3111 N N . GLU A 1 396 ? 1.778 -10.045 18.759 1.00 67.19 396 GLU A N 1
ATOM 3112 C CA . GLU A 1 396 ? 2.916 -10.675 18.080 1.00 67.19 396 GLU A CA 1
ATOM 3113 C C . GLU A 1 396 ? 2.500 -11.957 17.348 1.00 67.19 396 GLU A C 1
ATOM 3115 O O . GLU A 1 396 ? 2.792 -12.111 16.165 1.00 67.19 396 GLU A O 1
ATOM 3120 N N . ILE A 1 397 ? 1.754 -12.847 18.012 1.00 66.50 397 ILE A N 1
ATOM 3121 C CA . ILE A 1 397 ? 1.268 -14.102 17.424 1.00 66.50 397 ILE A CA 1
ATOM 3122 C C . ILE A 1 397 ? 0.285 -13.843 16.284 1.00 66.50 397 ILE A C 1
ATOM 3124 O O . ILE A 1 397 ? 0.318 -14.564 15.293 1.00 66.50 397 ILE A O 1
ATOM 3128 N N . THR A 1 398 ? -0.603 -12.852 16.411 1.00 65.94 398 THR A N 1
ATOM 3129 C CA . THR A 1 398 ? -1.573 -12.525 15.353 1.00 65.94 398 THR A CA 1
ATOM 3130 C C . THR A 1 398 ? -0.839 -12.058 14.099 1.00 65.94 398 THR A C 1
ATOM 3132 O O . THR A 1 398 ? -1.144 -12.540 13.013 1.00 65.94 398 THR A O 1
ATOM 3135 N N . LEU A 1 399 ? 0.165 -11.186 14.250 1.00 64.69 399 LEU A N 1
ATOM 3136 C CA . LEU A 1 399 ? 0.992 -10.725 13.132 1.00 64.69 399 LEU A CA 1
ATOM 3137 C C . LEU A 1 399 ? 1.787 -11.873 12.501 1.00 64.69 399 LEU A C 1
ATOM 3139 O O . LEU A 1 399 ? 1.758 -12.032 11.284 1.00 64.69 399 LEU A O 1
ATOM 3143 N N . ASP A 1 400 ? 2.435 -12.709 13.319 1.00 64.88 400 ASP A N 1
ATOM 3144 C CA . ASP A 1 400 ? 3.187 -13.862 12.819 1.00 64.88 400 ASP A CA 1
ATOM 3145 C C . ASP A 1 400 ? 2.247 -14.844 12.078 1.00 64.88 400 ASP A C 1
ATOM 3147 O O . ASP A 1 400 ? 2.532 -15.244 10.954 1.00 64.88 400 ASP A O 1
ATOM 3151 N N . ARG A 1 401 ? 1.075 -15.180 12.639 1.00 65.12 401 ARG A N 1
ATOM 3152 C CA . ARG A 1 401 ? 0.156 -16.191 12.081 1.00 65.12 401 ARG A CA 1
ATOM 3153 C C . ARG A 1 401 ? -0.535 -15.769 10.777 1.00 65.12 401 ARG A C 1
ATOM 3155 O O . ARG A 1 401 ? -0.788 -16.619 9.922 1.00 65.12 401 ARG A O 1
ATOM 3162 N N . ILE A 1 402 ? -0.856 -14.490 10.608 1.00 65.12 402 ILE A N 1
ATOM 3163 C CA . ILE A 1 402 ? -1.508 -14.010 9.381 1.00 65.12 402 ILE A CA 1
ATOM 3164 C C . ILE A 1 402 ? -0.567 -14.156 8.177 1.00 65.12 402 ILE A C 1
ATOM 3166 O O . ILE A 1 402 ? -0.951 -14.673 7.123 1.00 65.12 402 ILE A O 1
ATOM 3170 N N . GLU A 1 403 ? 0.695 -13.753 8.329 1.00 62.28 403 GLU A N 1
ATOM 3171 C CA . GLU A 1 403 ? 1.686 -13.878 7.255 1.00 62.28 403 GLU A CA 1
ATOM 3172 C C . GLU A 1 403 ? 2.006 -15.334 6.916 1.00 62.28 403 GLU A C 1
ATOM 3174 O O . GLU A 1 403 ? 2.236 -15.705 5.760 1.00 62.28 403 GLU A O 1
ATOM 3179 N N . ASP A 1 404 ? 1.995 -16.158 7.948 1.00 64.00 404 ASP A N 1
ATOM 3180 C CA . ASP A 1 404 ? 2.224 -17.582 7.906 1.00 64.00 404 ASP A CA 1
ATOM 3181 C C . ASP A 1 404 ? 1.189 -18.323 7.058 1.00 64.00 404 ASP A C 1
ATOM 3183 O O . ASP A 1 404 ? 1.547 -19.087 6.156 1.00 64.00 404 ASP A O 1
ATOM 3187 N N . GLU A 1 405 ? -0.092 -18.059 7.306 1.00 65.88 405 GLU A N 1
ATOM 3188 C CA . GLU A 1 405 ? -1.203 -18.639 6.549 1.00 65.88 405 GLU A CA 1
ATOM 3189 C C . GLU A 1 405 ? -1.196 -18.159 5.091 1.00 65.88 405 GLU A C 1
ATOM 3191 O O . GLU A 1 405 ? -1.442 -18.951 4.173 1.00 65.88 405 GLU A O 1
ATOM 3196 N N . ARG A 1 406 ? -0.797 -16.901 4.860 1.00 62.69 406 ARG A N 1
ATOM 3197 C CA . ARG A 1 406 ? -0.603 -16.346 3.517 1.00 62.69 406 ARG A CA 1
ATOM 3198 C C . ARG A 1 406 ? 0.516 -17.053 2.747 1.00 62.69 406 ARG A C 1
ATOM 3200 O O . ARG A 1 406 ? 0.374 -17.273 1.547 1.00 62.69 406 ARG A O 1
ATOM 3207 N N . CYS A 1 407 ? 1.610 -17.436 3.409 1.00 57.78 407 CYS A N 1
ATOM 3208 C CA . CYS A 1 407 ? 2.707 -18.174 2.770 1.00 57.78 407 CYS A CA 1
ATOM 3209 C C . CYS A 1 407 ? 2.357 -19.643 2.476 1.00 57.78 407 CYS A C 1
ATOM 3211 O O . CYS A 1 407 ? 2.932 -20.235 1.569 1.00 57.78 407 CYS A O 1
ATOM 3213 N N . GLU A 1 408 ? 1.411 -20.235 3.208 1.00 68.50 408 GLU A N 1
ATOM 3214 C CA . GLU A 1 408 ? 0.961 -21.621 3.005 1.00 68.50 408 GLU A CA 1
ATOM 3215 C C . GLU A 1 408 ? -0.092 -21.770 1.891 1.00 68.50 408 GLU A C 1
ATOM 3217 O O . GLU A 1 408 ? -0.620 -22.862 1.687 1.00 68.50 408 GLU A O 1
ATOM 3222 N N . GLY A 1 409 ? -0.421 -20.690 1.171 1.00 56.72 409 GLY A N 1
ATOM 3223 C CA . GLY A 1 409 ? -1.420 -20.728 0.100 1.00 56.72 409 GLY A CA 1
ATOM 3224 C C . GLY A 1 409 ? -2.837 -21.024 0.602 1.00 56.72 409 GLY A C 1
ATOM 3225 O O . GLY A 1 409 ? -3.697 -21.427 -0.180 1.00 56.72 409 GLY A O 1
ATOM 3226 N N . LYS A 1 410 ? -3.112 -20.814 1.898 1.00 67.12 410 LYS A N 1
ATOM 3227 C CA . LYS A 1 410 ? -4.460 -20.896 2.485 1.00 67.12 410 LYS A CA 1
ATOM 3228 C C . LYS A 1 410 ? -5.235 -19.618 2.131 1.00 67.12 410 LYS A C 1
ATOM 3230 O O . LYS A 1 410 ? -5.593 -18.822 2.989 1.00 67.12 410 LYS A O 1
ATOM 3235 N N . ALA A 1 411 ? -5.407 -19.386 0.832 1.00 48.75 411 ALA A N 1
ATOM 3236 C CA . ALA A 1 411 ? -5.548 -18.055 0.247 1.00 48.75 411 ALA A CA 1
ATOM 3237 C C . ALA A 1 411 ? -6.940 -17.400 0.324 1.00 48.75 411 ALA A C 1
ATOM 3239 O O . ALA A 1 411 ? -7.096 -16.313 -0.215 1.00 48.75 411 ALA A O 1
ATOM 3240 N N . GLU A 1 412 ? -7.947 -17.969 0.990 1.00 44.50 412 GLU A N 1
ATOM 3241 C CA . GLU A 1 412 ? -9.307 -17.378 0.956 1.00 44.50 412 GLU A CA 1
ATOM 3242 C C . GLU A 1 412 ? -9.986 -17.239 2.328 1.00 44.50 412 GLU A C 1
ATOM 3244 O O . GLU A 1 412 ? -11.178 -16.958 2.433 1.00 44.50 412 GLU A O 1
ATOM 3249 N N . GLY A 1 413 ? -9.217 -17.378 3.407 1.00 41.94 413 GLY A N 1
ATOM 3250 C CA . GLY A 1 413 ? -9.711 -17.297 4.778 1.00 41.94 413 GLY A CA 1
ATOM 3251 C C . GLY A 1 413 ? -9.439 -15.970 5.481 1.00 41.94 413 GLY A C 1
ATOM 3252 O O . GLY A 1 413 ? -9.009 -15.998 6.623 1.00 41.94 413 GLY A O 1
ATOM 3253 N N . CYS A 1 414 ? -9.723 -14.809 4.878 1.00 40.09 414 CYS A N 1
ATOM 3254 C CA . CYS A 1 414 ? -9.810 -13.552 5.653 1.00 40.09 414 CYS A CA 1
ATOM 3255 C C . CYS A 1 414 ? -10.946 -13.606 6.705 1.00 40.09 414 CYS A C 1
ATOM 3257 O O . CYS A 1 414 ? -11.103 -12.698 7.519 1.00 40.09 414 CYS A O 1
ATOM 3259 N N . GLY A 1 415 ? -11.778 -14.653 6.657 1.00 36.34 415 GLY A N 1
ATOM 3260 C CA . GLY A 1 415 ? -12.799 -14.960 7.641 1.00 36.34 415 GLY A CA 1
ATOM 3261 C C . GLY A 1 415 ? -12.295 -15.945 8.688 1.00 36.34 415 GLY A C 1
ATOM 3262 O O . GLY A 1 415 ? -11.967 -17.082 8.362 1.00 36.34 415 GLY A O 1
ATOM 3263 N N . ILE A 1 416 ? -12.320 -15.491 9.943 1.00 38.09 416 ILE A N 1
ATOM 3264 C CA . ILE A 1 416 ? -12.794 -16.238 11.117 1.00 38.09 416 ILE A CA 1
ATOM 3265 C C . ILE A 1 416 ? -12.572 -17.752 10.985 1.00 38.09 416 ILE A C 1
ATOM 3267 O O . ILE A 1 416 ? -13.482 -18.505 10.628 1.00 38.09 416 ILE A O 1
ATOM 3271 N N . TRP A 1 417 ? -11.350 -18.207 11.265 1.00 36.25 417 TRP A N 1
ATOM 3272 C CA . TRP A 1 417 ? -11.090 -19.635 11.390 1.00 36.25 417 TRP A CA 1
ATOM 3273 C C . TRP A 1 417 ? -11.399 -20.095 12.815 1.00 36.25 417 TRP A C 1
ATOM 3275 O O . TRP A 1 417 ? -10.905 -19.543 13.798 1.00 36.25 417 TRP A O 1
ATOM 3285 N N . TYR A 1 418 ? -12.221 -21.134 12.925 1.00 37.84 418 TYR A N 1
ATOM 3286 C CA . TYR A 1 418 ? -12.517 -21.822 14.175 1.00 37.84 418 TYR A CA 1
ATOM 3287 C C . TYR A 1 418 ? -11.340 -22.747 14.496 1.00 37.84 418 TYR A C 1
ATOM 3289 O O . TYR A 1 418 ? -11.258 -23.853 13.970 1.00 37.84 418 TYR A O 1
ATOM 3297 N N . GLY A 1 419 ? -10.387 -22.274 15.301 1.00 38.19 419 GLY A N 1
ATOM 3298 C CA . GLY A 1 419 ? -9.252 -23.087 15.739 1.00 38.19 419 GLY A CA 1
ATOM 3299 C C . GLY A 1 419 ? -9.713 -24.382 16.409 1.00 38.19 419 GLY A C 1
ATOM 3300 O O . GLY A 1 419 ? -10.499 -24.338 17.345 1.00 38.19 419 GLY A O 1
ATOM 3301 N N . GLY A 1 420 ? -9.223 -25.525 15.925 1.00 40.16 420 GLY A N 1
ATOM 3302 C CA . GLY A 1 420 ? -9.288 -26.780 16.673 1.00 40.16 420 GLY A CA 1
ATOM 3303 C C . GLY A 1 420 ? -8.489 -26.682 17.975 1.00 40.16 420 GLY A C 1
ATOM 3304 O O . GLY A 1 420 ? -7.649 -25.794 18.115 1.00 40.16 420 GLY A O 1
ATOM 3305 N N . ASP A 1 421 ? -8.774 -27.602 18.892 1.00 44.03 421 ASP A N 1
ATOM 3306 C CA . ASP A 1 421 ? -8.435 -27.621 20.325 1.00 44.03 421 ASP A CA 1
ATOM 3307 C C . ASP A 1 421 ? -6.930 -27.614 20.705 1.00 44.03 421 ASP A C 1
ATOM 3309 O O . ASP A 1 421 ? -6.573 -28.040 21.802 1.00 44.03 421 ASP A O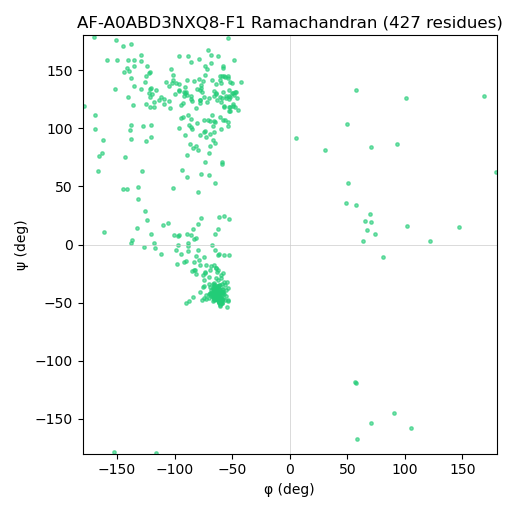 1
ATOM 3313 N N . ASP A 1 422 ? -6.022 -27.134 19.851 1.00 48.03 422 ASP A N 1
ATOM 3314 C CA . ASP A 1 422 ? -4.606 -27.001 20.195 1.00 48.03 422 ASP A CA 1
ATOM 3315 C C . ASP A 1 422 ? -4.404 -25.811 21.156 1.00 48.03 422 ASP A C 1
ATOM 3317 O O . ASP A 1 422 ? -4.354 -24.632 20.788 1.00 48.03 422 ASP A O 1
ATOM 3321 N N . GLU A 1 423 ? -4.343 -26.169 22.437 1.00 48.81 423 GLU A N 1
ATOM 3322 C CA . GLU A 1 423 ? -4.288 -25.322 23.624 1.00 48.81 423 GLU A CA 1
ATOM 3323 C C . GLU A 1 423 ? -3.154 -24.273 23.575 1.00 48.81 423 GLU A C 1
ATOM 3325 O O . GLU A 1 423 ? -1.967 -24.598 23.597 1.00 48.81 423 GLU A O 1
ATOM 3330 N N . GLY A 1 424 ? -3.516 -22.982 23.600 1.00 50.84 424 GLY A N 1
ATOM 3331 C CA . GLY A 1 424 ? -2.621 -21.912 24.075 1.00 50.84 424 GLY A CA 1
ATOM 3332 C C . GLY A 1 424 ? -2.281 -20.772 23.110 1.00 50.84 424 GLY A C 1
ATOM 3333 O O . GLY A 1 424 ? -1.510 -19.889 23.490 1.00 50.84 424 GLY A O 1
ATOM 3334 N N . ILE A 1 425 ? -2.839 -20.734 21.897 1.00 51.62 425 ILE A N 1
ATOM 3335 C CA . ILE A 1 425 ? -2.543 -19.669 20.921 1.00 51.62 425 ILE A CA 1
ATOM 3336 C C . ILE A 1 425 ? -3.615 -18.571 20.982 1.00 51.62 425 ILE A C 1
ATOM 3338 O O . ILE A 1 425 ? -4.697 -18.704 20.410 1.00 51.62 425 ILE A O 1
ATOM 3342 N N . CYS A 1 426 ? -3.305 -17.463 21.655 1.00 50.91 426 CYS A N 1
ATOM 3343 C CA . CYS A 1 426 ? -4.135 -16.261 21.608 1.00 50.91 426 CYS A CA 1
ATOM 3344 C C . CYS A 1 426 ? -3.914 -15.486 20.307 1.00 50.91 426 CYS A C 1
ATOM 3346 O O . CYS A 1 426 ? -2.773 -15.218 19.934 1.00 50.91 426 CYS A O 1
ATOM 3348 N N . HIS A 1 427 ? -5.001 -15.076 19.663 1.00 51.25 427 HIS A N 1
ATOM 3349 C CA . HIS A 1 427 ? -4.990 -14.113 18.569 1.00 51.25 427 HIS A CA 1
ATOM 3350 C C . HIS A 1 427 ? -6.202 -13.187 18.700 1.00 51.25 427 HIS A C 1
ATOM 3352 O O . HIS A 1 427 ? -7.219 -13.562 19.291 1.00 51.25 427 HIS A O 1
ATOM 3358 N N . PHE A 1 428 ? -6.083 -11.962 18.193 1.00 49.62 428 PHE A N 1
ATOM 3359 C CA . PHE A 1 428 ? -7.223 -11.052 18.136 1.00 49.62 428 PHE A CA 1
ATOM 3360 C C . PHE A 1 428 ? -8.116 -11.444 16.961 1.00 49.62 428 PHE A C 1
ATOM 3362 O O . PHE A 1 428 ? -7.642 -11.535 15.830 1.00 49.62 428 PHE A O 1
ATOM 3369 N N . GLN A 1 429 ? -9.390 -11.689 17.267 1.00 48.09 429 GLN A N 1
ATOM 3370 C CA . GLN A 1 429 ? -10.463 -11.912 16.302 1.00 48.09 429 GLN A CA 1
ATOM 3371 C C . GLN A 1 429 ? -11.277 -10.633 16.108 1.00 48.09 429 GLN A C 1
ATOM 3373 O O . GLN A 1 429 ? -11.557 -9.953 17.128 1.00 48.09 429 GLN A O 1
#